Protein AF-A0A8S3U0N6-F1 (afdb_monomer_lite)

Radius of gyration: 74.36 Å; chains: 1; bounding box: 158×85×235 Å

Sequence (480 aa):
MEEKQVEPMVDDDERKLWRNWTFLKHELRVEELTEGLFKAGRFNAETKEMILTVQPNTKFMKAEKFLSALIRSGIKGYKTFCKLMKTDPSNRYAEVMEKLGISDQDDMSDSVSQAETEDQRPISAKSSMSGGTGISSKDGETGEKKIKPSVPDILRQLPGPTNECGTTTPNLLTTPTSLIRQASVTSTPNNDTASAVYAVRTALESGETTNTVADLTALEKELVRIAPTIADLFQRITKSKDEQPNASSVEELNKLKEENERLRRTNRTLIEKLNIFQQQIINLQLENKKLRANDKCDQKSKEELNKRNQELENLRKKFEVQQQELERKEVELNTQLLKIHEIEEENERQKIQIMKLEVLHDESVDDRKEQQDQIEQLMKEKTHQQYQINTLTEKLSADEERLQKMEQRLLMLENIGSGSRASYWNNRSRDKNKRTTRVVSPPRSMPWMNGVLNRSHNANVKFNPPTPLNKPPQEKGWSF

Organism: Mytilus edulis (NCBI:txid6550)

Secondary structure (DSSP, 8-state):
------PPPPHHHHHHHHHTHHHHHHH--HHHHHHHHHHTTSS-HHHHHHHHT-SS--HHHHHHHHHHHHHHTHHHHHHHHHHHHHT-TT-TTHHHHHHTT--TTGGG----------------------------------------------------------------------------------------S-SSSSS--------HHHHHHHHHHHHHHHHHHHHHHHHHHHHHHHS---HHHHHHHHHHHHHHHHHHHHHHHHHHHHHHHHHHHHHHHHHHHHHHHHHHHHHHHHHHHHHHHHHHHHHHHHHHHHHHHHHHHHHHHHHHHHHHHHHHHHHHHHHHHHHHHHHHHHHHHHHHHHHHHHHHHHHHHHHHHHHHHHHHHHHHHHHHHHHHHHHHHHHHHHHHHTSS--------------------------GGG---------------PPPP---PPP------

Foldseek 3Di:
DDPPPQAAADPLLLVLCVVCVVVQLVQDPLLQLLVQCVVVVLDDPVLSCCLCVDPVRDSNSSSVSSSVSQNVSHRVSVVSSLVSQVPDPPCSCVVVCVSSVPDPPPPPPPDDDDDDDDDDDDDDDDDDDDDDDDDDDDDDDDDDDDDDDDDDDDDDDDDDDDDDDDDDDDDDDDDDDDDDDDYDDDDDDDDDDDDDDPDDDPDPDDDDDDDVDVVVVVVVVVCVVCVVVVVVVVVVVVVVVVPPPPPVNVVVVVVVVVVVVVVVVVVVVVVVVVVVVVVVVVVVVVVVVVVVVVVVVVVVVVVVVVVVVVVVVVVVVVVVVVVVVVVVVVVVVVVVVVVVVVVVVVVVVVVVVVVVVVVVVVVVVVVVVVVVVVVVVVVVVVVVVVVVVVVVVVVVVVVVVVVVVVVVVVVVVVVVVPPDDDDDDDDDDDDDDDDDPPPPDDPPDDPVVPPPPPPPPPPPPPPPDDDDPDDDDDDPDDDD

InterPro domains:
  IPR011029 Death-like domain superfamily [G3DSA:1.10.533.10] (9-115)
  IPR011029 Death-like domain superfamily [SSF47986] (9-99)

Structure (mmCIF, N/CA/C/O backbone):
data_AF-A0A8S3U0N6-F1
#
_entry.id   AF-A0A8S3U0N6-F1
#
loop_
_atom_site.group_PDB
_atom_site.id
_atom_site.type_symbol
_atom_site.label_atom_id
_atom_site.label_alt_id
_atom_site.label_comp_id
_atom_site.label_asym_id
_atom_site.label_entity_id
_atom_site.label_seq_id
_atom_site.pdbx_PDB_ins_code
_atom_site.Cartn_x
_atom_site.Cartn_y
_atom_site.Cartn_z
_atom_site.occupancy
_atom_site.B_iso_or_equiv
_atom_site.auth_seq_id
_atom_site.auth_comp_id
_atom_site.auth_asym_id
_atom_site.auth_atom_id
_atom_site.pdbx_PDB_model_num
ATOM 1 N N . MET A 1 1 ? -30.041 -22.843 8.540 1.00 38.88 1 MET A N 1
ATOM 2 C CA . MET A 1 1 ? -28.649 -23.053 8.098 1.00 38.88 1 MET A CA 1
ATOM 3 C C . MET A 1 1 ? -27.780 -22.717 9.288 1.00 38.88 1 MET A C 1
ATOM 5 O O . MET A 1 1 ? -27.830 -21.581 9.732 1.00 38.88 1 MET A O 1
ATOM 9 N N . GLU A 1 2 ? -27.124 -23.712 9.881 1.00 36.72 2 GLU A N 1
ATOM 10 C CA . GLU A 1 2 ? -26.183 -23.479 10.981 1.00 36.72 2 GLU A CA 1
ATOM 11 C C . GLU A 1 2 ? -24.998 -22.667 10.452 1.00 36.72 2 GLU A C 1
ATOM 13 O O . GLU A 1 2 ? -24.317 -23.100 9.518 1.00 36.72 2 GLU A O 1
ATOM 18 N N . GLU A 1 3 ? -24.762 -21.490 11.033 1.00 40.28 3 GLU A N 1
ATOM 19 C CA . GLU A 1 3 ? -23.504 -20.755 10.903 1.00 40.28 3 GLU A CA 1
ATOM 20 C C . GLU A 1 3 ? -22.395 -21.621 11.511 1.00 40.28 3 GLU A C 1
ATOM 22 O O . GLU A 1 3 ? -22.092 -21.561 12.702 1.00 40.28 3 GLU A O 1
ATOM 27 N N . LYS A 1 4 ? -21.809 -22.500 10.692 1.00 54.56 4 LYS A N 1
ATOM 28 C CA . LYS A 1 4 ? -20.563 -23.172 11.050 1.00 54.56 4 LYS A CA 1
ATOM 29 C C . LYS A 1 4 ? -19.517 -22.084 11.240 1.00 54.56 4 LYS A C 1
ATOM 31 O O . LYS A 1 4 ? -19.111 -21.452 10.267 1.00 54.56 4 LYS A O 1
ATOM 36 N N . GLN A 1 5 ? -19.105 -21.884 12.490 1.00 52.44 5 GLN A N 1
ATOM 37 C CA . GLN A 1 5 ? -18.009 -20.993 12.841 1.00 52.44 5 GLN A CA 1
ATOM 38 C C . GLN A 1 5 ? -16.801 -21.323 11.957 1.00 52.44 5 GLN A C 1
ATOM 40 O O . GLN A 1 5 ? -16.307 -22.456 11.940 1.00 52.44 5 GLN A O 1
ATOM 45 N N . VAL A 1 6 ? -16.386 -20.347 11.153 1.00 67.00 6 VAL A N 1
ATOM 46 C CA . VAL A 1 6 ? -15.194 -20.455 10.318 1.00 67.00 6 VAL A CA 1
ATOM 47 C C . VAL A 1 6 ? -14.003 -20.304 11.252 1.00 67.00 6 VAL A C 1
ATOM 49 O O . VAL A 1 6 ? -13.778 -19.231 11.803 1.00 67.00 6 VAL A O 1
ATOM 52 N N . GLU A 1 7 ? -13.270 -21.394 11.470 1.00 74.50 7 GLU A N 1
ATOM 53 C CA . GLU A 1 7 ? -12.016 -21.339 12.219 1.00 74.50 7 GLU A CA 1
ATOM 54 C C . GLU A 1 7 ? -11.034 -20.425 11.475 1.00 74.50 7 GLU A C 1
ATOM 56 O O . GLU A 1 7 ? -10.792 -20.650 10.277 1.00 74.50 7 GLU A O 1
ATOM 61 N N . PRO A 1 8 ? -10.483 -19.399 12.151 1.00 76.75 8 PRO A N 1
ATOM 62 C CA . PRO A 1 8 ? -9.512 -18.510 11.541 1.00 76.75 8 PRO A CA 1
ATOM 63 C C . PRO A 1 8 ? -8.291 -19.312 11.089 1.00 76.75 8 PRO A C 1
ATOM 65 O O . PRO A 1 8 ? -7.962 -20.368 11.638 1.00 76.75 8 PRO A O 1
ATOM 68 N N . MET A 1 9 ? -7.647 -18.838 10.030 1.00 81.31 9 MET A N 1
ATOM 69 C CA . MET A 1 9 ? -6.424 -19.457 9.542 1.00 81.31 9 MET A CA 1
ATOM 70 C C . MET A 1 9 ? -5.308 -19.294 10.579 1.00 81.31 9 MET A C 1
ATOM 72 O O . MET A 1 9 ? -5.314 -18.342 11.352 1.00 81.31 9 MET A O 1
ATOM 76 N N . VAL A 1 10 ? -4.358 -20.228 10.611 1.00 81.81 10 VAL A N 1
ATOM 77 C CA . VAL A 1 10 ? -3.186 -20.097 11.483 1.00 81.81 10 VAL A CA 1
ATOM 78 C C . VAL A 1 10 ? -2.355 -18.907 11.007 1.00 81.81 10 VAL A C 1
ATOM 80 O O . VAL A 1 10 ? -2.028 -18.821 9.821 1.00 81.81 10 VAL A O 1
ATOM 83 N N . ASP A 1 11 ? -1.997 -18.020 11.937 1.00 82.31 11 ASP A N 1
ATOM 84 C CA . ASP A 1 11 ? -1.257 -16.778 11.674 1.00 82.31 11 ASP A CA 1
ATOM 85 C C . ASP A 1 11 ? -0.027 -16.984 10.778 1.00 82.31 11 ASP A C 1
ATOM 87 O O . ASP A 1 11 ? 0.264 -16.152 9.920 1.00 82.31 11 ASP A O 1
ATOM 91 N N . ASP A 1 12 ? 0.700 -18.089 10.953 1.00 84.44 12 ASP A N 1
ATOM 92 C CA . ASP A 1 12 ? 1.902 -18.382 10.170 1.00 84.44 12 ASP A CA 1
ATOM 93 C C . ASP A 1 12 ? 1.595 -18.689 8.700 1.00 84.44 12 ASP A C 1
ATOM 95 O O . ASP A 1 12 ? 2.319 -18.231 7.814 1.00 84.44 12 ASP A O 1
ATOM 99 N N . ASP A 1 13 ? 0.509 -19.406 8.412 1.00 86.44 13 ASP A N 1
ATOM 100 C CA . ASP A 1 13 ? 0.098 -19.705 7.037 1.00 86.44 13 ASP A CA 1
ATOM 101 C C . ASP A 1 13 ? -0.471 -18.466 6.344 1.00 86.44 13 ASP A C 1
ATOM 103 O O . ASP A 1 13 ? -0.200 -18.222 5.165 1.00 86.44 13 ASP A O 1
ATOM 107 N N . GLU A 1 14 ? -1.167 -17.612 7.096 1.00 88.56 14 GLU A N 1
ATOM 108 C CA . GLU A 1 14 ? -1.616 -16.318 6.585 1.00 88.56 14 GLU A CA 1
ATOM 109 C C . GLU A 1 14 ? -0.433 -15.411 6.257 1.00 88.56 14 GLU A C 1
ATOM 111 O O . GLU A 1 14 ? -0.358 -14.845 5.163 1.00 88.56 14 GLU A O 1
ATOM 116 N N . ARG A 1 15 ? 0.557 -15.338 7.150 1.00 87.88 15 ARG A N 1
ATOM 117 C CA . ARG A 1 15 ? 1.794 -14.587 6.910 1.00 87.88 15 ARG A CA 1
ATOM 118 C C . ARG A 1 15 ? 2.560 -15.109 5.699 1.00 87.88 15 ARG A C 1
ATOM 120 O O . ARG A 1 15 ? 3.115 -14.296 4.961 1.00 87.88 15 ARG A O 1
ATOM 127 N N . LYS A 1 16 ? 2.597 -16.424 5.457 1.00 89.06 16 LYS A N 1
ATOM 128 C CA . LYS A 1 16 ? 3.243 -17.005 4.263 1.00 89.06 16 LYS A CA 1
ATOM 129 C C . LYS A 1 16 ? 2.542 -16.590 2.970 1.00 89.06 16 LYS A C 1
ATOM 131 O O . LYS A 1 16 ? 3.231 -16.257 2.003 1.00 89.06 16 LYS A O 1
ATOM 136 N N . LEU A 1 17 ? 1.206 -16.563 2.954 1.00 90.38 17 LEU A N 1
ATOM 137 C CA . LEU A 1 17 ? 0.440 -16.055 1.812 1.00 90.38 17 LEU A CA 1
ATOM 138 C C . LEU A 1 17 ? 0.720 -14.568 1.578 1.00 90.38 17 LEU A C 1
ATOM 140 O O . LEU A 1 17 ? 1.029 -14.183 0.453 1.00 90.38 17 LEU A O 1
ATOM 144 N N . TRP A 1 18 ? 0.688 -13.744 2.630 1.00 91.38 18 TRP A N 1
ATOM 145 C CA . TRP A 1 18 ? 0.981 -12.310 2.526 1.00 91.38 18 TRP A CA 1
ATOM 146 C C . TRP A 1 18 ? 2.416 -12.026 2.075 1.00 91.38 18 TRP A C 1
ATOM 148 O O . TRP A 1 18 ? 2.648 -11.149 1.245 1.00 91.38 18 TRP A O 1
ATOM 158 N N . ARG A 1 19 ? 3.396 -12.789 2.570 1.00 91.75 19 ARG A N 1
ATOM 159 C CA . ARG A 1 19 ? 4.808 -12.618 2.203 1.00 91.75 19 ARG A CA 1
ATOM 160 C C . ARG A 1 19 ? 5.074 -12.932 0.732 1.00 91.75 19 ARG A C 1
ATOM 162 O O . ARG A 1 19 ? 5.916 -12.284 0.119 1.00 91.75 19 ARG A O 1
ATOM 169 N N . ASN A 1 20 ? 4.353 -13.900 0.172 1.00 91.19 20 ASN A N 1
ATOM 170 C CA . ASN A 1 20 ? 4.490 -14.320 -1.223 1.00 91.19 20 ASN A CA 1
ATOM 171 C C . ASN A 1 20 ? 3.359 -13.783 -2.120 1.00 91.19 20 ASN A C 1
ATOM 173 O O . ASN A 1 20 ? 3.158 -14.276 -3.228 1.00 91.19 20 ASN A O 1
ATOM 177 N N . TRP A 1 21 ? 2.615 -12.774 -1.664 1.00 92.31 21 TRP A N 1
ATOM 178 C CA . TRP A 1 21 ? 1.361 -12.334 -2.280 1.00 92.31 21 TRP A CA 1
ATOM 179 C C . TRP A 1 21 ? 1.497 -11.956 -3.758 1.00 92.31 21 TRP A C 1
ATOM 181 O O . TRP A 1 21 ? 0.703 -12.388 -4.591 1.00 92.31 21 TRP A O 1
ATOM 191 N N . THR A 1 22 ? 2.526 -11.182 -4.107 1.00 89.00 22 THR A N 1
ATOM 192 C CA . THR A 1 22 ? 2.792 -10.757 -5.491 1.00 89.00 22 THR A CA 1
ATOM 193 C C . THR A 1 22 ? 3.116 -11.942 -6.393 1.00 89.00 22 THR A C 1
ATOM 195 O O . THR A 1 22 ? 2.540 -12.064 -7.470 1.00 89.00 22 THR A O 1
ATOM 198 N N . PHE A 1 23 ? 3.973 -12.850 -5.927 1.00 91.38 23 PHE A N 1
ATOM 199 C CA . PHE A 1 23 ? 4.334 -14.071 -6.642 1.00 91.38 23 PHE A CA 1
ATOM 200 C C . PHE A 1 23 ? 3.103 -14.948 -6.913 1.00 91.38 23 PHE A C 1
ATOM 202 O O . PHE A 1 23 ? 2.844 -15.332 -8.053 1.00 91.38 23 PHE A O 1
ATOM 209 N N . LEU A 1 24 ? 2.272 -15.172 -5.892 1.00 90.31 24 LEU A N 1
ATOM 210 C CA . LEU A 1 24 ? 1.040 -15.951 -6.019 1.00 90.31 24 LEU A CA 1
ATOM 211 C C . LEU A 1 24 ? 0.066 -15.338 -7.033 1.00 90.31 24 LEU A C 1
ATOM 213 O O . LEU A 1 24 ? -0.549 -16.064 -7.812 1.00 90.31 24 LEU A O 1
ATOM 217 N N . LYS A 1 25 ? -0.054 -14.005 -7.086 1.00 91.38 25 LYS A N 1
ATOM 218 C CA . LYS A 1 25 ? -0.904 -13.343 -8.088 1.00 91.38 25 LYS A CA 1
ATOM 219 C C . LYS A 1 25 ? -0.453 -13.597 -9.528 1.00 91.38 25 LYS A C 1
ATOM 221 O O . LYS A 1 25 ? -1.292 -13.608 -10.431 1.00 91.38 25 LYS A O 1
ATOM 226 N N . HIS A 1 26 ? 0.845 -13.789 -9.752 1.00 88.56 26 HIS A N 1
ATOM 227 C CA . HIS A 1 26 ? 1.384 -14.071 -11.079 1.00 88.56 26 HIS A CA 1
ATOM 228 C C . HIS A 1 26 ? 1.269 -15.544 -11.459 1.00 88.56 26 HIS A C 1
ATOM 230 O O . HIS A 1 26 ? 0.944 -15.829 -12.614 1.00 88.56 26 HIS A O 1
ATOM 236 N N . GLU A 1 27 ? 1.467 -16.455 -10.509 1.00 87.69 27 GLU A N 1
ATOM 237 C CA . GLU A 1 27 ? 1.624 -17.878 -10.820 1.00 87.69 27 GLU A CA 1
ATOM 238 C C . GLU A 1 27 ? 0.315 -18.677 -10.755 1.00 87.69 27 GLU A C 1
ATOM 240 O O . GLU A 1 27 ? 0.124 -19.642 -11.497 1.00 87.69 27 GLU A O 1
ATOM 245 N N . LEU A 1 28 ? -0.658 -18.248 -9.945 1.00 89.19 28 LEU A N 1
ATOM 246 C CA . LEU A 1 28 ? -1.890 -19.013 -9.756 1.00 89.19 28 LEU A CA 1
ATOM 247 C C . LEU A 1 28 ? -2.800 -18.989 -10.995 1.00 89.19 28 LEU A C 1
ATOM 249 O O . LEU A 1 28 ? -3.117 -17.935 -11.559 1.00 89.19 28 LEU A O 1
ATOM 253 N N . ARG A 1 29 ? -3.298 -20.171 -11.379 1.00 88.62 29 ARG A N 1
ATOM 254 C CA . ARG A 1 29 ? -4.438 -20.313 -12.294 1.00 88.62 29 ARG A CA 1
ATOM 255 C C . ARG A 1 29 ? -5.725 -20.321 -11.494 1.00 88.62 29 ARG A C 1
ATOM 257 O O . ARG A 1 29 ? -6.195 -21.348 -11.007 1.00 88.62 29 ARG A O 1
ATOM 264 N N . VAL A 1 30 ? -6.276 -19.128 -11.348 1.00 89.50 30 VAL A N 1
ATOM 265 C CA . VAL A 1 30 ? -7.426 -18.866 -10.490 1.00 89.50 30 VAL A CA 1
ATOM 266 C C . VAL A 1 30 ? -8.637 -19.684 -10.912 1.00 89.50 30 VAL A C 1
ATOM 268 O O . VAL A 1 30 ? -9.325 -20.215 -10.050 1.00 89.50 30 VAL A O 1
ATOM 271 N N . GLU A 1 31 ? -8.888 -19.836 -12.209 1.00 88.44 31 GLU A N 1
ATOM 272 C CA . GLU A 1 31 ? -10.048 -20.564 -12.724 1.00 88.44 31 GLU A CA 1
ATOM 273 C C . GLU A 1 31 ? -10.052 -22.042 -12.289 1.00 88.44 31 GLU A C 1
ATOM 275 O O . GLU A 1 31 ? -11.058 -22.534 -11.778 1.00 88.44 31 GLU A O 1
ATOM 280 N N . GLU A 1 32 ? -8.915 -22.731 -12.429 1.00 89.00 32 GLU A N 1
ATOM 281 C CA . GLU A 1 32 ? -8.761 -24.156 -12.093 1.00 89.00 32 GLU A CA 1
ATOM 282 C C . GLU A 1 32 ? -8.886 -24.385 -10.575 1.00 89.00 32 GLU A C 1
ATOM 284 O O . GLU A 1 32 ? -9.606 -25.278 -10.118 1.00 89.00 32 GLU A O 1
ATOM 289 N N . LEU A 1 33 ? -8.238 -23.529 -9.781 1.00 89.50 33 LEU A N 1
ATOM 290 C CA . LEU A 1 33 ? -8.230 -23.628 -8.320 1.00 89.50 33 LEU A CA 1
ATOM 291 C C . LEU A 1 33 ? -9.573 -23.232 -7.694 1.00 89.50 33 LEU A C 1
ATOM 293 O O . LEU A 1 33 ? -10.025 -23.870 -6.740 1.00 89.50 33 LEU A O 1
ATOM 297 N N . THR A 1 34 ? -10.241 -22.214 -8.243 1.00 90.44 34 THR A N 1
ATOM 298 C CA . THR A 1 34 ? -11.577 -21.785 -7.798 1.00 90.44 34 THR A CA 1
ATOM 299 C C . THR A 1 34 ? -12.597 -22.893 -8.039 1.00 90.44 34 THR A C 1
ATOM 301 O O . THR A 1 34 ? -13.420 -23.167 -7.167 1.00 90.44 34 THR A O 1
ATOM 304 N N . GLU A 1 35 ? -12.523 -23.578 -9.184 1.00 89.88 35 GLU A N 1
ATOM 305 C CA . GLU A 1 35 ? -13.387 -24.722 -9.482 1.00 89.88 35 GLU A CA 1
ATOM 306 C C . GLU A 1 35 ? -13.143 -25.886 -8.510 1.00 89.88 35 GLU A C 1
ATOM 308 O O . GLU A 1 35 ? -14.096 -26.492 -8.017 1.00 89.88 35 GLU A O 1
ATOM 313 N N . GLY A 1 36 ? -11.878 -26.175 -8.185 1.00 87.75 36 GLY A N 1
ATOM 314 C CA . GLY A 1 36 ? -11.514 -27.198 -7.202 1.00 87.75 36 GLY A CA 1
ATOM 315 C C . GLY A 1 36 ? -12.06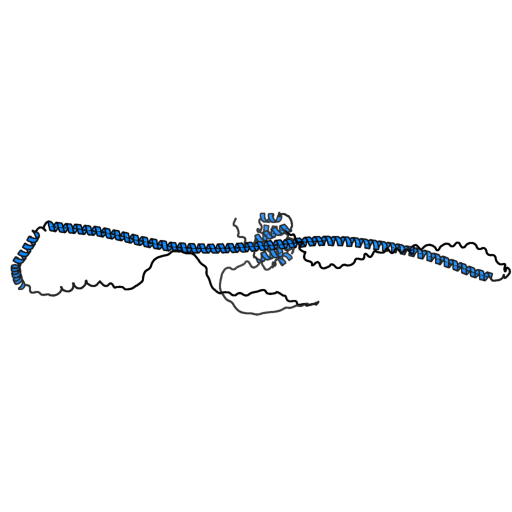2 -26.903 -5.801 1.00 87.75 36 GLY A C 1
ATOM 316 O O . GLY A 1 36 ? -12.650 -27.780 -5.166 1.00 87.75 36 GLY A O 1
ATOM 317 N N . LEU A 1 37 ? -11.936 -25.657 -5.335 1.00 89.81 37 LEU A N 1
ATOM 318 C CA . LEU A 1 37 ? -12.447 -25.219 -4.028 1.00 89.81 37 LEU A CA 1
ATOM 319 C C . LEU A 1 37 ? -13.978 -25.142 -3.980 1.00 89.81 37 LEU A C 1
ATOM 321 O O . LEU A 1 37 ? -14.576 -25.429 -2.939 1.00 89.81 37 LEU A O 1
ATOM 325 N N . PHE A 1 38 ? -14.621 -24.809 -5.099 1.00 91.00 38 PHE A N 1
ATOM 326 C CA . PHE A 1 38 ? -16.074 -24.872 -5.242 1.00 91.00 38 PHE A CA 1
ATOM 327 C C . PHE A 1 38 ? -16.579 -26.320 -5.160 1.00 91.00 38 PHE A C 1
ATOM 329 O O . PHE A 1 38 ? -17.475 -26.615 -4.371 1.00 91.00 38 PHE A O 1
ATOM 336 N N . LYS A 1 39 ? -15.950 -27.255 -5.887 1.00 89.88 39 LYS A N 1
ATOM 337 C CA . LYS A 1 39 ? -16.284 -28.691 -5.825 1.00 89.88 39 LYS A CA 1
ATOM 338 C C . LYS A 1 39 ? -16.068 -29.291 -4.437 1.00 89.88 39 LYS A C 1
ATOM 340 O O . LYS A 1 39 ? -16.838 -30.147 -4.016 1.00 89.88 39 LYS A O 1
ATOM 345 N N . ALA A 1 40 ? -15.057 -28.820 -3.710 1.00 87.00 40 ALA A N 1
ATOM 346 C CA . ALA A 1 40 ? -14.802 -29.218 -2.329 1.00 87.00 40 ALA A CA 1
ATOM 347 C C . ALA A 1 40 ? -15.769 -28.581 -1.305 1.00 87.00 40 ALA A C 1
ATOM 349 O O . ALA A 1 40 ? -15.608 -28.794 -0.102 1.00 87.00 40 ALA A O 1
ATOM 350 N N . GLY A 1 41 ? -16.745 -27.779 -1.753 1.00 86.56 41 GLY A N 1
ATOM 351 C CA . GLY A 1 41 ? -17.726 -27.115 -0.893 1.00 86.56 41 GLY A CA 1
ATOM 352 C C . GLY A 1 41 ? -17.120 -26.047 0.019 1.00 86.56 41 GLY A C 1
ATOM 353 O O . GLY A 1 41 ? -17.666 -25.773 1.087 1.00 86.56 41 GLY A O 1
ATOM 354 N N . ARG A 1 42 ? -15.959 -25.486 -0.350 1.00 88.88 42 ARG A N 1
ATOM 355 C CA . ARG A 1 42 ? -15.285 -24.419 0.410 1.00 88.88 42 ARG A CA 1
ATOM 356 C C . ARG A 1 42 ? -15.656 -23.033 -0.087 1.00 88.88 42 ARG A C 1
ATOM 358 O O . ARG A 1 42 ? -15.747 -22.115 0.719 1.00 88.88 42 ARG A O 1
ATOM 365 N N . PHE A 1 43 ? -15.885 -22.893 -1.389 1.00 91.25 43 PHE A N 1
ATOM 366 C CA . PHE A 1 43 ? -16.427 -21.674 -1.978 1.00 91.25 43 PHE A CA 1
ATOM 367 C C . PHE A 1 43 ? -17.904 -21.856 -2.311 1.00 91.25 43 PHE A C 1
ATOM 369 O O . PHE A 1 43 ? -18.301 -22.882 -2.861 1.00 91.25 43 PHE A O 1
ATOM 376 N N . ASN A 1 44 ? -18.703 -20.833 -2.012 1.00 89.25 44 ASN A N 1
ATOM 377 C CA . ASN A 1 44 ? -20.100 -20.772 -2.427 1.00 89.25 44 ASN A CA 1
ATOM 378 C C . ASN A 1 44 ? -20.197 -20.315 -3.891 1.00 89.25 44 ASN A C 1
ATOM 380 O O . ASN A 1 44 ? -19.240 -19.767 -4.447 1.00 89.25 44 ASN A O 1
ATOM 384 N N . ALA A 1 45 ? -21.365 -20.506 -4.511 1.00 88.19 45 ALA A N 1
ATOM 385 C CA . ALA A 1 45 ? -21.606 -20.080 -5.894 1.00 88.19 45 ALA A CA 1
ATOM 386 C C . ALA A 1 45 ? -21.351 -18.575 -6.079 1.00 88.19 45 ALA A C 1
ATOM 388 O O . ALA A 1 45 ? -20.680 -18.177 -7.026 1.00 88.19 45 ALA A O 1
ATOM 389 N N . GLU A 1 46 ? -21.772 -17.769 -5.103 1.00 88.75 46 GLU A N 1
ATOM 390 C CA . GLU A 1 46 ? -21.527 -16.325 -5.062 1.00 88.75 46 GLU A CA 1
ATOM 391 C C . GLU A 1 46 ? -20.029 -15.986 -5.004 1.00 88.75 46 GLU A C 1
ATOM 393 O O . GLU A 1 46 ? -19.550 -15.121 -5.732 1.00 88.75 46 GLU A O 1
ATOM 398 N N . THR A 1 47 ? -19.248 -16.699 -4.184 1.00 88.38 47 THR A N 1
ATOM 399 C CA . THR A 1 47 ? -17.797 -16.475 -4.068 1.00 88.38 47 THR A CA 1
ATOM 400 C C . THR A 1 47 ? -17.079 -16.815 -5.371 1.00 88.38 47 THR A C 1
ATOM 402 O O . THR A 1 47 ? -16.211 -16.066 -5.816 1.00 88.38 47 THR A O 1
ATOM 405 N N . LYS A 1 48 ? -17.464 -17.925 -6.011 1.00 90.25 48 LYS A N 1
ATOM 406 C CA . LYS A 1 48 ? -16.945 -18.329 -7.321 1.00 90.25 48 LYS A CA 1
ATOM 407 C C . LYS A 1 48 ? -17.244 -17.269 -8.382 1.00 90.25 48 LYS A C 1
ATOM 409 O O . LYS A 1 48 ? -16.343 -16.872 -9.118 1.00 90.25 48 LYS A O 1
ATOM 414 N N . GLU A 1 49 ? -18.486 -16.799 -8.446 1.00 89.50 49 GLU A N 1
ATOM 415 C CA . GLU A 1 49 ? -18.897 -15.778 -9.408 1.00 89.50 49 GLU A CA 1
ATOM 416 C C . GLU A 1 49 ? -18.161 -14.455 -9.170 1.00 89.50 49 GLU A C 1
ATOM 418 O O . GLU A 1 49 ? -17.615 -13.890 -10.115 1.00 89.50 49 GLU A O 1
ATOM 423 N N . MET A 1 50 ? -18.031 -14.014 -7.915 1.00 89.50 50 MET A N 1
ATOM 424 C CA . MET A 1 50 ? -17.311 -12.788 -7.551 1.00 89.50 50 MET A CA 1
ATOM 425 C C . MET A 1 50 ? -15.832 -12.822 -7.966 1.00 89.50 50 MET A C 1
ATOM 427 O O . MET A 1 50 ? -15.280 -11.800 -8.376 1.00 89.50 50 MET A O 1
ATOM 431 N N . ILE A 1 51 ? -15.178 -13.983 -7.868 1.00 89.94 51 ILE A N 1
ATOM 432 C CA . ILE A 1 51 ? -13.782 -14.144 -8.294 1.00 89.94 51 ILE A CA 1
ATOM 433 C C . ILE A 1 51 ? -13.679 -14.088 -9.823 1.00 89.94 51 ILE A C 1
ATOM 435 O O . ILE A 1 51 ? -12.793 -13.420 -10.352 1.00 89.94 51 ILE A O 1
ATOM 439 N N . LEU A 1 52 ? -14.579 -14.764 -10.544 1.00 88.25 52 LEU A N 1
ATOM 440 C CA . LEU A 1 52 ? -14.504 -14.886 -12.004 1.00 88.25 52 LEU A CA 1
ATOM 441 C C . LEU A 1 52 ? -14.994 -13.641 -12.757 1.00 88.25 52 LEU A C 1
ATOM 443 O O . LEU A 1 52 ? -14.515 -13.385 -13.862 1.00 88.25 52 LEU A O 1
ATOM 447 N N . THR A 1 53 ? -15.908 -12.869 -12.166 1.00 89.50 53 THR A N 1
ATOM 448 C CA . THR A 1 53 ? -16.525 -11.670 -12.766 1.00 89.50 53 THR A CA 1
ATOM 449 C C . THR A 1 53 ? -15.915 -10.353 -12.272 1.00 89.50 53 THR A C 1
ATOM 451 O O . THR A 1 53 ? -16.463 -9.281 -12.534 1.00 89.50 53 THR A O 1
ATOM 454 N N . VAL A 1 54 ? -14.772 -10.401 -11.574 1.00 88.88 54 VAL A N 1
ATOM 455 C CA . VAL A 1 54 ? -14.134 -9.193 -11.034 1.00 88.88 54 VAL A CA 1
ATOM 456 C C . VAL A 1 54 ? -13.807 -8.181 -12.140 1.00 88.88 54 VAL A C 1
ATOM 458 O O . VAL A 1 54 ? -13.327 -8.546 -13.216 1.00 88.88 54 VAL A O 1
ATOM 461 N N . GLN A 1 55 ? -14.035 -6.895 -11.858 1.00 79.12 55 GLN A N 1
ATOM 462 C CA . GLN A 1 55 ? -13.596 -5.792 -12.709 1.00 79.12 55 GLN A CA 1
ATOM 463 C C . GLN A 1 55 ? -12.472 -4.983 -12.039 1.00 79.12 55 GLN A C 1
ATOM 465 O O . GLN A 1 55 ? -12.601 -4.640 -10.862 1.00 79.12 55 GLN A O 1
ATOM 470 N N . PRO A 1 56 ? -11.387 -4.660 -12.768 1.00 83.38 56 PRO A N 1
ATOM 471 C CA . PRO A 1 56 ? -11.109 -5.066 -14.151 1.00 83.38 56 PRO A CA 1
ATOM 472 C C . PRO A 1 56 ? -10.804 -6.574 -14.262 1.00 83.38 56 PRO A C 1
ATOM 474 O O . PRO A 1 56 ? -10.177 -7.150 -13.373 1.00 83.38 56 PRO A O 1
ATOM 477 N N . ASN A 1 57 ? -11.244 -7.212 -15.356 1.00 85.38 57 ASN A N 1
ATOM 478 C CA . ASN A 1 57 ? -11.084 -8.655 -15.599 1.00 85.38 57 ASN A CA 1
ATOM 479 C C . ASN A 1 57 ? -9.645 -8.981 -16.030 1.00 85.38 57 ASN A C 1
ATOM 481 O O . ASN A 1 57 ? -9.369 -9.318 -17.180 1.00 85.38 57 ASN A O 1
ATOM 485 N N . THR A 1 58 ? -8.710 -8.818 -15.099 1.00 88.62 58 THR A N 1
ATOM 486 C CA . THR A 1 58 ? -7.299 -9.160 -15.275 1.00 88.62 58 THR A CA 1
ATOM 487 C C . THR A 1 58 ? -6.957 -10.383 -14.431 1.00 88.62 58 THR A C 1
ATOM 489 O O . THR A 1 58 ? -7.532 -10.600 -13.361 1.00 88.62 58 THR A O 1
ATOM 492 N N . LYS A 1 59 ? -5.975 -11.177 -14.883 1.00 88.94 59 LYS A N 1
ATOM 493 C CA . LYS A 1 59 ? -5.456 -12.329 -14.120 1.00 88.94 59 LYS A CA 1
ATOM 494 C C . LYS A 1 59 ? -5.074 -11.925 -12.689 1.00 88.94 59 LYS A C 1
ATOM 496 O O . LYS A 1 59 ? -5.399 -12.625 -11.736 1.00 88.94 59 LYS A O 1
ATOM 501 N N . PHE A 1 60 ? -4.449 -10.757 -12.550 1.00 90.69 60 PHE A N 1
ATOM 502 C CA . PHE A 1 60 ? -3.985 -10.221 -11.274 1.00 90.69 60 PHE A CA 1
ATOM 503 C C . PHE A 1 60 ? -5.136 -9.926 -10.302 1.00 90.69 60 PHE A C 1
ATOM 505 O O . PHE A 1 60 ? -5.089 -10.347 -9.148 1.00 90.69 60 PHE A O 1
ATOM 512 N N . MET A 1 61 ? -6.198 -9.264 -10.774 1.00 90.69 61 MET A N 1
ATOM 513 C CA . MET A 1 61 ? -7.363 -8.938 -9.943 1.00 90.69 61 MET A CA 1
ATOM 514 C C . MET A 1 61 ? -8.151 -10.180 -9.537 1.00 90.69 61 MET A C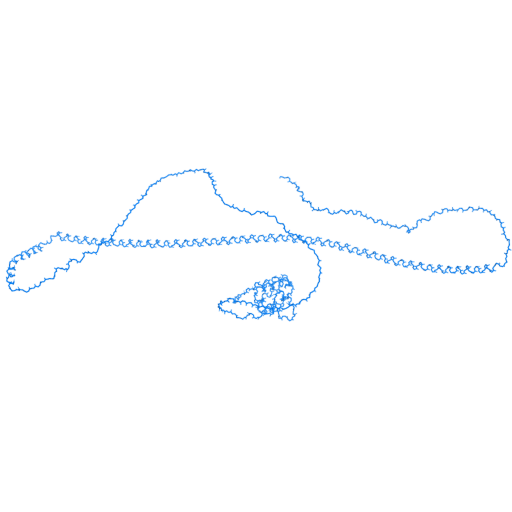 1
ATOM 516 O O . MET A 1 61 ? -8.613 -10.281 -8.398 1.00 90.69 61 MET A O 1
ATOM 520 N N . LYS A 1 62 ? -8.277 -11.151 -10.447 1.00 91.56 62 LYS A N 1
ATOM 521 C CA . LYS A 1 62 ? -8.878 -12.451 -10.134 1.00 91.56 62 LYS A CA 1
ATOM 522 C C . LYS A 1 62 ? -8.090 -13.170 -9.046 1.00 91.56 62 LYS A C 1
ATOM 524 O O . LYS A 1 62 ? -8.685 -13.667 -8.094 1.00 91.56 62 LYS A O 1
ATOM 529 N N . ALA A 1 63 ? -6.761 -13.179 -9.151 1.00 91.94 63 ALA A N 1
ATOM 530 C CA . ALA A 1 63 ? -5.898 -13.835 -8.174 1.00 91.94 63 ALA A CA 1
ATOM 531 C C . ALA A 1 63 ? -5.947 -13.142 -6.813 1.00 91.94 63 ALA A C 1
ATOM 533 O O . ALA A 1 63 ? -6.004 -13.802 -5.781 1.00 91.94 63 ALA A O 1
ATOM 534 N N . GLU A 1 64 ? -6.026 -11.816 -6.802 1.00 92.81 64 GLU A N 1
ATOM 535 C CA . GLU A 1 64 ? -6.234 -11.038 -5.586 1.00 92.81 64 GLU A CA 1
ATOM 536 C C . GLU A 1 64 ? -7.551 -11.376 -4.883 1.00 92.81 64 GLU A C 1
ATOM 538 O O . GLU A 1 64 ? -7.561 -11.649 -3.678 1.00 92.81 64 GLU A O 1
ATOM 543 N N . LYS A 1 65 ? -8.665 -11.405 -5.625 1.00 92.50 65 LYS A N 1
ATOM 544 C CA . LYS A 1 65 ? -9.966 -11.788 -5.059 1.00 92.50 65 LYS A CA 1
ATOM 545 C C . LYS A 1 65 ? -9.981 -13.236 -4.592 1.00 92.50 65 LYS A C 1
ATOM 547 O O . LYS A 1 65 ? -10.525 -13.508 -3.525 1.00 92.50 65 LYS A O 1
ATOM 552 N N . PHE A 1 66 ? -9.353 -14.133 -5.345 1.00 94.19 66 PHE A N 1
ATOM 553 C CA . PHE A 1 66 ? -9.203 -15.534 -4.977 1.00 94.19 66 PHE A CA 1
ATOM 554 C C . PHE A 1 66 ? -8.445 -15.708 -3.662 1.00 94.19 66 PHE A C 1
ATOM 556 O O . PHE A 1 66 ? -8.962 -16.337 -2.745 1.00 94.19 66 PHE A O 1
ATOM 563 N N . LEU A 1 67 ? -7.258 -15.114 -3.536 1.00 93.62 67 LEU A N 1
ATOM 564 C CA . LEU A 1 67 ? -6.448 -15.216 -2.324 1.00 93.62 67 LEU A CA 1
ATOM 565 C C . LEU A 1 67 ? -7.153 -14.575 -1.118 1.00 93.62 67 LEU A C 1
ATOM 567 O O . LEU A 1 67 ? -7.138 -15.131 -0.023 1.00 93.62 67 LEU A O 1
ATOM 571 N N . SER A 1 68 ? -7.850 -13.455 -1.327 1.00 92.94 68 SER A N 1
ATOM 572 C CA . SER A 1 68 ? -8.671 -12.826 -0.282 1.00 92.94 68 SER A CA 1
ATOM 573 C C . SER A 1 68 ? -9.812 -13.741 0.179 1.00 92.94 68 SER A C 1
ATOM 575 O O . SER A 1 68 ? -10.098 -13.837 1.372 1.00 92.94 68 SER A O 1
ATOM 577 N N . ALA A 1 69 ? -10.474 -14.424 -0.760 1.00 91.56 69 ALA A N 1
ATOM 578 C CA . ALA A 1 69 ? -11.514 -15.402 -0.453 1.00 91.56 69 ALA A CA 1
ATOM 579 C C . ALA A 1 69 ? -10.941 -16.647 0.242 1.00 91.56 69 ALA A C 1
ATOM 581 O O . ALA A 1 69 ? -11.575 -17.187 1.147 1.00 91.56 69 ALA A O 1
ATOM 582 N N . LEU A 1 70 ? -9.727 -17.062 -0.128 1.00 92.38 70 LEU A N 1
ATOM 583 C CA . LEU A 1 70 ? -9.024 -18.178 0.493 1.00 92.38 70 LEU A CA 1
ATOM 584 C C . LEU A 1 70 ? -8.719 -17.893 1.969 1.00 92.38 70 LEU A C 1
ATOM 586 O O . LEU A 1 70 ? -9.068 -18.712 2.815 1.00 92.38 70 LEU A O 1
ATOM 590 N N . ILE A 1 71 ? -8.175 -16.715 2.295 1.00 91.25 71 ILE A N 1
ATOM 591 C CA . ILE A 1 71 ? -7.932 -16.305 3.691 1.00 91.25 71 ILE A CA 1
ATOM 592 C C . ILE A 1 71 ? -9.245 -16.312 4.488 1.00 91.25 71 ILE A C 1
ATOM 594 O O . ILE A 1 71 ? -9.315 -16.882 5.576 1.00 91.25 71 ILE A O 1
ATOM 598 N N . ARG A 1 72 ? -10.328 -15.764 3.917 1.00 89.38 72 ARG A N 1
ATOM 599 C CA . ARG A 1 72 ? -11.656 -15.752 4.560 1.00 89.38 72 ARG A CA 1
ATOM 600 C C . ARG A 1 72 ? -12.241 -17.142 4.784 1.00 89.38 72 ARG A C 1
ATOM 602 O O . ARG A 1 72 ? -13.000 -17.326 5.725 1.00 89.38 72 ARG A O 1
ATOM 609 N N . SER A 1 73 ? -11.911 -18.108 3.930 1.00 86.56 73 SER A N 1
ATOM 610 C CA . SER A 1 73 ? -12.353 -19.499 4.085 1.00 86.56 73 SER A CA 1
ATOM 611 C C . SER A 1 73 ? -11.613 -20.261 5.198 1.00 86.56 73 SER A C 1
ATOM 613 O O . SER A 1 73 ? -11.980 -21.397 5.516 1.00 86.56 73 SER A O 1
ATOM 615 N N . GLY A 1 74 ? -10.602 -19.633 5.809 1.00 87.69 74 GLY A N 1
ATOM 616 C CA . GLY A 1 74 ? -9.891 -20.135 6.977 1.00 87.69 74 GLY A CA 1
ATOM 617 C C . GLY A 1 74 ? -9.033 -21.367 6.693 1.00 87.69 74 GLY A C 1
ATOM 618 O O . GLY A 1 74 ? -8.765 -21.740 5.545 1.00 87.69 74 GLY A O 1
ATOM 619 N N . ILE A 1 75 ? -8.627 -22.054 7.763 1.00 88.00 75 ILE A N 1
ATOM 620 C CA . ILE A 1 75 ? -7.690 -23.186 7.681 1.00 88.00 75 ILE A CA 1
ATOM 621 C C . ILE A 1 75 ? -8.192 -24.334 6.796 1.00 88.00 75 ILE A C 1
ATOM 623 O O . ILE A 1 75 ? -7.415 -24.994 6.108 1.00 88.00 75 ILE A O 1
ATOM 627 N N . LYS A 1 76 ? -9.509 -24.562 6.759 1.00 86.44 76 LYS A N 1
ATOM 628 C CA . LYS A 1 76 ? -10.125 -25.630 5.957 1.00 86.44 76 LYS A CA 1
ATOM 629 C C . LYS A 1 76 ? -10.026 -25.339 4.462 1.00 86.44 76 LYS A C 1
ATOM 631 O O . LYS A 1 76 ? -9.802 -26.265 3.679 1.00 86.44 76 LYS A O 1
ATOM 636 N N . GLY A 1 77 ? -10.176 -24.076 4.067 1.00 88.19 77 GLY A N 1
ATOM 637 C CA . GLY A 1 77 ? -9.952 -23.649 2.691 1.00 88.19 77 GLY A CA 1
ATOM 638 C C . GLY A 1 77 ? -8.484 -23.751 2.301 1.00 88.19 77 GLY A C 1
ATOM 639 O O . GLY A 1 77 ? -8.178 -24.356 1.277 1.00 88.19 77 GLY A O 1
ATOM 640 N N . TYR A 1 78 ? -7.581 -23.284 3.167 1.00 90.69 78 TYR A N 1
ATOM 641 C CA . TYR A 1 78 ? -6.137 -23.375 2.944 1.00 90.69 78 TYR A CA 1
ATOM 642 C C . TYR A 1 78 ? -5.638 -24.822 2.810 1.00 90.69 78 TYR A C 1
ATOM 644 O O . TYR A 1 78 ? -5.004 -25.153 1.813 1.00 90.69 78 TYR A O 1
ATOM 652 N N . LYS A 1 79 ? -6.020 -25.735 3.717 1.00 89.25 79 LYS A N 1
ATOM 653 C CA . LYS A 1 79 ? -5.691 -27.172 3.603 1.00 89.25 79 LYS A CA 1
ATOM 654 C C . LYS A 1 79 ? -6.181 -27.769 2.277 1.00 89.25 79 LYS A C 1
ATOM 656 O O . LYS A 1 79 ? -5.468 -28.526 1.623 1.00 89.25 79 LYS A O 1
ATOM 661 N N . THR A 1 80 ? -7.396 -27.409 1.857 1.00 89.12 80 THR A N 1
ATOM 662 C CA . THR A 1 80 ? -7.973 -27.885 0.587 1.00 89.12 80 THR A CA 1
ATOM 663 C C . THR A 1 80 ? -7.210 -27.326 -0.617 1.00 89.12 80 THR A C 1
ATOM 665 O O . THR A 1 80 ? -6.956 -28.053 -1.573 1.00 89.12 80 THR A O 1
ATOM 668 N N . PHE A 1 81 ? -6.802 -26.059 -0.559 1.00 91.00 81 PHE A N 1
ATOM 669 C CA . PHE A 1 81 ? -5.956 -25.417 -1.562 1.00 91.00 81 PHE A CA 1
ATOM 670 C C . PHE A 1 81 ? -4.585 -26.099 -1.679 1.00 91.00 81 PHE A C 1
ATOM 672 O O . PHE A 1 81 ? -4.189 -26.476 -2.780 1.00 91.00 81 PHE A O 1
ATOM 679 N N . CYS A 1 82 ? -3.910 -26.363 -0.558 1.00 89.12 82 CYS A N 1
ATOM 680 C CA . CYS A 1 82 ? -2.653 -27.114 -0.535 1.00 89.12 82 CYS A CA 1
ATOM 681 C C . CYS A 1 82 ? -2.822 -28.515 -1.138 1.00 89.12 82 CYS A C 1
ATOM 683 O O . CYS A 1 82 ? -2.009 -28.942 -1.955 1.00 89.12 82 CYS A O 1
ATOM 685 N N . LYS A 1 83 ? -3.919 -29.209 -0.808 1.00 88.94 83 LYS A N 1
ATOM 686 C CA . LYS A 1 83 ? -4.233 -30.525 -1.375 1.00 88.94 83 LYS A CA 1
ATOM 687 C C . LYS A 1 83 ? -4.457 -30.473 -2.888 1.00 88.94 83 LYS A C 1
ATOM 689 O O . LYS A 1 83 ? -3.971 -31.348 -3.599 1.00 88.94 83 LYS A O 1
ATOM 694 N N . LEU A 1 84 ? -5.161 -29.457 -3.391 1.00 88.12 84 LEU A N 1
ATOM 695 C CA . LEU A 1 84 ? -5.377 -29.267 -4.830 1.00 88.12 84 LEU A CA 1
ATOM 696 C C . LEU A 1 84 ? -4.058 -29.051 -5.578 1.00 88.12 84 LEU A C 1
ATOM 698 O O . LEU A 1 84 ? -3.882 -29.628 -6.645 1.00 88.12 84 LEU A O 1
ATOM 702 N N . MET A 1 85 ? -3.120 -28.296 -4.999 1.00 87.81 85 MET A N 1
ATOM 703 C CA . MET A 1 85 ? -1.793 -28.098 -5.594 1.00 87.81 85 MET A CA 1
ATOM 704 C C . MET A 1 85 ? -0.950 -29.378 -5.594 1.00 87.81 85 MET A C 1
ATOM 706 O O . MET A 1 85 ? -0.324 -29.678 -6.605 1.00 87.81 85 MET A O 1
ATOM 710 N N . LYS A 1 86 ? -0.992 -30.168 -4.511 1.00 85.00 86 LYS A N 1
ATOM 711 C CA . LYS A 1 86 ? -0.306 -31.472 -4.425 1.00 85.00 86 LYS A CA 1
ATOM 712 C C . LYS A 1 86 ? -0.861 -32.514 -5.399 1.00 85.00 86 LYS A C 1
ATOM 714 O O . LYS A 1 86 ? -0.136 -33.387 -5.856 1.00 85.00 86 LYS A O 1
ATOM 719 N N . THR A 1 87 ? -2.161 -32.447 -5.688 1.00 83.06 87 THR A N 1
ATOM 720 C CA . THR A 1 87 ? -2.849 -33.433 -6.539 1.00 83.06 87 THR A CA 1
ATOM 721 C C . THR A 1 87 ? -2.683 -33.126 -8.033 1.00 83.06 87 THR A C 1
ATOM 723 O O . THR A 1 87 ? -3.056 -33.955 -8.860 1.00 83.06 87 THR A O 1
ATOM 726 N N . ASP A 1 88 ? -2.138 -31.962 -8.407 1.00 78.81 88 ASP A N 1
ATOM 727 C CA . ASP A 1 88 ? -1.926 -31.622 -9.815 1.00 78.81 88 ASP A CA 1
ATOM 728 C C . ASP A 1 88 ? -0.742 -32.427 -10.397 1.00 78.81 88 ASP A C 1
ATOM 730 O O . ASP A 1 88 ? 0.408 -32.200 -10.010 1.00 78.81 88 ASP A O 1
ATOM 734 N N . PRO A 1 89 ? -0.977 -33.339 -11.362 1.00 65.56 89 PRO A N 1
ATOM 735 C CA . PRO A 1 89 ? 0.079 -34.154 -11.969 1.00 65.56 89 PRO A CA 1
ATOM 736 C C . PRO A 1 89 ? 1.074 -33.334 -12.803 1.00 65.56 89 PRO A C 1
ATOM 738 O O . PRO A 1 89 ? 2.107 -33.851 -13.223 1.00 65.56 89 PRO A O 1
ATOM 741 N N . SER A 1 90 ? 0.772 -32.061 -13.068 1.00 73.50 90 SER A N 1
ATOM 742 C CA . SER A 1 90 ? 1.550 -31.203 -13.964 1.00 73.50 90 SER A CA 1
ATOM 743 C C . SER A 1 90 ? 2.827 -30.637 -13.330 1.00 73.50 90 SER A C 1
ATOM 745 O O . SER A 1 90 ? 3.555 -29.919 -14.012 1.00 73.50 90 SER A O 1
ATOM 747 N N . ASN A 1 91 ? 3.069 -30.880 -12.032 1.00 74.19 91 ASN A N 1
ATOM 748 C CA . ASN A 1 91 ? 4.155 -30.289 -11.229 1.00 74.19 91 ASN A CA 1
ATOM 749 C C . ASN A 1 91 ? 4.260 -28.749 -11.339 1.00 74.19 91 ASN A C 1
ATOM 751 O O . ASN A 1 91 ? 5.286 -28.147 -11.035 1.00 74.19 91 ASN A O 1
ATOM 755 N N . ARG A 1 92 ? 3.192 -28.090 -11.804 1.00 78.62 92 ARG A N 1
ATOM 756 C CA . ARG A 1 92 ? 3.189 -26.663 -12.151 1.00 78.62 92 ARG A CA 1
ATOM 757 C C . ARG A 1 92 ? 3.254 -25.783 -10.910 1.00 78.62 92 ARG A C 1
ATOM 759 O O . ARG A 1 92 ? 3.851 -24.719 -10.938 1.00 78.62 92 ARG A O 1
ATOM 766 N N . TYR A 1 93 ? 2.664 -26.250 -9.816 1.00 85.00 93 TYR A N 1
ATOM 767 C CA . TYR A 1 93 ? 2.659 -25.542 -8.542 1.00 85.00 93 TYR A CA 1
ATOM 768 C C . TYR A 1 93 ? 3.862 -25.894 -7.657 1.00 85.00 93 TYR A C 1
ATOM 770 O O . TYR A 1 93 ? 3.848 -25.540 -6.485 1.00 85.00 93 TYR A O 1
ATOM 778 N N . ALA A 1 94 ? 4.904 -26.557 -8.178 1.00 82.19 94 ALA A N 1
ATOM 779 C CA . ALA A 1 94 ? 6.090 -26.924 -7.398 1.00 82.19 94 ALA A CA 1
ATOM 780 C C . ALA A 1 94 ? 6.752 -25.708 -6.736 1.00 82.19 94 ALA A C 1
ATOM 782 O O . ALA A 1 94 ? 6.987 -25.708 -5.530 1.00 82.19 94 ALA A O 1
ATOM 783 N N . GLU A 1 95 ? 6.962 -24.639 -7.506 1.00 82.75 95 GLU A N 1
ATOM 784 C CA . GLU A 1 95 ? 7.558 -23.398 -7.003 1.00 82.75 95 GLU A CA 1
ATOM 785 C C . GLU A 1 95 ? 6.637 -22.701 -5.986 1.00 82.75 95 GLU A C 1
ATOM 787 O O . GLU A 1 95 ? 7.090 -22.167 -4.976 1.00 82.75 95 GLU A O 1
ATOM 792 N N . VAL A 1 96 ? 5.317 -22.771 -6.191 1.00 85.50 96 VAL A N 1
ATOM 793 C CA . VAL A 1 96 ? 4.324 -22.257 -5.234 1.00 85.50 96 VAL A CA 1
ATOM 794 C C . VAL A 1 96 ? 4.357 -23.046 -3.922 1.00 85.50 96 VAL A C 1
ATOM 796 O O . VAL A 1 96 ? 4.334 -22.444 -2.848 1.00 85.50 96 VAL A O 1
ATOM 799 N N . MET A 1 97 ? 4.448 -24.375 -3.988 1.00 85.69 97 MET A N 1
ATOM 800 C CA . MET A 1 97 ? 4.538 -25.243 -2.812 1.00 85.69 97 MET A CA 1
ATOM 801 C C . MET A 1 97 ? 5.838 -25.016 -2.037 1.00 85.69 97 MET A C 1
ATOM 803 O O . MET A 1 97 ? 5.793 -24.924 -0.810 1.00 85.69 97 MET A O 1
ATOM 807 N N . GLU A 1 98 ? 6.964 -24.831 -2.732 1.00 86.25 98 GLU A N 1
ATOM 808 C CA . GLU A 1 98 ? 8.254 -24.493 -2.122 1.00 86.25 98 GLU A CA 1
ATOM 809 C C . GLU A 1 98 ? 8.186 -23.149 -1.379 1.00 86.25 98 GLU A C 1
ATOM 811 O O . GLU A 1 98 ? 8.544 -23.062 -0.203 1.00 86.25 98 GLU A O 1
ATOM 816 N N . LYS A 1 99 ? 7.658 -22.099 -2.023 1.00 84.94 99 LYS A N 1
ATOM 817 C CA . LYS A 1 99 ? 7.548 -20.755 -1.424 1.00 84.94 99 LYS A CA 1
ATOM 818 C C . LYS A 1 99 ? 6.595 -20.695 -0.234 1.00 84.94 99 LYS A C 1
ATOM 820 O O . LYS A 1 99 ? 6.790 -19.872 0.664 1.00 84.94 99 LYS A O 1
ATOM 825 N N . LEU A 1 100 ? 5.573 -21.547 -0.225 1.00 84.25 100 LEU A N 1
ATOM 826 C CA . LEU A 1 100 ? 4.636 -21.684 0.888 1.00 84.25 100 LEU A CA 1
ATOM 827 C C . LEU A 1 100 ? 5.102 -22.699 1.944 1.00 84.25 100 LEU A C 1
ATOM 829 O O . LEU A 1 100 ? 4.453 -22.832 2.981 1.00 84.25 100 LEU A O 1
ATOM 833 N N . GLY A 1 101 ? 6.233 -23.379 1.725 1.00 81.50 101 GLY A N 1
ATOM 834 C CA . GLY A 1 101 ? 6.765 -24.388 2.641 1.00 81.50 101 GLY A CA 1
ATOM 835 C C . GLY A 1 101 ? 5.794 -25.544 2.884 1.00 81.50 101 GLY A C 1
ATOM 836 O O . GLY A 1 101 ? 5.753 -26.083 3.988 1.00 81.50 101 GLY A O 1
ATOM 837 N N . ILE A 1 102 ? 4.975 -25.882 1.884 1.00 80.38 102 ILE A N 1
ATOM 838 C CA . ILE A 1 102 ? 3.994 -26.965 1.967 1.00 80.38 102 ILE A CA 1
ATOM 839 C C . ILE A 1 102 ? 4.769 -28.273 1.817 1.00 80.38 102 ILE A C 1
ATOM 841 O O . ILE A 1 102 ? 5.149 -28.648 0.711 1.00 80.38 102 ILE A O 1
ATOM 845 N N . SER A 1 103 ? 5.035 -28.951 2.933 1.00 71.25 103 SER A N 1
ATOM 846 C CA . SER A 1 103 ? 5.757 -30.225 2.926 1.00 71.25 103 SER A CA 1
ATOM 847 C C . SER A 1 103 ? 4.804 -31.390 2.657 1.00 71.25 103 SER A C 1
ATOM 849 O O . SER A 1 103 ? 3.622 -31.360 3.017 1.00 71.25 103 SER A O 1
ATOM 851 N N . ASP A 1 104 ? 5.312 -32.472 2.069 1.00 61.06 104 ASP A N 1
ATOM 852 C CA . ASP A 1 104 ? 4.536 -33.703 1.848 1.00 61.06 104 ASP A CA 1
ATOM 853 C C . ASP A 1 104 ? 4.152 -34.428 3.154 1.00 61.06 104 ASP A C 1
ATOM 855 O O . ASP A 1 104 ? 3.308 -35.317 3.138 1.00 61.06 104 ASP A O 1
ATOM 859 N N . GLN A 1 105 ? 4.711 -34.018 4.299 1.00 52.34 105 GLN A N 1
ATOM 860 C CA . GLN A 1 105 ? 4.526 -34.668 5.603 1.00 52.34 105 GLN A CA 1
ATOM 861 C C . GLN A 1 105 ? 3.309 -34.210 6.433 1.00 52.34 105 GLN A C 1
ATOM 863 O O . GLN A 1 105 ? 3.023 -34.836 7.451 1.00 52.34 105 GLN A O 1
ATOM 868 N N . ASP A 1 106 ? 2.560 -33.182 6.023 1.00 55.62 106 ASP A N 1
ATOM 869 C CA . ASP A 1 106 ? 1.510 -32.581 6.874 1.00 55.62 106 ASP A CA 1
ATOM 870 C C . ASP A 1 106 ? 0.169 -33.353 6.933 1.00 55.62 106 ASP A C 1
ATOM 872 O O . ASP A 1 106 ? -0.765 -32.919 7.606 1.00 55.62 106 ASP A O 1
ATOM 876 N N . ASP A 1 107 ? 0.047 -34.511 6.274 1.00 51.50 107 ASP A N 1
ATOM 877 C CA . ASP A 1 107 ? -1.216 -35.272 6.187 1.00 51.50 107 ASP A CA 1
ATOM 878 C C . ASP A 1 107 ? -1.454 -36.283 7.335 1.00 51.50 107 ASP A C 1
ATOM 880 O O . ASP A 1 107 ? -2.405 -37.061 7.274 1.00 51.50 107 ASP A O 1
ATOM 884 N N . MET A 1 108 ? -0.644 -36.283 8.405 1.00 45.56 108 MET A N 1
ATOM 885 C CA . MET A 1 108 ? -0.738 -37.295 9.482 1.00 45.56 108 MET A CA 1
ATOM 886 C C . MET A 1 108 ? -1.052 -36.774 10.898 1.00 45.56 108 MET A C 1
ATOM 888 O O . MET A 1 108 ? -1.006 -37.558 11.843 1.00 45.56 108 MET A O 1
ATOM 892 N N . SER A 1 109 ? -1.400 -35.498 11.094 1.00 41.47 109 SER A N 1
ATOM 893 C CA . SER A 1 109 ? -1.592 -34.937 12.450 1.00 41.47 109 SER A CA 1
ATOM 894 C C . SER A 1 109 ? -3.042 -34.777 12.936 1.00 41.47 109 SER A C 1
ATOM 896 O O . SER A 1 109 ? -3.242 -34.351 14.070 1.00 41.47 109 SER A O 1
ATOM 898 N N . ASP A 1 110 ? -4.061 -35.187 12.172 1.00 38.78 110 ASP A N 1
ATOM 899 C CA . ASP A 1 110 ? -5.452 -35.230 12.666 1.00 38.78 110 ASP A CA 1
ATOM 900 C C . ASP A 1 110 ? -5.791 -36.624 13.231 1.00 38.78 110 ASP A C 1
ATOM 902 O O . ASP A 1 110 ? -6.550 -37.392 12.641 1.00 38.78 110 ASP A O 1
ATOM 906 N N . SER A 1 111 ? -5.211 -36.977 14.386 1.00 40.03 111 SER A N 1
ATOM 907 C CA . SER A 1 111 ? -5.716 -38.048 15.263 1.00 40.03 111 SER A CA 1
ATOM 908 C C . SER A 1 111 ? -5.178 -37.929 16.697 1.00 40.03 111 SER A C 1
ATOM 910 O O . SER A 1 111 ? -4.018 -38.228 16.946 1.00 40.03 111 SER A O 1
ATOM 912 N N . VAL A 1 112 ? -6.090 -37.606 17.631 1.00 41.09 112 VAL A N 1
ATOM 913 C CA . VAL A 1 112 ? -6.045 -37.895 19.086 1.00 41.09 112 VAL A CA 1
ATOM 914 C C . VAL A 1 112 ? -4.977 -37.096 19.866 1.00 41.09 112 VAL A C 1
ATOM 916 O O . VAL A 1 112 ? -3.781 -37.291 19.712 1.00 41.09 112 VAL A O 1
ATOM 919 N N . SER A 1 113 ? -5.332 -36.180 20.774 1.00 35.22 113 SER A N 1
ATOM 920 C CA . SER A 1 113 ? -5.626 -36.544 22.171 1.00 35.22 113 SER A CA 1
ATOM 921 C C . SER A 1 113 ? -6.232 -35.378 22.961 1.00 35.22 113 SER A C 1
ATOM 923 O O . SER A 1 113 ? -5.690 -34.274 22.996 1.00 35.22 113 SER A O 1
ATOM 925 N N . GLN A 1 114 ? -7.319 -35.685 23.661 1.00 34.53 114 GLN A N 1
ATOM 926 C CA . GLN A 1 114 ? -7.844 -34.973 24.820 1.00 34.53 114 GLN A CA 1
ATOM 927 C C . GLN A 1 114 ? -7.490 -35.818 26.065 1.00 34.53 114 GLN A C 1
ATOM 929 O O . GLN A 1 114 ? -7.524 -37.044 25.970 1.00 34.53 114 GLN A O 1
ATOM 934 N N . ALA A 1 115 ? -7.227 -35.147 27.195 1.00 35.78 115 ALA A N 1
ATOM 935 C CA . ALA A 1 115 ? -7.053 -35.639 28.579 1.00 35.78 115 ALA A CA 1
ATOM 936 C C . ALA A 1 115 ? -5.617 -35.902 29.117 1.00 35.78 115 ALA A C 1
ATOM 938 O O . ALA A 1 115 ? -4.980 -36.903 28.815 1.00 35.78 115 ALA A O 1
ATOM 939 N N . GLU A 1 116 ? -5.174 -34.936 29.939 1.00 40.75 116 GLU A N 1
ATOM 940 C CA . GLU A 1 116 ? -4.593 -35.028 31.301 1.00 40.75 116 GLU A CA 1
ATOM 941 C C . GLU A 1 116 ? -3.561 -36.130 31.642 1.00 40.75 116 GLU A C 1
ATOM 943 O O . GLU A 1 116 ? -3.882 -37.314 31.665 1.00 40.75 116 GLU A O 1
ATOM 948 N N . THR A 1 117 ? -2.358 -35.752 32.111 1.00 34.09 117 THR A N 1
ATOM 949 C CA . THR A 1 117 ? -1.956 -35.622 33.545 1.00 34.09 117 THR A CA 1
ATOM 950 C C . THR A 1 117 ? -0.415 -35.714 33.703 1.00 34.09 117 THR A C 1
ATOM 952 O O . THR A 1 117 ? 0.222 -36.559 33.088 1.00 34.09 117 THR A O 1
ATOM 955 N N . GLU A 1 118 ? 0.135 -34.858 34.577 1.00 33.25 118 GLU A N 1
ATOM 956 C CA . GLU A 1 118 ? 1.362 -35.012 35.398 1.00 33.25 118 GLU A CA 1
ATOM 957 C C . GLU A 1 118 ? 2.803 -34.936 34.822 1.00 33.25 118 GLU A C 1
ATOM 959 O O . GLU A 1 118 ? 3.282 -35.760 34.052 1.00 33.25 118 GLU A O 1
ATOM 964 N N . ASP A 1 119 ? 3.502 -33.902 35.319 1.00 35.53 119 ASP A N 1
ATOM 965 C CA . ASP A 1 119 ? 4.875 -33.847 35.851 1.00 35.53 119 ASP A CA 1
ATOM 966 C C . ASP A 1 119 ? 5.891 -34.955 35.501 1.00 35.53 119 ASP A C 1
ATOM 968 O O . ASP A 1 119 ? 5.802 -36.079 35.984 1.00 35.53 119 ASP A O 1
ATOM 972 N N . GLN A 1 120 ? 6.985 -34.554 34.831 1.00 32.31 120 GLN A N 1
ATOM 973 C CA . GLN A 1 120 ? 8.374 -34.592 35.349 1.00 32.31 120 GLN A CA 1
ATOM 974 C C . GLN A 1 120 ? 9.405 -34.308 34.228 1.00 32.31 120 GLN A C 1
ATOM 976 O O . GLN A 1 120 ? 9.501 -35.012 33.227 1.00 32.31 120 GLN A O 1
ATOM 981 N N . ARG A 1 121 ? 10.245 -33.282 34.427 1.00 32.16 121 ARG A N 1
ATOM 982 C CA . ARG A 1 121 ? 11.644 -33.230 33.931 1.00 32.16 121 ARG A CA 1
ATOM 983 C C . ARG A 1 121 ? 12.557 -33.820 35.023 1.00 32.16 121 ARG A C 1
ATOM 985 O O . ARG A 1 121 ? 12.094 -33.880 36.161 1.00 32.16 121 ARG A O 1
ATOM 992 N N . PRO A 1 122 ? 13.875 -34.049 34.802 1.00 64.06 122 PRO A N 1
ATOM 993 C CA . PRO A 1 122 ? 14.707 -34.051 33.574 1.00 64.06 122 PRO A CA 1
ATOM 994 C C . PRO A 1 122 ? 15.377 -35.447 33.350 1.00 64.06 122 PRO A C 1
ATOM 996 O O . PRO A 1 122 ? 15.040 -36.382 34.059 1.00 64.06 122 PRO A O 1
ATOM 999 N N . ILE A 1 123 ? 16.267 -35.733 32.380 1.00 34.00 123 ILE A N 1
ATOM 1000 C CA . ILE A 1 123 ? 17.746 -35.576 32.429 1.00 34.00 123 ILE A CA 1
ATOM 1001 C C . ILE A 1 123 ? 18.378 -36.106 31.097 1.00 34.00 123 ILE A C 1
ATOM 1003 O O . ILE A 1 123 ? 18.081 -37.212 30.669 1.00 34.00 123 ILE A O 1
ATOM 1007 N N . SER A 1 124 ? 19.295 -35.312 30.516 1.00 34.91 124 SER A N 1
ATOM 1008 C CA . SER A 1 124 ? 20.590 -35.616 29.835 1.00 34.91 124 SER A CA 1
ATOM 1009 C C . SER A 1 124 ? 20.763 -36.584 28.629 1.00 34.91 124 SER A C 1
ATOM 1011 O O . SER A 1 124 ? 20.756 -37.799 28.760 1.00 34.91 124 SER A O 1
ATOM 1013 N N . ALA A 1 125 ? 21.175 -35.958 27.513 1.00 35.00 125 ALA A N 1
ATOM 1014 C CA . ALA A 1 125 ? 22.435 -36.118 26.754 1.00 35.00 125 ALA A CA 1
ATOM 1015 C C . ALA A 1 125 ? 22.771 -37.315 25.824 1.00 35.00 125 ALA A C 1
ATOM 1017 O O . ALA A 1 125 ? 22.699 -38.483 26.183 1.00 35.00 125 ALA A O 1
ATOM 1018 N N . LYS A 1 126 ? 23.435 -36.882 24.728 1.00 33.91 126 LYS A N 1
ATOM 1019 C CA . LYS A 1 126 ? 24.422 -37.507 23.809 1.00 33.91 126 LYS A CA 1
ATOM 1020 C C . LYS A 1 126 ? 23.838 -37.971 22.465 1.00 33.91 126 LYS A C 1
ATOM 1022 O O . LYS A 1 126 ? 22.979 -38.831 22.434 1.00 33.91 126 LYS A O 1
ATOM 1027 N N . SER A 1 127 ? 24.140 -37.303 21.345 1.00 31.84 127 SER A N 1
ATOM 1028 C CA . SER A 1 127 ? 25.419 -37.158 20.602 1.00 31.84 127 SER A CA 1
ATOM 1029 C C . SER A 1 127 ? 25.526 -38.182 19.466 1.00 31.84 127 SER A C 1
ATOM 1031 O O . SER A 1 127 ? 25.455 -39.375 19.743 1.00 31.84 127 SER A O 1
ATOM 1033 N N . SER A 1 128 ? 25.723 -37.700 18.228 1.00 31.20 128 SER A N 1
ATOM 1034 C CA . SER A 1 128 ? 26.503 -38.269 17.093 1.00 31.20 128 SER A CA 1
ATOM 1035 C C . SER A 1 128 ? 26.069 -37.523 15.814 1.00 31.20 128 SER A C 1
ATOM 1037 O O . SER A 1 128 ? 24.891 -37.543 15.489 1.00 31.20 128 SER A O 1
ATOM 1039 N N . MET A 1 129 ? 26.844 -36.614 15.209 1.00 34.38 129 MET A N 1
ATOM 1040 C CA . MET A 1 129 ? 28.104 -36.724 14.441 1.00 34.38 129 MET A CA 1
ATOM 1041 C C . MET A 1 129 ? 28.006 -37.388 13.052 1.00 34.38 129 MET A C 1
ATOM 1043 O O . MET A 1 129 ? 27.538 -38.512 12.916 1.00 34.38 129 MET A O 1
ATOM 1047 N N . SER A 1 130 ? 28.650 -36.692 12.097 1.00 34.31 130 SER A N 1
ATOM 1048 C CA . SER A 1 130 ? 29.084 -37.053 10.726 1.00 34.31 130 SER A CA 1
ATOM 1049 C C . SER A 1 130 ? 28.026 -36.939 9.616 1.00 34.31 130 SER A C 1
ATOM 1051 O O . SER A 1 130 ? 26.893 -37.347 9.813 1.00 34.31 130 SER A O 1
ATOM 1053 N N . GLY A 1 131 ? 28.279 -36.369 8.431 1.00 30.45 131 GLY A N 1
ATOM 1054 C CA . GLY A 1 131 ? 29.458 -35.767 7.775 1.00 30.45 131 GLY A CA 1
ATOM 1055 C C . GLY A 1 131 ? 28.955 -34.834 6.643 1.00 30.45 131 GLY A C 1
ATOM 1056 O O . GLY A 1 131 ? 27.769 -34.825 6.351 1.00 30.45 131 GLY A O 1
ATOM 1057 N N . GLY A 1 132 ? 29.716 -33.961 5.984 1.00 33.06 132 GLY A N 1
ATOM 1058 C CA . GLY A 1 132 ? 31.160 -33.889 5.807 1.00 33.06 132 GLY A CA 1
ATOM 1059 C C . GLY A 1 132 ? 31.560 -34.190 4.354 1.00 33.06 132 GLY A C 1
ATOM 1060 O O . GLY A 1 132 ? 32.094 -35.259 4.115 1.00 33.06 132 GLY A O 1
ATOM 1061 N N . THR A 1 133 ? 31.320 -33.250 3.426 1.00 34.12 133 THR A N 1
ATOM 1062 C CA . THR A 1 133 ? 32.027 -33.051 2.128 1.00 34.12 133 THR A CA 1
ATOM 1063 C C . THR A 1 133 ? 31.511 -31.735 1.517 1.00 34.12 133 THR A C 1
ATOM 1065 O O . THR A 1 133 ? 30.304 -31.585 1.397 1.00 34.12 133 THR A O 1
ATOM 1068 N N . GLY A 1 134 ? 32.273 -30.705 1.137 1.00 31.34 134 GLY A N 1
ATOM 1069 C CA . GLY A 1 134 ? 33.720 -30.545 1.009 1.00 31.34 134 GLY A CA 1
ATOM 1070 C C . GLY A 1 134 ? 34.175 -30.446 -0.451 1.00 31.34 134 GLY A C 1
ATOM 1071 O O . GLY A 1 134 ? 34.805 -31.386 -0.906 1.00 31.34 134 GLY A O 1
ATOM 1072 N N . ILE A 1 135 ? 33.881 -29.343 -1.162 1.00 37.97 135 ILE A N 1
ATOM 1073 C CA . ILE A 1 135 ? 34.583 -28.855 -2.381 1.00 37.97 135 ILE A CA 1
ATOM 1074 C C . ILE A 1 135 ? 34.225 -27.352 -2.505 1.00 37.97 135 ILE A C 1
ATOM 1076 O O . ILE A 1 135 ? 33.044 -27.047 -2.603 1.00 37.97 135 ILE A O 1
ATOM 1080 N N . SER A 1 136 ? 35.061 -26.338 -2.249 1.00 31.97 136 SER A N 1
ATOM 1081 C CA . SER A 1 136 ? 36.426 -25.946 -2.661 1.00 31.97 136 SER A CA 1
ATOM 1082 C C . SER A 1 136 ? 36.451 -24.972 -3.851 1.00 31.97 136 SER A C 1
ATOM 1084 O O . SER A 1 136 ? 36.073 -25.342 -4.957 1.00 31.97 136 SER A O 1
ATOM 1086 N N . SER A 1 137 ? 37.047 -23.794 -3.578 1.00 36.78 137 SER A N 1
ATOM 1087 C CA . SER A 1 137 ? 37.693 -22.822 -4.492 1.00 36.78 137 SER A CA 1
ATOM 1088 C C . SER A 1 137 ? 36.747 -21.866 -5.262 1.00 36.78 137 SER A C 1
ATOM 1090 O O . SER A 1 137 ? 35.735 -22.301 -5.783 1.00 36.78 137 SER A O 1
ATOM 1092 N N . LYS A 1 138 ? 37.002 -20.554 -5.421 1.00 38.66 138 LYS A N 1
ATOM 1093 C CA . LYS A 1 138 ? 38.272 -19.811 -5.367 1.00 38.66 138 LYS A CA 1
ATOM 1094 C C . LYS A 1 138 ? 38.067 -18.272 -5.341 1.00 38.66 138 LYS A C 1
ATOM 1096 O O . LYS A 1 138 ? 37.317 -17.758 -6.159 1.00 38.66 138 LYS A O 1
ATOM 1101 N N . ASP A 1 139 ? 38.767 -17.625 -4.406 1.00 39.12 139 ASP A N 1
ATOM 1102 C CA . ASP A 1 139 ? 39.543 -16.359 -4.384 1.00 39.12 139 ASP A CA 1
ATOM 1103 C C . ASP A 1 139 ? 39.107 -15.036 -5.060 1.00 39.12 139 ASP A C 1
ATOM 1105 O O . ASP A 1 139 ? 38.748 -14.983 -6.234 1.00 39.12 139 ASP A O 1
ATOM 1109 N N . GLY A 1 140 ? 39.357 -13.946 -4.307 1.00 33.62 140 GLY A N 1
ATOM 1110 C CA . GLY A 1 140 ? 39.566 -12.559 -4.766 1.00 33.62 140 GLY A CA 1
ATOM 1111 C C . GLY A 1 140 ? 38.993 -11.505 -3.796 1.00 33.62 140 GLY A C 1
ATOM 1112 O O . GLY A 1 140 ? 37.876 -11.052 -4.002 1.00 33.62 140 GLY A O 1
ATOM 1113 N N . GLU A 1 141 ? 39.566 -11.245 -2.609 1.00 35.88 141 GLU A N 1
ATOM 1114 C CA . GLU A 1 141 ? 40.600 -10.207 -2.339 1.00 35.88 141 GLU A CA 1
ATOM 1115 C C . GLU A 1 141 ? 40.220 -8.817 -2.913 1.00 35.88 141 GLU A C 1
ATOM 1117 O O . GLU A 1 141 ? 40.162 -8.638 -4.120 1.00 35.88 141 GLU A O 1
ATOM 1122 N N . THR A 1 142 ? 39.912 -7.760 -2.151 1.00 36.69 142 THR A N 1
ATOM 1123 C CA . THR A 1 142 ? 40.759 -7.033 -1.184 1.00 36.69 142 THR A CA 1
ATOM 1124 C C . THR A 1 142 ? 39.952 -5.878 -0.547 1.00 36.69 142 THR A C 1
ATOM 1126 O O . THR A 1 142 ? 39.047 -5.334 -1.174 1.00 36.69 142 THR A O 1
ATOM 1129 N N . GLY A 1 143 ? 40.359 -5.417 0.646 1.00 34.47 143 GLY A N 1
ATOM 1130 C CA . GLY A 1 143 ? 40.334 -3.974 0.948 1.00 34.47 143 GLY A CA 1
ATOM 1131 C C . GLY A 1 143 ? 39.498 -3.485 2.134 1.00 34.47 143 GLY A C 1
ATOM 1132 O O . GLY A 1 143 ? 38.446 -2.880 1.965 1.00 34.47 143 GLY A O 1
ATOM 1133 N N . GLU A 1 144 ? 40.039 -3.648 3.339 1.00 36.97 144 GLU A N 1
ATOM 1134 C CA . GLU A 1 144 ? 39.622 -2.983 4.578 1.00 36.97 144 GLU A CA 1
ATOM 1135 C C . GLU A 1 144 ? 39.653 -1.445 4.477 1.00 36.97 144 GLU A C 1
ATOM 1137 O O . GLU A 1 144 ? 40.671 -0.896 4.065 1.00 36.97 144 GLU A O 1
ATOM 1142 N N . LYS A 1 145 ? 38.638 -0.743 5.015 1.00 43.62 145 LYS A N 1
ATOM 1143 C CA . LYS A 1 145 ? 38.833 0.453 5.867 1.00 43.62 145 LYS A CA 1
ATOM 1144 C C . LYS A 1 145 ? 37.722 0.578 6.914 1.00 43.62 145 LYS A C 1
ATOM 1146 O O . LYS A 1 145 ? 36.546 0.734 6.606 1.00 43.62 145 LYS A O 1
ATOM 1151 N N . LYS A 1 146 ? 38.151 0.536 8.176 1.00 41.78 146 LYS A N 1
ATOM 1152 C CA . LYS A 1 146 ? 37.394 0.835 9.398 1.00 41.78 146 LYS A CA 1
ATOM 1153 C C . LYS A 1 146 ? 37.069 2.328 9.479 1.00 41.78 146 LYS A C 1
ATOM 1155 O O . LYS A 1 146 ? 38.006 3.119 9.463 1.00 41.78 146 LYS A O 1
ATOM 1160 N N . ILE A 1 147 ? 35.809 2.700 9.719 1.00 35.41 147 ILE A N 1
ATOM 1161 C CA . ILE A 1 147 ? 35.446 3.963 10.389 1.00 35.41 147 ILE A CA 1
ATOM 1162 C C . ILE A 1 147 ? 34.265 3.681 11.334 1.00 35.41 147 ILE A C 1
ATOM 1164 O O . ILE A 1 147 ? 33.227 3.174 10.921 1.00 35.41 147 ILE A O 1
ATOM 1168 N N . LYS A 1 148 ? 34.478 3.952 12.627 1.00 38.69 148 LYS A N 1
ATOM 1169 C CA . LYS A 1 148 ? 33.489 3.883 13.715 1.00 38.69 148 LYS A CA 1
ATOM 1170 C C . LYS A 1 148 ? 32.608 5.149 13.745 1.00 38.69 148 LYS A C 1
ATOM 1172 O O . LYS A 1 148 ? 33.040 6.181 13.236 1.00 38.69 148 LYS A O 1
ATOM 1177 N N . PRO A 1 149 ? 31.415 5.084 14.366 1.00 39.16 149 PRO A N 1
ATOM 1178 C CA . PRO A 1 149 ? 30.421 6.153 14.352 1.00 39.16 149 PRO A CA 1
ATOM 1179 C C . PRO A 1 149 ? 30.721 7.234 15.401 1.00 39.16 149 PRO A C 1
ATOM 1181 O O . PRO A 1 149 ? 31.268 6.942 16.463 1.00 39.16 149 PRO A O 1
ATOM 1184 N N . SER A 1 150 ? 30.325 8.473 15.107 1.00 34.12 150 SER A N 1
ATOM 1185 C CA . SER A 1 150 ? 30.359 9.611 16.031 1.00 34.12 150 SER A CA 1
ATOM 1186 C C . SER A 1 150 ? 28.933 10.114 16.253 1.00 34.12 150 SER A C 1
ATOM 1188 O O . SER A 1 150 ? 28.271 10.548 15.312 1.00 34.12 150 SER A O 1
ATOM 1190 N N . VAL A 1 151 ? 28.481 10.023 17.501 1.00 42.06 151 VAL A N 1
ATOM 1191 C CA . VAL A 1 151 ? 27.322 10.718 18.075 1.00 42.06 151 VAL A CA 1
ATOM 1192 C C . VAL A 1 151 ? 27.895 11.701 19.097 1.00 42.06 151 VAL A C 1
ATOM 1194 O O . VAL A 1 151 ? 28.776 11.288 19.853 1.00 42.06 151 VAL A O 1
ATOM 1197 N N . PRO A 1 152 ? 27.410 12.949 19.194 1.00 44.25 152 PRO A N 1
ATOM 1198 C CA . PRO A 1 152 ? 27.586 13.736 20.399 1.00 44.25 152 PRO A CA 1
ATOM 1199 C C . PRO A 1 152 ? 26.341 13.686 21.292 1.00 44.25 152 PRO A C 1
ATOM 1201 O O . PRO A 1 152 ? 25.222 13.987 20.876 1.00 44.25 152 PRO A O 1
ATOM 1204 N N . ASP A 1 153 ? 26.612 13.314 22.540 1.00 32.66 153 ASP A N 1
ATOM 1205 C CA . ASP A 1 153 ? 25.810 13.481 23.747 1.00 32.66 153 ASP A CA 1
ATOM 1206 C C . ASP A 1 153 ? 25.284 14.908 23.940 1.00 32.66 153 ASP A C 1
ATOM 1208 O O . ASP A 1 153 ? 26.068 15.855 23.885 1.00 32.66 153 ASP A O 1
ATOM 1212 N N . ILE A 1 154 ? 24.013 15.044 24.344 1.00 34.75 154 ILE A N 1
ATOM 1213 C CA . ILE A 1 154 ? 23.557 16.134 25.222 1.00 34.75 154 ILE A CA 1
ATOM 1214 C C . ILE A 1 154 ? 22.566 15.583 26.272 1.00 34.75 154 ILE A C 1
ATOM 1216 O O . ILE A 1 154 ? 21.421 15.257 25.977 1.00 34.75 154 ILE A O 1
ATOM 1220 N N . LEU A 1 155 ? 23.067 15.548 27.513 1.00 29.44 155 LEU A N 1
ATOM 1221 C CA . LEU A 1 155 ? 22.406 15.695 28.821 1.00 29.44 155 LEU A CA 1
ATOM 1222 C C . LEU A 1 155 ? 21.343 14.684 29.290 1.00 29.44 155 LEU A C 1
ATOM 1224 O O . LEU A 1 155 ? 20.145 14.797 29.044 1.00 29.44 155 LEU A O 1
ATOM 1228 N N . ARG A 1 156 ? 21.796 13.828 30.214 1.00 33.34 156 ARG A N 1
ATOM 1229 C CA . ARG A 1 156 ? 21.001 13.251 31.301 1.00 33.34 156 ARG A CA 1
ATOM 1230 C C . ARG A 1 156 ? 21.623 13.692 32.628 1.00 33.34 156 ARG A C 1
ATOM 1232 O O . ARG A 1 156 ? 22.757 13.308 32.890 1.00 33.34 156 ARG A O 1
ATOM 1239 N N . GLN A 1 157 ? 20.889 14.434 33.462 1.00 31.53 157 GLN A N 1
ATOM 1240 C CA . GLN A 1 157 ? 20.984 14.357 34.930 1.00 31.53 157 GLN A CA 1
ATOM 1241 C C . GLN A 1 157 ? 19.853 15.156 35.608 1.00 31.53 157 GLN A C 1
ATOM 1243 O O . GLN A 1 157 ? 19.783 16.375 35.522 1.00 31.53 157 GLN A O 1
ATOM 1248 N N . LEU A 1 158 ? 18.967 14.416 36.278 1.00 37.84 158 LEU A N 1
ATOM 1249 C CA . LEU A 1 158 ? 18.156 14.856 37.423 1.00 37.84 158 LEU A CA 1
ATOM 1250 C C . LEU A 1 158 ? 19.067 14.896 38.665 1.00 37.84 158 LEU A C 1
ATOM 1252 O O . LEU A 1 158 ? 20.001 14.089 38.726 1.00 37.84 158 LEU A O 1
ATOM 1256 N N . PRO A 1 159 ? 18.810 15.778 39.651 1.00 42.12 159 PRO A N 1
ATOM 1257 C CA . PRO A 1 159 ? 17.947 15.384 40.780 1.00 42.12 159 PRO A CA 1
ATOM 1258 C C . PRO A 1 159 ? 17.083 16.534 41.366 1.00 42.12 159 PRO A C 1
ATOM 1260 O O . PRO A 1 159 ? 17.434 17.703 41.262 1.00 42.12 159 PRO A O 1
ATOM 1263 N N . GLY A 1 160 ? 15.948 16.211 42.006 1.00 29.98 160 GLY A N 1
ATOM 1264 C CA . GLY A 1 160 ? 15.259 17.128 42.948 1.00 29.98 160 GLY A CA 1
ATOM 1265 C C . GLY A 1 160 ? 15.846 17.003 44.367 1.00 29.98 160 GLY A C 1
ATOM 1266 O O . GLY A 1 160 ? 16.908 16.395 44.501 1.00 29.98 160 GLY A O 1
ATOM 1267 N N . PRO A 1 161 ? 15.139 17.369 45.459 1.00 65.75 161 PRO A N 1
ATOM 1268 C CA . PRO A 1 161 ? 14.119 18.410 45.695 1.00 65.75 161 PRO A CA 1
ATOM 1269 C C . PRO A 1 161 ? 14.511 19.348 46.877 1.00 65.75 161 PRO A C 1
ATOM 1271 O O . PRO A 1 161 ? 15.252 18.916 47.748 1.00 65.75 161 PRO A O 1
ATOM 1274 N N . THR A 1 162 ? 13.947 20.560 47.018 1.00 29.67 162 THR A N 1
ATOM 1275 C CA . THR A 1 162 ? 13.873 21.257 48.331 1.00 29.67 162 THR A CA 1
ATOM 1276 C C . THR A 1 162 ? 12.789 22.336 48.387 1.00 29.67 162 THR A C 1
ATOM 1278 O O . THR A 1 162 ? 12.536 23.046 47.418 1.00 29.67 162 THR A O 1
ATOM 1281 N N . ASN A 1 163 ? 12.188 22.418 49.573 1.00 32.53 163 ASN A N 1
ATOM 1282 C CA . ASN A 1 163 ? 11.211 23.380 50.072 1.00 32.53 163 ASN A CA 1
ATOM 1283 C C . ASN A 1 163 ? 11.696 24.845 50.050 1.00 32.53 163 ASN A C 1
ATOM 1285 O O . ASN A 1 163 ? 12.895 25.089 50.114 1.00 32.53 163 ASN A O 1
ATOM 1289 N N . GLU A 1 164 ? 10.731 25.777 50.092 1.00 30.33 164 GLU A N 1
ATOM 1290 C CA . GLU A 1 164 ? 10.575 26.866 51.088 1.00 30.33 164 GLU A CA 1
ATOM 1291 C C . GLU A 1 164 ? 10.082 28.208 50.504 1.00 30.33 164 GLU A C 1
ATOM 1293 O O . GLU A 1 164 ? 10.587 28.675 49.493 1.00 30.33 164 GLU A O 1
ATOM 1298 N N . CYS A 1 165 ? 9.149 28.829 51.253 1.00 26.70 165 CYS A N 1
ATOM 1299 C CA . CYS A 1 165 ? 8.979 30.278 51.488 1.00 26.70 165 CYS A CA 1
ATOM 1300 C C . CYS A 1 165 ? 8.620 31.192 50.287 1.00 26.70 165 CYS A C 1
ATOM 1302 O O . CYS A 1 165 ? 9.284 31.190 49.268 1.00 26.70 165 CYS A O 1
ATOM 1304 N N . GLY A 1 166 ? 7.635 32.092 50.301 1.00 28.45 166 GLY A N 1
ATOM 1305 C CA . GLY A 1 166 ? 6.707 32.588 51.309 1.00 28.45 166 GLY A CA 1
ATOM 1306 C C . GLY A 1 166 ? 6.003 33.857 50.777 1.00 28.45 166 GLY A C 1
ATOM 1307 O O . GLY A 1 166 ? 6.519 34.540 49.901 1.00 28.45 166 GLY A O 1
ATOM 1308 N N . THR A 1 167 ? 4.855 34.179 51.386 1.00 27.58 167 THR A N 1
ATOM 1309 C CA . THR A 1 167 ? 4.297 35.534 51.635 1.00 27.58 167 THR A CA 1
ATOM 1310 C C . THR A 1 167 ? 3.935 36.476 50.471 1.00 27.58 167 THR A C 1
ATOM 1312 O O . THR A 1 167 ? 4.800 37.143 49.921 1.00 27.58 167 THR A O 1
ATOM 1315 N N . THR A 1 168 ? 2.630 36.733 50.264 1.00 31.00 168 THR A N 1
ATOM 1316 C CA . THR A 1 168 ? 1.977 38.020 50.642 1.00 31.00 168 THR A CA 1
ATOM 1317 C C . THR A 1 168 ? 0.437 37.980 50.518 1.00 31.00 168 THR A C 1
ATOM 1319 O O . THR A 1 168 ? -0.131 37.750 49.458 1.00 31.00 168 THR A O 1
ATOM 1322 N N . THR A 1 169 ? -0.221 38.206 51.659 1.00 32.59 169 THR A N 1
ATOM 1323 C CA . THR A 1 169 ? -1.614 38.658 51.926 1.00 32.59 169 THR A CA 1
ATOM 1324 C C . THR A 1 169 ? -1.820 40.144 51.503 1.00 32.59 169 THR A C 1
ATOM 1326 O O . THR A 1 169 ? -0.809 40.712 51.086 1.00 32.59 169 THR A O 1
ATOM 1329 N N . PRO A 1 170 ? -2.984 40.857 51.657 1.00 50.50 170 PRO A N 1
ATOM 1330 C CA . PRO A 1 170 ? -4.125 40.617 52.579 1.00 50.50 170 PRO A CA 1
ATOM 1331 C C . PRO A 1 170 ? -5.562 41.046 52.146 1.00 50.50 170 PRO A C 1
ATOM 1333 O O . PRO A 1 170 ? -5.760 41.782 51.185 1.00 50.50 170 PRO A O 1
ATOM 1336 N N . ASN A 1 171 ? -6.576 40.601 52.914 1.00 28.30 171 ASN A N 1
ATOM 1337 C CA . ASN A 1 171 ? -7.576 41.420 53.656 1.00 28.30 171 ASN A CA 1
ATOM 1338 C C . ASN A 1 171 ? -8.723 40.515 54.182 1.00 28.30 171 ASN A C 1
ATOM 1340 O O . ASN A 1 171 ? -9.310 39.776 53.402 1.00 28.30 171 ASN A O 1
ATOM 1344 N N . LEU A 1 172 ? -8.864 40.329 55.512 1.00 32.62 172 LEU A N 1
ATOM 1345 C CA . LEU A 1 172 ? -9.745 41.053 56.478 1.00 32.62 172 LEU A CA 1
ATOM 1346 C C . LEU A 1 172 ? -11.242 40.828 56.159 1.00 32.62 172 LEU A C 1
ATOM 1348 O O . LEU A 1 172 ? -11.635 41.021 55.021 1.00 32.62 172 LEU A O 1
ATOM 1352 N N . LEU A 1 173 ? -12.182 40.466 57.040 1.00 32.41 173 LEU A N 1
ATOM 1353 C CA . LEU A 1 173 ? -12.378 40.467 58.502 1.00 32.41 173 LEU A CA 1
ATOM 1354 C C . LEU A 1 173 ? -13.669 39.603 58.702 1.00 32.41 173 LEU A C 1
ATOM 1356 O O . LEU A 1 173 ? -14.531 39.628 57.828 1.00 32.41 173 LEU A O 1
ATOM 1360 N N . THR A 1 174 ? -13.950 38.813 59.745 1.00 32.62 174 THR A N 1
ATOM 1361 C CA . THR A 1 174 ? -14.395 39.235 61.091 1.00 32.62 174 THR A CA 1
ATOM 1362 C C . THR A 1 174 ? -14.766 37.971 61.903 1.00 32.62 174 THR A C 1
ATOM 1364 O O . THR A 1 174 ? -15.364 37.039 61.371 1.00 32.62 174 THR A O 1
ATOM 1367 N N . THR A 1 175 ? -14.386 37.949 63.179 1.00 30.69 175 THR A N 1
ATOM 1368 C CA . THR A 1 175 ? -14.656 36.962 64.255 1.00 30.69 175 THR A CA 1
ATOM 1369 C C . THR A 1 175 ? -15.963 37.343 65.019 1.00 30.69 175 THR A C 1
ATOM 1371 O O . THR A 1 175 ? -16.693 38.161 64.456 1.00 30.69 175 THR A O 1
ATOM 1374 N N . PRO A 1 176 ? -16.300 36.917 66.276 1.00 50.09 176 PRO A N 1
ATOM 1375 C CA . PRO A 1 176 ? -15.699 35.934 67.216 1.00 50.09 176 PRO A CA 1
ATOM 1376 C C . PRO A 1 176 ? -16.698 35.089 68.083 1.00 50.09 176 PRO A C 1
ATOM 1378 O O . PRO A 1 176 ? -17.913 35.253 68.011 1.00 50.09 176 PRO A O 1
ATOM 1381 N N . THR A 1 177 ? -16.114 34.358 69.065 1.00 31.38 177 THR A N 1
ATOM 1382 C CA . THR A 1 177 ? -16.602 34.075 70.461 1.00 31.38 177 THR A CA 1
ATOM 1383 C C . THR A 1 177 ? -17.333 32.727 70.641 1.00 31.38 177 THR A C 1
ATOM 1385 O O . THR A 1 177 ? -18.225 32.430 69.865 1.00 31.38 177 THR A O 1
ATOM 1388 N N . SER A 1 178 ? -17.104 31.825 71.613 1.00 33.00 178 SER A N 1
ATOM 1389 C CA . SER A 1 178 ? -16.248 31.644 72.817 1.00 33.00 178 SER A CA 1
ATOM 1390 C C . SER A 1 178 ? -16.519 30.201 73.335 1.00 33.00 178 SER A C 1
ATOM 1392 O O . SER A 1 178 ? -17.670 29.788 73.306 1.00 33.00 178 SER A O 1
ATOM 1394 N N . LEU A 1 179 ? -15.526 29.349 73.647 1.00 33.81 179 LEU A N 1
ATOM 1395 C CA . LEU A 1 179 ? -14.873 29.127 74.965 1.00 33.81 179 LEU A CA 1
ATOM 1396 C C . LEU A 1 179 ? -15.667 28.209 75.949 1.00 33.81 179 LEU A C 1
ATOM 1398 O O . LEU A 1 179 ? -16.785 28.549 76.310 1.00 33.81 179 LEU A O 1
ATOM 1402 N N . ILE A 1 180 ? -15.017 27.126 76.444 1.00 32.28 180 ILE A N 1
ATOM 1403 C CA . ILE A 1 180 ? -14.906 26.654 77.867 1.00 32.28 180 ILE A CA 1
ATOM 1404 C C . ILE A 1 180 ? -14.997 25.112 78.112 1.00 32.28 180 ILE A C 1
ATOM 1406 O O . ILE A 1 180 ? -16.020 24.493 77.855 1.00 32.28 180 ILE A O 1
ATOM 1410 N N . ARG A 1 181 ? -13.893 24.585 78.707 1.00 30.41 181 ARG A N 1
ATOM 1411 C CA . ARG A 1 181 ? -13.632 23.484 79.702 1.00 30.41 181 ARG A CA 1
ATOM 1412 C C . ARG A 1 181 ? -14.308 22.102 79.581 1.00 30.41 181 ARG A C 1
ATOM 1414 O O . ARG A 1 181 ? -15.514 22.006 79.471 1.00 30.41 181 ARG A O 1
ATOM 1421 N N . GLN A 1 182 ? -13.572 20.979 79.559 1.00 31.77 182 GLN A N 1
ATOM 1422 C CA . GLN A 1 182 ? -12.725 20.293 80.580 1.00 31.77 182 GLN A CA 1
ATOM 1423 C C . GLN A 1 182 ? -13.465 19.508 81.700 1.00 31.77 182 GLN A C 1
ATOM 1425 O O . GLN A 1 182 ? -14.044 20.109 82.594 1.00 31.77 182 GLN A O 1
ATOM 1430 N N . ALA A 1 183 ? -13.220 18.181 81.682 1.00 28.69 183 ALA A N 1
ATOM 1431 C CA . ALA A 1 183 ? -12.759 17.296 82.776 1.00 28.69 183 ALA A CA 1
ATOM 1432 C C . ALA A 1 183 ? -13.743 16.482 83.677 1.00 28.69 183 ALA A C 1
ATOM 1434 O O . ALA A 1 183 ? -14.537 17.037 84.423 1.00 28.69 183 ALA A O 1
ATOM 1435 N N . SER A 1 184 ? -13.495 15.152 83.688 1.00 31.53 184 SER A N 1
ATOM 1436 C CA . SER A 1 184 ? -13.307 14.242 84.854 1.00 31.53 184 SER A CA 1
ATOM 1437 C C . SER A 1 184 ? -14.408 13.292 85.415 1.00 31.53 184 SER A C 1
ATOM 1439 O O . SER A 1 184 ? -15.350 13.737 86.049 1.00 31.53 184 SER A O 1
ATOM 1441 N N . VAL A 1 185 ? -14.108 11.971 85.330 1.00 28.86 185 VAL A N 1
ATOM 1442 C CA . VAL A 1 185 ? -13.959 10.936 86.412 1.00 28.86 185 VAL A CA 1
ATOM 1443 C C . VAL A 1 185 ? -15.186 10.183 87.038 1.00 28.86 185 VAL A C 1
ATOM 1445 O O . VAL A 1 185 ? -16.174 10.772 87.454 1.00 28.86 185 VAL A O 1
ATOM 1448 N N . THR A 1 186 ? -14.987 8.850 87.206 1.00 27.08 186 THR A N 1
ATOM 1449 C CA . THR A 1 186 ? -15.465 7.854 88.231 1.00 27.08 186 THR A CA 1
ATOM 1450 C C . THR A 1 186 ? -16.756 6.990 88.133 1.00 27.08 186 THR A C 1
ATOM 1452 O O . THR A 1 186 ? -17.866 7.477 88.282 1.00 27.08 186 THR A O 1
ATOM 1455 N N . SER A 1 187 ? -16.510 5.661 88.056 1.00 29.88 187 SER A N 1
ATOM 1456 C CA . SER A 1 187 ? -16.951 4.505 88.901 1.00 29.88 187 SER A CA 1
ATOM 1457 C C . SER A 1 187 ? -18.406 3.977 89.017 1.00 29.88 187 SER A C 1
ATOM 1459 O O . SER A 1 187 ? -19.374 4.713 89.145 1.00 29.88 187 SER A O 1
ATOM 1461 N N . THR A 1 188 ? -18.465 2.633 89.076 1.00 36.62 188 THR A N 1
ATOM 1462 C CA . THR A 1 188 ? -19.543 1.636 89.331 1.00 36.62 188 THR A CA 1
ATOM 1463 C C . THR A 1 188 ? -20.271 1.739 90.687 1.00 36.62 188 THR A C 1
ATOM 1465 O O . THR A 1 188 ? -19.719 2.349 91.603 1.00 36.62 188 THR A O 1
ATOM 1468 N N . PRO A 1 189 ? -21.424 1.044 90.883 1.00 42.59 189 PRO A N 1
ATOM 1469 C CA . PRO A 1 189 ? -21.416 -0.134 91.785 1.00 42.59 189 PRO A CA 1
ATOM 1470 C C . PRO A 1 189 ? -22.395 -1.306 91.464 1.00 42.59 189 PRO A C 1
ATOM 1472 O O . PRO A 1 189 ? -23.212 -1.246 90.548 1.00 42.59 189 PRO A O 1
ATOM 1475 N N . ASN A 1 190 ? -22.225 -2.369 92.268 1.00 31.86 190 ASN A N 1
ATOM 1476 C CA . ASN A 1 190 ? -22.745 -3.750 92.266 1.00 31.86 190 ASN A CA 1
ATOM 1477 C C . ASN A 1 190 ? -24.246 -3.949 92.568 1.00 31.86 190 ASN A C 1
ATOM 1479 O O . ASN A 1 190 ? -24.912 -3.060 93.092 1.00 31.86 190 ASN A O 1
ATOM 1483 N N . ASN A 1 191 ? -24.731 -5.176 92.323 1.00 33.81 191 ASN A N 1
ATOM 1484 C CA . ASN A 1 191 ? -26.099 -5.634 92.571 1.00 33.81 191 ASN A CA 1
ATOM 1485 C C . ASN A 1 191 ? -26.083 -6.998 93.307 1.00 33.81 191 ASN A C 1
ATOM 1487 O O . ASN A 1 191 ? -25.725 -8.001 92.699 1.00 33.81 191 ASN A O 1
ATOM 1491 N N . ASP A 1 192 ? -26.486 -7.021 94.583 1.00 31.42 192 ASP A N 1
ATOM 1492 C CA . ASP A 1 192 ? -26.735 -8.218 95.407 1.00 31.42 192 ASP A CA 1
ATOM 1493 C C . ASP A 1 192 ? -28.024 -7.990 96.214 1.00 31.42 192 ASP A C 1
ATOM 1495 O O . ASP A 1 192 ? -28.031 -7.165 97.120 1.00 31.42 192 ASP A O 1
ATOM 1499 N N . THR A 1 193 ? -29.124 -8.690 95.908 1.00 37.91 193 THR A N 1
ATOM 1500 C CA . THR A 1 193 ? -30.290 -8.858 96.812 1.00 37.91 193 THR A CA 1
ATOM 1501 C C . THR A 1 193 ? -31.170 -10.031 96.356 1.00 37.91 193 THR A C 1
ATOM 1503 O O . THR A 1 193 ? -32.187 -9.861 95.690 1.00 37.91 193 THR A O 1
ATOM 1506 N N . ALA A 1 194 ? -30.794 -11.256 96.731 1.00 36.72 194 ALA A N 1
ATOM 1507 C CA . ALA A 1 194 ? -31.665 -12.432 96.635 1.00 36.72 194 ALA A CA 1
ATOM 1508 C C . ALA A 1 194 ? -31.252 -13.511 97.653 1.00 36.72 194 ALA A C 1
ATOM 1510 O O . ALA A 1 194 ? -30.699 -14.535 97.273 1.00 36.72 194 ALA A O 1
ATOM 1511 N N . SER A 1 195 ? -31.485 -13.295 98.955 1.00 41.62 195 SER A N 1
ATOM 1512 C CA . SER A 1 195 ? -31.430 -14.378 99.959 1.00 41.62 195 SER A CA 1
ATOM 1513 C C . SER A 1 195 ? -32.038 -13.950 101.303 1.00 41.62 195 SER A C 1
ATOM 1515 O O . SER A 1 195 ? -31.328 -13.556 102.222 1.00 41.62 195 SER A O 1
ATOM 1517 N N . ALA A 1 196 ? -33.371 -13.968 101.420 1.00 36.94 196 ALA A N 1
ATOM 1518 C CA . ALA A 1 196 ? -34.065 -13.678 102.686 1.00 36.94 196 ALA A CA 1
ATOM 1519 C C . ALA A 1 196 ? -35.435 -14.381 102.827 1.00 36.94 196 ALA A C 1
ATOM 1521 O O . ALA A 1 196 ? -36.370 -13.807 103.375 1.00 36.94 196 ALA A O 1
ATOM 1522 N N . VAL A 1 197 ? -35.592 -15.616 102.321 1.00 42.28 197 VAL A N 1
ATOM 1523 C CA . VAL A 1 197 ? -36.894 -16.336 102.343 1.00 42.28 197 VAL A CA 1
ATOM 1524 C C . VAL A 1 197 ? -36.851 -17.707 103.054 1.00 42.28 197 VAL A C 1
ATOM 1526 O O . VAL A 1 197 ? -37.856 -18.402 103.109 1.00 42.28 197 VAL A O 1
ATOM 1529 N N . TYR A 1 198 ? -35.749 -18.105 103.702 1.00 41.75 198 TYR A N 1
ATOM 1530 C CA . TYR A 1 198 ? -35.608 -19.480 104.235 1.00 41.75 198 TYR A CA 1
ATOM 1531 C C . TYR A 1 198 ? -35.499 -19.647 105.765 1.00 41.75 198 TYR A C 1
ATOM 1533 O O . TYR A 1 198 ? -35.010 -20.673 106.222 1.00 41.75 198 TYR A O 1
ATOM 1541 N N . ALA A 1 199 ? -36.000 -18.712 106.581 1.00 38.66 199 ALA A N 1
ATOM 1542 C CA . ALA A 1 199 ? -35.796 -18.756 108.042 1.00 38.66 199 ALA A CA 1
ATOM 1543 C C . ALA A 1 199 ? -37.054 -18.933 108.929 1.00 38.66 199 ALA A C 1
ATOM 1545 O O . ALA A 1 199 ? -36.979 -18.657 110.120 1.00 38.66 199 ALA A O 1
ATOM 1546 N N . VAL A 1 200 ? -38.209 -19.386 108.413 1.00 38.62 200 VAL A N 1
ATOM 1547 C CA . VAL A 1 200 ? -39.463 -19.440 109.220 1.00 38.62 200 VAL A CA 1
ATOM 1548 C C . VAL A 1 200 ? -40.097 -20.842 109.334 1.00 38.62 200 VAL A C 1
ATOM 1550 O O . VAL A 1 200 ? -41.105 -21.011 110.009 1.00 38.62 200 VAL A O 1
ATOM 1553 N N . ARG A 1 201 ? -39.516 -21.899 108.746 1.00 36.38 201 ARG A N 1
ATOM 1554 C CA . ARG A 1 201 ? -40.191 -23.216 108.650 1.00 36.38 201 ARG A CA 1
ATOM 1555 C C . ARG A 1 201 ? -39.742 -24.302 109.646 1.00 36.38 201 ARG A C 1
ATOM 1557 O O . ARG A 1 201 ? -40.221 -25.423 109.559 1.00 36.38 201 ARG A O 1
ATOM 1564 N N . THR A 1 202 ? -38.883 -24.012 110.619 1.00 42.19 202 THR A N 1
ATOM 1565 C CA . THR A 1 202 ? -38.328 -25.040 111.532 1.00 42.19 202 THR A CA 1
ATOM 1566 C C . THR A 1 202 ? -38.462 -24.655 113.003 1.00 42.19 202 THR A C 1
ATOM 1568 O O . THR A 1 202 ? -37.464 -24.447 113.686 1.00 42.19 202 THR A O 1
ATOM 1571 N N . ALA A 1 203 ? -39.698 -24.534 113.496 1.00 37.88 203 ALA A N 1
ATOM 1572 C CA . ALA A 1 203 ? -39.956 -24.313 114.924 1.00 37.88 203 ALA A CA 1
ATOM 1573 C C . ALA A 1 203 ? -41.273 -24.932 115.436 1.00 37.88 203 ALA A C 1
ATOM 1575 O O . ALA A 1 203 ? -41.802 -24.473 116.443 1.00 37.88 203 ALA A O 1
ATOM 1576 N N . LEU A 1 204 ? -41.837 -25.943 114.761 1.00 36.78 204 LEU A N 1
ATOM 1577 C CA . LEU A 1 204 ? -43.141 -26.491 115.158 1.00 36.78 204 LEU A CA 1
ATOM 1578 C C . LEU A 1 204 ? -43.259 -28.010 114.969 1.00 36.78 204 LEU A C 1
ATOM 1580 O O . LEU A 1 204 ? -44.197 -28.483 114.347 1.00 36.78 204 LEU A O 1
ATOM 1584 N N . GLU A 1 205 ? -42.306 -28.779 115.492 1.00 39.81 205 GLU A N 1
ATOM 1585 C CA . GLU A 1 205 ? -42.436 -30.241 115.586 1.00 39.81 205 GLU A CA 1
ATOM 1586 C C . GLU A 1 205 ? -41.634 -30.755 116.794 1.00 39.81 205 GLU A C 1
ATOM 1588 O O . GLU A 1 205 ? -40.460 -31.100 116.695 1.00 39.81 205 GLU A O 1
ATOM 1593 N N . SER A 1 206 ? -42.262 -30.752 117.974 1.00 35.84 206 SER A N 1
ATOM 1594 C CA . SER A 1 206 ? -41.755 -31.447 119.164 1.00 35.84 206 SER A CA 1
ATOM 1595 C C . SER A 1 206 ? -42.871 -31.726 120.175 1.00 35.84 206 SER A C 1
ATOM 1597 O O . SER A 1 206 ? -43.555 -30.789 120.583 1.00 35.84 206 SER A O 1
ATOM 1599 N N . GLY A 1 207 ? -42.954 -32.982 120.634 1.00 32.44 207 GLY A N 1
ATOM 1600 C CA . GLY A 1 207 ? -43.548 -33.395 121.918 1.00 32.44 207 GLY A CA 1
ATOM 1601 C C . GLY A 1 207 ? -45.054 -33.670 121.861 1.00 32.44 207 GLY A C 1
ATOM 1602 O O . GLY A 1 207 ? -45.834 -32.739 121.754 1.00 32.44 207 GLY A O 1
ATOM 1603 N N . GLU A 1 208 ? -45.558 -34.904 121.788 1.00 37.50 208 GLU A N 1
ATOM 1604 C CA . GLU A 1 208 ? -45.429 -36.030 122.730 1.00 37.50 208 GLU A CA 1
ATOM 1605 C C . GLU A 1 208 ? -46.155 -35.792 124.072 1.00 37.50 208 GLU A C 1
ATOM 1607 O O . GLU A 1 208 ? -45.916 -34.807 124.765 1.00 37.50 208 GLU A O 1
ATOM 1612 N N . THR A 1 209 ? -46.984 -36.780 124.433 1.00 39.91 209 THR A N 1
ATOM 1613 C CA . THR A 1 209 ? -47.369 -37.253 125.779 1.00 39.91 209 THR A CA 1
ATOM 1614 C C . THR A 1 209 ? -48.860 -37.253 126.143 1.00 39.91 209 THR A C 1
ATOM 1616 O O . THR A 1 209 ? -49.551 -36.256 126.315 1.00 39.91 209 THR A O 1
ATOM 1619 N N . THR A 1 210 ? -49.316 -38.491 126.294 1.00 45.38 210 THR A N 1
ATOM 1620 C CA . THR A 1 210 ? -50.490 -39.007 126.984 1.00 45.38 210 THR A CA 1
ATOM 1621 C C . THR A 1 210 ? -50.457 -38.692 128.483 1.00 45.38 210 THR A C 1
ATOM 1623 O O . THR A 1 210 ? -49.514 -39.107 129.149 1.00 45.38 210 THR A O 1
ATOM 1626 N N . ASN A 1 211 ? -51.497 -38.042 129.018 1.00 51.22 211 ASN A N 1
ATOM 1627 C CA . ASN A 1 211 ? -51.918 -38.085 130.433 1.00 51.22 211 ASN A CA 1
ATOM 1628 C C . ASN A 1 211 ? -53.323 -37.458 130.578 1.00 51.22 211 ASN A C 1
ATOM 1630 O O . ASN A 1 211 ? -53.515 -36.430 131.211 1.00 51.22 211 ASN A O 1
ATOM 1634 N N . THR A 1 212 ? -54.334 -38.045 129.935 1.00 51.84 212 THR A N 1
ATOM 1635 C CA . THR A 1 212 ? -55.590 -37.344 129.602 1.00 51.84 212 THR A CA 1
ATOM 1636 C C . THR A 1 212 ? -56.680 -37.338 130.680 1.00 51.84 212 THR A C 1
ATOM 1638 O O . THR A 1 212 ? -57.663 -36.626 130.518 1.00 51.84 212 THR A O 1
ATOM 1641 N N . VAL A 1 213 ? -56.569 -38.090 131.782 1.00 57.81 213 VAL A N 1
ATOM 1642 C CA . VAL A 1 213 ? -57.735 -38.306 132.675 1.00 57.81 213 VAL A CA 1
ATOM 1643 C C . VAL A 1 213 ? -57.747 -37.407 133.920 1.00 57.81 213 VAL A C 1
ATOM 1645 O O . VAL A 1 213 ? -58.801 -36.890 134.281 1.00 57.81 213 VAL A O 1
ATOM 1648 N N . ALA A 1 214 ? -56.598 -37.131 134.545 1.00 54.44 214 ALA A N 1
ATOM 1649 C CA . ALA A 1 214 ? -56.512 -36.097 135.589 1.00 54.44 214 ALA A CA 1
ATOM 1650 C C . ALA A 1 214 ? -56.613 -34.680 134.993 1.00 54.44 214 ALA A C 1
ATOM 1652 O O . ALA A 1 214 ? -57.102 -33.755 135.641 1.00 54.44 214 ALA A O 1
ATOM 1653 N N . ASP A 1 215 ? -56.229 -34.554 133.724 1.00 59.03 215 ASP A N 1
ATOM 1654 C CA . ASP A 1 215 ? -56.277 -33.321 132.948 1.00 59.03 215 ASP A CA 1
ATOM 1655 C C . ASP A 1 215 ? -57.703 -32.983 132.490 1.00 59.03 215 ASP A C 1
ATOM 1657 O O . ASP A 1 215 ? -58.055 -31.817 132.426 1.00 59.03 215 ASP A O 1
ATOM 1661 N N . LEU A 1 216 ? -58.582 -33.972 132.272 1.00 62.88 216 LEU A N 1
ATOM 1662 C CA . LEU A 1 216 ? -59.975 -33.736 131.858 1.00 62.88 216 LEU A CA 1
ATOM 1663 C C . LEU A 1 216 ? -60.798 -32.971 132.904 1.00 62.88 216 LEU A C 1
ATOM 1665 O O . LEU A 1 216 ? -61.576 -32.096 132.545 1.00 62.88 216 LEU A O 1
ATOM 1669 N N . THR A 1 217 ? -60.609 -33.249 134.196 1.00 66.00 217 THR A N 1
ATOM 1670 C CA . THR A 1 217 ? -61.349 -32.549 135.268 1.00 66.00 217 THR A CA 1
ATOM 1671 C C . THR A 1 217 ? -60.785 -31.159 135.576 1.00 66.00 217 THR A C 1
ATOM 1673 O O . THR A 1 217 ? -61.533 -30.246 135.935 1.00 66.00 217 THR A O 1
ATOM 1676 N N . ALA A 1 218 ? -59.472 -30.969 135.403 1.00 66.44 218 ALA A N 1
ATOM 1677 C CA . ALA A 1 218 ? -58.834 -29.655 135.448 1.00 66.44 218 ALA A CA 1
ATOM 1678 C C . ALA A 1 218 ? -59.229 -28.809 134.226 1.00 66.44 218 ALA A C 1
ATOM 1680 O O . ALA A 1 218 ? -59.583 -27.642 134.380 1.00 66.44 218 ALA A O 1
ATOM 1681 N N . LEU A 1 219 ? -59.274 -29.426 133.043 1.00 67.06 219 LEU A N 1
ATOM 1682 C CA . LEU A 1 219 ? -59.750 -28.841 131.795 1.00 67.06 219 LEU A CA 1
ATOM 1683 C C . LEU A 1 219 ? -61.227 -28.462 131.885 1.00 67.06 219 LEU A C 1
ATOM 1685 O O . LEU A 1 219 ? -61.584 -27.396 131.415 1.00 67.06 219 LEU A O 1
ATOM 1689 N N . GLU A 1 220 ? -62.080 -29.273 132.512 1.00 73.50 220 GLU A N 1
ATOM 1690 C CA . GLU A 1 220 ? -63.505 -28.967 132.694 1.00 73.50 220 GLU A CA 1
ATOM 1691 C C . GLU A 1 220 ? -63.711 -27.768 133.634 1.00 73.50 220 GLU A C 1
ATOM 1693 O O . GLU A 1 220 ? -64.496 -26.868 133.334 1.00 73.50 220 GLU A O 1
ATOM 1698 N N . LYS A 1 221 ? -62.934 -27.673 134.724 1.00 73.50 221 LYS A N 1
ATOM 1699 C CA . LYS A 1 221 ? -62.927 -26.483 135.594 1.00 73.50 221 LYS A CA 1
ATOM 1700 C C . LYS A 1 221 ? -62.377 -25.243 134.892 1.00 73.50 221 LYS A C 1
ATOM 1702 O O . LYS A 1 221 ? -62.921 -24.157 135.084 1.00 73.50 221 LYS A O 1
ATOM 1707 N N . GLU A 1 222 ? -61.339 -25.388 134.075 1.00 73.88 222 GLU A N 1
ATOM 1708 C CA . GLU A 1 222 ? -60.818 -24.305 133.237 1.00 73.88 222 GLU A CA 1
ATOM 1709 C C . GLU A 1 222 ? -61.809 -23.904 132.140 1.00 73.88 222 GLU A C 1
ATOM 1711 O O . GLU A 1 222 ? -62.006 -22.715 131.912 1.00 73.88 222 GLU A O 1
ATOM 1716 N N . LEU A 1 223 ? -62.526 -24.850 131.529 1.00 72.06 223 LEU A N 1
ATOM 1717 C CA . LEU A 1 223 ? -63.576 -24.570 130.550 1.00 72.06 223 LEU A CA 1
ATOM 1718 C C . LEU A 1 223 ? -64.716 -23.783 131.190 1.00 72.06 223 LEU A C 1
ATOM 1720 O O . LEU A 1 223 ? -65.164 -22.801 130.614 1.00 72.06 223 LEU A O 1
ATOM 1724 N N . VAL A 1 224 ? -65.159 -24.169 132.389 1.00 78.25 224 VAL A N 1
ATOM 1725 C CA . VAL A 1 224 ? -66.199 -23.442 133.135 1.00 78.25 224 VAL A CA 1
ATOM 1726 C C . VAL A 1 224 ? -65.703 -22.062 133.578 1.00 78.25 224 VAL A C 1
ATOM 1728 O O . VAL A 1 224 ? -66.476 -21.107 133.576 1.00 78.25 224 VAL A O 1
ATOM 1731 N N . ARG A 1 225 ? -64.412 -21.919 133.906 1.00 78.56 225 ARG A N 1
ATOM 1732 C CA . ARG A 1 225 ? -63.792 -20.634 134.271 1.00 78.56 225 ARG A CA 1
ATOM 1733 C C . ARG A 1 225 ? -63.617 -19.697 133.075 1.00 78.56 225 ARG A C 1
ATOM 1735 O O . ARG A 1 225 ? -63.775 -18.489 133.226 1.00 78.56 225 ARG A O 1
ATOM 1742 N N . ILE A 1 226 ? -63.282 -20.241 131.908 1.00 75.94 226 ILE A N 1
ATOM 1743 C CA . ILE A 1 226 ? -63.047 -19.490 130.672 1.00 75.94 226 ILE A CA 1
ATOM 1744 C C . ILE A 1 226 ? -64.362 -19.299 129.893 1.00 75.94 226 ILE A C 1
ATOM 1746 O O . ILE A 1 226 ? -64.455 -18.392 129.074 1.00 75.94 226 ILE A O 1
ATOM 1750 N N . ALA A 1 227 ? -65.413 -20.080 130.167 1.00 74.81 227 ALA A N 1
ATOM 1751 C CA . ALA A 1 227 ? -66.717 -19.967 129.511 1.00 74.81 227 ALA A CA 1
ATOM 1752 C C . ALA A 1 227 ? -67.347 -18.565 129.617 1.00 74.81 227 ALA A C 1
ATOM 1754 O O . ALA A 1 227 ? -67.831 -18.095 128.593 1.00 74.81 227 ALA A O 1
ATOM 1755 N N . PRO A 1 228 ? -67.303 -17.841 130.756 1.00 77.56 228 PRO A N 1
ATOM 1756 C CA . PRO A 1 228 ? -67.719 -16.440 130.817 1.00 77.56 228 PRO A CA 1
ATOM 1757 C C . PRO A 1 228 ? -66.863 -15.523 129.940 1.00 77.56 228 PRO A C 1
ATOM 1759 O O . PRO A 1 228 ? -67.397 -14.629 129.303 1.00 77.56 228 PRO A O 1
ATOM 1762 N N . THR A 1 229 ? -65.553 -15.761 129.845 1.00 74.75 229 THR A N 1
ATOM 1763 C CA . THR A 1 229 ? -64.620 -14.979 129.016 1.00 74.75 229 THR A CA 1
ATOM 1764 C C . THR A 1 229 ? -64.795 -15.263 127.526 1.00 74.75 229 THR A C 1
ATOM 1766 O O . THR A 1 229 ? -64.693 -14.352 126.711 1.00 74.75 229 THR A O 1
ATOM 1769 N N . ILE A 1 230 ? -65.089 -16.515 127.166 1.00 73.12 230 ILE A N 1
ATOM 1770 C CA . ILE A 1 230 ? -65.476 -16.944 125.819 1.00 73.12 230 ILE A CA 1
ATOM 1771 C C . ILE A 1 230 ? -66.853 -16.378 125.482 1.00 73.12 230 ILE A C 1
ATOM 1773 O O . ILE A 1 230 ? -67.024 -15.867 124.385 1.00 73.12 230 ILE A O 1
ATOM 1777 N N . ALA A 1 231 ? -67.811 -16.399 126.410 1.00 75.50 231 ALA A N 1
ATOM 1778 C CA . ALA A 1 231 ? -69.117 -15.778 126.233 1.00 75.50 231 ALA A CA 1
ATOM 1779 C C . ALA A 1 231 ? -68.991 -14.259 126.061 1.00 75.50 231 ALA A C 1
ATOM 1781 O O . ALA A 1 231 ? -69.610 -13.723 125.153 1.00 75.50 231 ALA A O 1
ATOM 1782 N N . ASP A 1 232 ? -68.130 -13.582 126.825 1.00 74.81 232 ASP A N 1
ATOM 1783 C CA . ASP A 1 232 ? -67.795 -12.162 126.650 1.00 74.81 232 ASP A CA 1
ATOM 1784 C C . ASP A 1 232 ? -67.090 -11.898 125.313 1.00 74.81 232 ASP A C 1
ATOM 1786 O O . ASP A 1 232 ? -67.341 -10.879 124.674 1.00 74.81 232 ASP A O 1
ATOM 1790 N N . LEU A 1 233 ? -66.227 -12.807 124.851 1.00 74.31 233 LEU A N 1
ATOM 1791 C CA . LEU A 1 233 ? -65.586 -12.734 123.536 1.00 74.31 233 LEU A CA 1
ATOM 1792 C C . LEU A 1 233 ? -66.594 -12.930 122.409 1.00 74.31 233 LEU A C 1
ATOM 1794 O O . LEU A 1 233 ? -66.595 -12.141 121.474 1.00 74.31 233 LEU A O 1
ATOM 1798 N N . PHE A 1 234 ? -67.485 -13.916 122.501 1.00 70.50 234 PHE A N 1
ATOM 1799 C CA . PHE A 1 234 ? -68.573 -14.103 121.547 1.00 70.50 234 PHE A CA 1
ATOM 1800 C C . PHE A 1 234 ? -69.559 -12.944 121.606 1.00 70.50 234 PHE A C 1
ATOM 1802 O O . PHE A 1 234 ? -70.011 -12.524 120.553 1.00 70.50 234 PHE A O 1
ATOM 1809 N N . GLN A 1 235 ? -69.818 -12.366 122.780 1.00 71.31 235 GLN A N 1
ATOM 1810 C CA . GLN A 1 235 ? -70.673 -11.194 122.940 1.00 71.31 235 GLN A CA 1
ATOM 1811 C C . GLN A 1 235 ? -70.002 -9.918 122.410 1.00 71.31 235 GLN A C 1
ATOM 1813 O O . GLN A 1 235 ? -70.689 -9.051 121.882 1.00 71.31 235 GLN A O 1
ATOM 1818 N N . ARG A 1 236 ? -68.668 -9.800 122.485 1.00 67.56 236 ARG A N 1
ATOM 1819 C CA . ARG A 1 236 ? -67.884 -8.755 121.800 1.00 67.56 236 ARG A CA 1
ATOM 1820 C C . ARG A 1 236 ? -67.829 -8.983 120.298 1.00 67.56 236 ARG A C 1
ATOM 1822 O O . ARG A 1 236 ? -67.944 -8.017 119.561 1.00 67.56 236 ARG A O 1
ATOM 1829 N N . ILE A 1 237 ? -67.708 -10.228 119.845 1.00 63.19 237 ILE A N 1
ATOM 1830 C CA . ILE A 1 237 ? -67.724 -10.583 118.427 1.00 63.19 237 ILE A CA 1
ATOM 1831 C C . ILE A 1 237 ? -69.110 -10.313 117.846 1.00 63.19 237 ILE A C 1
ATOM 1833 O O . ILE A 1 237 ? -69.184 -9.689 116.798 1.00 63.19 237 ILE A O 1
ATOM 1837 N N . THR A 1 238 ? -70.202 -10.682 118.522 1.00 60.91 238 THR A N 1
ATOM 1838 C CA . THR A 1 238 ? -71.567 -10.343 118.094 1.00 60.91 238 THR A CA 1
ATOM 1839 C C . THR A 1 238 ? -71.838 -8.853 118.222 1.00 60.91 238 THR A C 1
ATOM 1841 O O . THR A 1 238 ? -72.378 -8.297 117.284 1.00 60.91 238 THR A O 1
ATOM 1844 N N . LYS A 1 239 ? -71.363 -8.153 119.265 1.00 57.66 239 LYS A N 1
ATOM 1845 C CA . LYS A 1 239 ? -71.417 -6.677 119.309 1.00 57.66 239 LYS A CA 1
ATOM 1846 C C . LYS A 1 239 ? -70.616 -6.025 118.174 1.00 57.66 239 LYS A C 1
ATOM 1848 O O . LYS A 1 239 ? -71.085 -5.043 117.627 1.00 57.66 239 LYS A O 1
ATOM 1853 N N . SER A 1 240 ? -69.488 -6.598 117.747 1.00 54.06 240 SER A N 1
ATOM 1854 C CA . SER A 1 240 ? -68.735 -6.155 116.558 1.00 54.06 240 SER A CA 1
ATOM 1855 C C . SER A 1 240 ? -69.317 -6.643 115.223 1.00 54.06 240 SER A C 1
ATOM 1857 O O . SER A 1 240 ? -68.865 -6.214 114.168 1.00 54.06 240 SER A O 1
ATOM 1859 N N . LYS A 1 241 ? -70.288 -7.567 115.256 1.00 52.88 241 LYS A N 1
ATOM 1860 C CA . LYS A 1 241 ? -71.040 -8.056 114.087 1.00 52.88 241 LYS A CA 1
ATOM 1861 C C . LYS A 1 241 ? -72.368 -7.303 113.921 1.00 52.88 241 LYS A C 1
ATOM 1863 O O . LYS A 1 241 ? -72.841 -7.187 112.795 1.00 52.88 241 LYS A O 1
ATOM 1868 N N . ASP A 1 242 ? -72.929 -6.814 115.032 1.00 47.00 242 ASP A N 1
ATOM 1869 C CA . ASP A 1 242 ? -74.158 -6.017 115.140 1.00 47.00 242 ASP A CA 1
ATOM 1870 C C . ASP A 1 242 ? -73.885 -4.504 115.165 1.00 47.00 242 ASP A C 1
ATOM 1872 O O . ASP A 1 242 ? -74.770 -3.716 114.830 1.00 47.00 242 ASP A O 1
ATOM 1876 N N . GLU A 1 243 ? -72.652 -4.072 115.450 1.00 48.72 243 GLU A N 1
ATOM 1877 C CA . GLU A 1 243 ? -72.113 -2.891 114.786 1.00 48.72 243 GLU A CA 1
ATOM 1878 C C . GLU A 1 243 ? -72.020 -3.256 113.309 1.00 48.72 243 GLU A C 1
ATOM 1880 O O . GLU A 1 243 ? -71.043 -3.843 112.838 1.00 48.72 243 GLU A O 1
ATOM 1885 N N . GLN A 1 244 ? -73.086 -2.929 112.569 1.00 48.03 244 GLN A N 1
ATOM 1886 C CA . GLN A 1 244 ? -72.968 -2.711 111.139 1.00 48.03 244 GLN A CA 1
ATOM 1887 C C . GLN A 1 244 ? -71.634 -2.006 110.907 1.00 48.03 244 GLN A C 1
ATOM 1889 O O . GLN A 1 244 ? -71.361 -1.030 111.616 1.00 48.03 244 GLN A O 1
ATOM 1894 N N . PRO A 1 245 ? -70.801 -2.452 109.951 1.00 49.53 245 PRO A N 1
ATOM 1895 C CA . PRO A 1 245 ? -69.680 -1.624 109.554 1.00 49.53 245 PRO A CA 1
ATOM 1896 C C . PRO A 1 245 ? -70.309 -0.274 109.226 1.00 49.53 245 PRO A C 1
ATOM 1898 O O . PRO A 1 245 ? -71.195 -0.226 108.368 1.00 49.53 245 PRO A O 1
ATOM 1901 N N . ASN A 1 246 ? -69.978 0.763 110.010 1.00 49.88 246 ASN A N 1
ATOM 1902 C CA . ASN A 1 246 ? -70.569 2.092 109.867 1.00 49.88 246 ASN A CA 1
ATOM 1903 C C . ASN A 1 246 ? -70.697 2.358 108.369 1.00 49.88 246 ASN A C 1
ATOM 1905 O O . ASN A 1 246 ? -69.727 2.092 107.660 1.00 49.88 246 ASN A O 1
ATOM 1909 N N . ALA A 1 247 ? -71.850 2.801 107.861 1.00 55.91 247 ALA A N 1
ATOM 1910 C CA . ALA A 1 247 ? -72.053 2.950 106.413 1.00 55.91 247 ALA A CA 1
ATOM 1911 C C . ALA A 1 247 ? -70.871 3.685 105.724 1.00 55.91 247 ALA A C 1
ATOM 1913 O O . ALA A 1 247 ? -70.492 3.334 104.610 1.00 55.91 247 ALA A O 1
ATOM 1914 N N . SER A 1 248 ? -70.192 4.571 106.469 1.00 56.91 248 SER A N 1
ATOM 1915 C CA . SER A 1 248 ? -68.899 5.202 106.155 1.00 56.91 248 SER A CA 1
ATOM 1916 C C . SER A 1 248 ? -67.726 4.242 105.858 1.00 56.91 248 SER A C 1
ATOM 1918 O O . SER A 1 248 ? -67.003 4.456 104.897 1.00 56.91 248 SER A O 1
ATOM 1920 N N . SER A 1 249 ? -67.507 3.179 106.640 1.00 63.66 249 SER A N 1
ATOM 1921 C CA . SER A 1 249 ? -66.385 2.234 106.489 1.00 63.66 249 SER A CA 1
ATOM 1922 C C . SER A 1 249 ? -66.568 1.269 105.308 1.00 63.66 249 SER A C 1
ATOM 1924 O O . SER A 1 249 ? -65.601 0.942 104.620 1.00 63.66 249 SER A O 1
ATOM 1926 N N . VAL A 1 250 ? -67.807 0.854 105.006 1.00 68.88 250 VAL A N 1
ATOM 1927 C CA . VAL A 1 250 ? -68.104 0.073 103.785 1.00 68.88 250 VAL A CA 1
ATOM 1928 C C . VAL A 1 250 ? -68.014 0.950 102.541 1.00 68.88 250 VAL A C 1
ATOM 1930 O O . VAL A 1 250 ? -67.485 0.506 101.523 1.00 68.88 250 VAL A O 1
ATOM 1933 N N . GLU A 1 251 ? -68.485 2.198 102.614 1.00 73.88 251 GLU A N 1
ATOM 1934 C CA . GLU A 1 251 ? -68.284 3.178 101.543 1.00 73.88 251 GLU A CA 1
ATOM 1935 C C . GLU A 1 251 ? -66.802 3.471 101.303 1.00 73.88 251 GLU A C 1
ATOM 1937 O O . GLU A 1 251 ? -66.382 3.528 100.151 1.00 73.88 251 GLU A O 1
ATOM 1942 N N . GLU A 1 252 ? -65.986 3.612 102.349 1.00 78.38 252 GLU A N 1
ATOM 1943 C CA . GLU A 1 252 ? -64.533 3.774 102.228 1.00 78.38 252 GLU A CA 1
ATOM 1944 C C . GLU A 1 252 ? -63.865 2.549 101.599 1.00 78.38 252 GLU A C 1
ATOM 1946 O O . GLU A 1 252 ? -63.019 2.695 100.719 1.00 78.38 252 GLU A O 1
ATOM 1951 N N . LEU A 1 253 ? -64.276 1.335 101.971 1.00 78.25 253 LEU A N 1
ATOM 1952 C CA . LEU A 1 253 ? -63.727 0.105 101.401 1.00 78.25 253 LEU A CA 1
ATOM 1953 C C . LEU A 1 253 ? -64.139 -0.085 99.931 1.00 78.25 253 LEU A C 1
ATOM 1955 O O . LEU A 1 253 ? -63.327 -0.521 99.111 1.00 78.25 253 LEU A O 1
ATOM 1959 N N . ASN A 1 254 ? -65.363 0.306 99.569 1.00 81.94 254 ASN A N 1
ATOM 1960 C CA . ASN A 1 254 ? -65.810 0.353 98.177 1.00 81.94 254 ASN A CA 1
ATOM 1961 C C . ASN A 1 254 ? -65.075 1.439 97.377 1.00 81.94 254 ASN A C 1
ATOM 1963 O O . ASN A 1 254 ? -64.620 1.149 96.273 1.00 81.94 254 ASN A O 1
ATOM 1967 N N . LYS A 1 255 ? -64.851 2.634 97.944 1.00 85.62 255 LYS A N 1
ATOM 1968 C CA . LYS A 1 255 ? -64.023 3.691 97.331 1.00 85.62 255 LYS A CA 1
ATOM 1969 C C . LYS A 1 255 ? -62.586 3.227 97.108 1.00 85.62 255 LYS A C 1
ATOM 1971 O O . LYS A 1 255 ? -62.059 3.410 96.017 1.00 85.62 255 LYS A O 1
ATOM 1976 N N . LEU A 1 256 ? -61.974 2.562 98.089 1.00 85.25 256 LEU A N 1
ATOM 1977 C CA . LEU A 1 256 ? -60.634 1.982 97.957 1.00 85.25 256 LEU A CA 1
ATOM 1978 C C . LEU A 1 256 ? -60.589 0.895 96.882 1.00 85.25 256 LEU A C 1
ATOM 1980 O O . LEU A 1 256 ? -59.607 0.786 96.150 1.00 85.25 256 LEU A O 1
ATOM 1984 N N . LYS A 1 257 ? -61.648 0.091 96.752 1.00 87.06 257 LYS A N 1
ATOM 1985 C CA . LYS A 1 257 ? -61.757 -0.930 95.706 1.00 87.06 257 LYS A CA 1
ATOM 1986 C C . LYS A 1 257 ? -61.900 -0.303 94.318 1.00 87.06 257 LYS A C 1
ATOM 1988 O O . LYS A 1 257 ? -61.199 -0.724 93.399 1.00 87.06 257 LYS A O 1
ATOM 1993 N N . GLU A 1 258 ? -62.739 0.719 94.174 1.00 89.19 258 GLU A N 1
ATOM 1994 C CA . GLU A 1 258 ? -62.894 1.492 92.936 1.00 89.19 258 GLU A CA 1
ATOM 1995 C C . GLU A 1 258 ? -61.606 2.232 92.554 1.00 89.19 258 GLU A C 1
ATOM 1997 O O . GLU A 1 258 ? -61.207 2.224 91.388 1.00 89.19 258 GLU A O 1
ATOM 2002 N N . GLU A 1 259 ? -60.909 2.818 93.528 1.00 91.19 259 GLU A N 1
ATOM 2003 C CA . GLU A 1 259 ? -59.618 3.473 93.336 1.00 91.19 259 GLU A CA 1
ATOM 2004 C C . GLU A 1 259 ? -58.532 2.467 92.944 1.00 91.19 259 GLU A C 1
ATOM 2006 O O . GLU A 1 259 ? -57.787 2.704 91.992 1.00 91.19 259 GLU A O 1
ATOM 2011 N N . ASN A 1 260 ? -58.478 1.298 93.589 1.00 91.56 260 ASN A N 1
ATOM 2012 C CA . ASN A 1 260 ? -57.563 0.223 93.205 1.00 91.56 260 ASN A CA 1
ATOM 2013 C C . ASN A 1 260 ? -57.852 -0.263 91.781 1.00 91.56 260 ASN A C 1
ATOM 2015 O O . ASN A 1 260 ? -56.936 -0.505 90.996 1.00 91.56 260 ASN A O 1
ATOM 2019 N N . GLU A 1 261 ? -59.125 -0.372 91.406 1.00 91.62 261 GLU A N 1
ATOM 2020 C CA . GLU A 1 261 ? -59.508 -0.770 90.060 1.00 91.62 261 GLU A CA 1
ATOM 2021 C C . GLU A 1 261 ? -59.166 0.308 89.023 1.00 91.62 261 GLU A C 1
ATOM 2023 O O . GLU A 1 261 ? -58.645 -0.009 87.949 1.00 91.62 261 GLU A O 1
ATOM 2028 N N . ARG A 1 262 ? -59.347 1.588 89.364 1.00 93.75 262 ARG A N 1
ATOM 2029 C CA . ARG A 1 262 ? -58.868 2.724 88.569 1.00 93.75 262 ARG A CA 1
ATOM 2030 C C . ARG A 1 262 ? -57.349 2.676 88.403 1.00 93.75 262 ARG A C 1
ATOM 2032 O O . ARG A 1 262 ? -56.881 2.816 87.277 1.00 93.75 262 ARG A O 1
ATOM 2039 N N . LEU A 1 263 ? -56.594 2.408 89.469 1.00 93.69 263 LEU A N 1
ATOM 2040 C CA . LEU A 1 263 ? -55.135 2.255 89.433 1.00 93.69 263 LEU A CA 1
ATOM 2041 C C . LEU A 1 263 ? -54.697 1.061 88.583 1.00 93.69 263 LEU A C 1
ATOM 2043 O O . LEU A 1 263 ? -53.716 1.145 87.851 1.00 93.69 263 LEU A O 1
ATOM 2047 N N . ARG A 1 264 ? -55.436 -0.053 88.610 1.00 92.88 264 ARG A N 1
ATOM 2048 C CA . ARG A 1 264 ? -55.179 -1.191 87.714 1.00 92.88 264 ARG A CA 1
ATOM 2049 C C . ARG A 1 264 ? -55.423 -0.820 86.255 1.00 92.88 264 ARG A C 1
ATOM 2051 O O . ARG A 1 264 ? -54.643 -1.235 85.402 1.00 92.88 264 ARG A O 1
ATOM 2058 N N . ARG A 1 265 ? -56.475 -0.051 85.952 1.00 92.75 265 ARG A N 1
ATOM 2059 C CA . ARG A 1 265 ? -56.751 0.436 84.588 1.00 92.75 265 ARG A CA 1
ATOM 2060 C C . ARG A 1 265 ? -55.659 1.395 84.117 1.00 92.75 265 ARG A C 1
ATOM 2062 O O . ARG A 1 265 ? -55.136 1.192 83.028 1.00 92.75 265 ARG A O 1
ATOM 2069 N N . THR A 1 266 ? -55.253 2.366 84.939 1.00 93.75 266 THR A N 1
ATOM 2070 C CA . THR A 1 266 ? -54.159 3.284 84.585 1.00 93.75 266 THR A CA 1
ATOM 2071 C C . THR A 1 266 ? -52.832 2.547 84.423 1.00 93.75 266 THR A C 1
ATOM 2073 O O . THR A 1 266 ? -52.126 2.816 83.455 1.00 93.75 266 THR A O 1
ATOM 2076 N N . ASN A 1 267 ? -52.518 1.567 85.279 1.00 94.81 267 ASN A N 1
ATOM 2077 C CA . ASN A 1 267 ? -51.333 0.723 85.105 1.00 94.81 267 ASN A CA 1
ATOM 2078 C C . ASN A 1 267 ? -51.379 -0.075 83.801 1.00 94.81 267 ASN A C 1
ATOM 2080 O O . ASN A 1 267 ? -50.383 -0.111 83.088 1.00 94.81 267 ASN A O 1
ATOM 2084 N N . ARG A 1 268 ? -52.525 -0.670 83.437 1.00 94.31 268 ARG A N 1
ATOM 2085 C CA . ARG A 1 268 ? -52.672 -1.344 82.134 1.00 94.31 268 ARG A CA 1
ATOM 2086 C C . ARG A 1 268 ? -52.417 -0.381 80.976 1.00 94.31 268 ARG A C 1
ATOM 2088 O O . ARG A 1 268 ? -51.641 -0.716 80.090 1.00 94.31 268 ARG A O 1
ATOM 2095 N N . THR A 1 269 ? -52.988 0.824 81.013 1.00 94.19 269 THR A N 1
ATOM 2096 C CA . THR A 1 269 ? -52.754 1.848 79.981 1.00 94.19 269 THR A CA 1
ATOM 2097 C C . THR A 1 269 ? -51.290 2.289 79.922 1.00 94.19 269 THR A C 1
ATOM 2099 O O . THR A 1 269 ? -50.762 2.525 78.839 1.00 94.19 269 THR A O 1
ATOM 2102 N N . LEU A 1 270 ? -50.610 2.408 81.065 1.00 95.62 270 LEU A N 1
ATOM 2103 C CA . LEU A 1 270 ? -49.186 2.747 81.110 1.00 95.62 270 LEU A CA 1
ATOM 2104 C C . LEU A 1 270 ? -48.316 1.621 80.548 1.00 95.62 270 LEU A C 1
ATOM 2106 O O . LEU A 1 270 ? -47.404 1.906 79.779 1.00 95.62 270 LEU A O 1
ATOM 2110 N N . ILE A 1 271 ? -48.619 0.362 80.871 1.00 94.56 271 ILE A N 1
ATOM 2111 C CA . ILE A 1 271 ? -47.936 -0.811 80.309 1.00 94.56 271 ILE A CA 1
ATOM 2112 C C . ILE A 1 271 ? -48.142 -0.875 78.793 1.00 94.56 271 ILE A C 1
ATOM 2114 O O . ILE A 1 271 ? -47.194 -1.123 78.055 1.00 94.56 271 ILE A O 1
ATOM 2118 N N . GLU A 1 272 ? -49.354 -0.607 78.310 1.00 94.88 272 GLU A N 1
ATOM 2119 C CA . GLU A 1 272 ? -49.656 -0.586 76.879 1.00 94.88 272 GLU A CA 1
ATOM 2120 C C . GLU A 1 272 ? -48.902 0.539 76.158 1.00 94.88 272 GLU A C 1
ATOM 2122 O O . GLU A 1 272 ? -48.244 0.290 75.150 1.00 94.88 272 GLU A O 1
ATOM 2127 N N . LYS A 1 273 ? -48.884 1.756 76.722 1.00 95.81 273 LYS A N 1
ATOM 2128 C CA . LYS A 1 273 ? -48.062 2.865 76.208 1.00 95.81 273 LYS A CA 1
ATOM 2129 C C . LYS A 1 273 ? -46.571 2.539 76.229 1.00 95.81 273 LYS A C 1
ATOM 2131 O O . LYS A 1 273 ? -45.874 2.851 75.269 1.00 95.81 273 LYS A O 1
ATOM 2136 N N . LEU A 1 274 ? -46.079 1.899 77.289 1.00 95.38 274 LEU A N 1
ATOM 2137 C CA . LEU A 1 274 ? -44.690 1.455 77.385 1.00 95.38 274 LEU A CA 1
ATOM 2138 C C . LEU A 1 274 ? -44.365 0.434 76.291 1.00 95.38 274 LEU A C 1
ATOM 2140 O O . LEU A 1 274 ? -43.324 0.547 75.653 1.00 95.38 274 LEU A O 1
ATOM 2144 N N . ASN A 1 275 ? -45.263 -0.515 76.032 1.00 95.81 275 ASN A N 1
ATOM 2145 C CA . ASN A 1 275 ? -45.096 -1.513 74.980 1.00 95.81 275 ASN A CA 1
ATOM 2146 C C . ASN A 1 275 ? -45.099 -0.860 73.584 1.00 95.81 275 ASN A C 1
ATOM 2148 O O . ASN A 1 275 ? -44.250 -1.169 72.752 1.00 95.81 275 ASN A O 1
ATOM 2152 N N . ILE A 1 276 ? -45.969 0.129 73.352 1.00 96.31 276 ILE A N 1
ATOM 2153 C CA . ILE A 1 276 ? -45.957 0.939 72.123 1.00 96.31 276 ILE A CA 1
ATOM 2154 C C . ILE A 1 276 ? -44.619 1.676 71.968 1.00 96.31 276 ILE A C 1
ATOM 2156 O O . ILE A 1 276 ? -44.019 1.634 70.894 1.00 96.31 276 ILE A O 1
ATOM 2160 N N . PHE A 1 277 ? -44.109 2.308 73.029 1.00 97.25 277 PHE A N 1
ATOM 2161 C CA . PHE A 1 277 ? -42.802 2.968 72.986 1.00 97.25 277 PHE A CA 1
ATOM 2162 C C . PHE A 1 277 ? -41.663 1.980 72.726 1.00 97.25 277 PHE A C 1
ATOM 2164 O O . PHE A 1 277 ? -40.773 2.271 71.931 1.00 97.25 277 PHE A O 1
ATOM 2171 N N . GLN A 1 278 ? -41.699 0.795 73.336 1.00 96.56 278 GLN A N 1
ATOM 2172 C CA . GLN A 1 278 ? -40.720 -0.259 73.075 1.00 96.56 278 GLN A CA 1
ATOM 2173 C C . GLN A 1 278 ? -40.748 -0.698 71.605 1.00 96.56 278 GLN A C 1
ATOM 2175 O O . GLN A 1 278 ? -39.693 -0.794 70.979 1.00 96.56 278 GLN A O 1
ATOM 2180 N N . GLN A 1 279 ? -41.933 -0.881 71.016 1.00 96.31 279 GLN A N 1
ATOM 2181 C CA . GLN A 1 279 ? -42.073 -1.199 69.592 1.00 96.31 279 GLN A CA 1
ATOM 2182 C C . GLN A 1 279 ? -41.557 -0.072 68.688 1.00 96.31 279 GLN A C 1
ATOM 2184 O O . GLN A 1 279 ? -40.860 -0.343 67.712 1.00 96.31 279 GLN A O 1
ATOM 2189 N N . GLN A 1 280 ? -41.832 1.194 69.021 1.00 96.50 280 GLN A N 1
ATOM 2190 C CA . GLN A 1 280 ? -41.298 2.343 68.281 1.00 96.50 280 GLN A CA 1
ATOM 2191 C C . GLN A 1 280 ? -39.768 2.402 68.337 1.00 96.50 280 GLN A C 1
ATOM 2193 O O . GLN A 1 280 ? -39.129 2.618 67.308 1.00 96.50 280 GLN A O 1
ATOM 2198 N N . ILE A 1 281 ? -39.171 2.160 69.507 1.00 95.75 281 ILE A N 1
ATOM 2199 C CA . ILE A 1 281 ? -37.712 2.109 69.664 1.00 95.75 281 ILE A CA 1
ATOM 2200 C C . ILE A 1 281 ? -37.121 0.989 68.800 1.00 95.75 281 ILE A C 1
ATOM 2202 O O . ILE A 1 281 ? -36.146 1.226 68.087 1.00 95.75 281 ILE A O 1
ATOM 2206 N N . ILE A 1 282 ? -37.718 -0.207 68.810 1.00 95.38 282 ILE A N 1
ATOM 2207 C CA . ILE A 1 282 ? -37.269 -1.331 67.973 1.00 95.38 282 ILE A CA 1
ATOM 2208 C C . ILE A 1 282 ? -37.358 -0.968 66.486 1.00 95.38 282 ILE A C 1
ATOM 2210 O O . ILE A 1 282 ? -36.397 -1.182 65.744 1.00 95.38 282 ILE A O 1
ATOM 2214 N N . ASN A 1 283 ? -38.467 -0.367 66.049 1.00 95.19 283 ASN A N 1
ATOM 2215 C CA . ASN A 1 283 ? -38.638 0.055 64.659 1.00 95.19 283 ASN A CA 1
ATOM 2216 C C . ASN A 1 283 ? -37.577 1.080 64.239 1.00 95.19 283 ASN A C 1
ATOM 2218 O O . ASN A 1 283 ? -36.937 0.895 63.206 1.00 95.19 283 ASN A O 1
ATOM 2222 N N . LEU A 1 284 ? -37.309 2.095 65.065 1.00 96.25 284 LEU A N 1
ATOM 2223 C CA . LEU A 1 284 ? -36.262 3.088 64.798 1.00 96.25 284 LEU A CA 1
ATOM 2224 C C . LEU A 1 284 ? -34.857 2.468 64.771 1.00 96.25 284 LEU A C 1
ATOM 2226 O O . LEU A 1 284 ? -33.997 2.891 63.996 1.00 96.25 284 LEU A O 1
ATOM 2230 N N . GLN A 1 285 ? -34.590 1.456 65.600 1.00 94.06 285 GLN A N 1
ATOM 2231 C CA . GLN A 1 285 ? -33.318 0.728 65.572 1.00 94.06 285 GLN A CA 1
ATOM 2232 C C . GLN A 1 285 ? -33.156 -0.090 64.284 1.00 94.06 285 GLN A C 1
ATOM 2234 O O . GLN A 1 285 ? -32.069 -0.095 63.697 1.00 94.06 285 GLN A O 1
ATOM 2239 N N . LEU A 1 286 ? -34.222 -0.753 63.824 1.00 93.44 286 LEU A N 1
ATOM 2240 C CA . LEU A 1 286 ? -34.236 -1.488 62.557 1.00 93.44 286 LEU A CA 1
ATOM 2241 C C . LEU A 1 286 ? -34.085 -0.549 61.356 1.00 93.44 286 LEU A C 1
ATOM 2243 O O . LEU A 1 286 ? -33.295 -0.837 60.456 1.00 93.44 286 LEU A O 1
ATOM 2247 N N . GLU A 1 287 ? -34.768 0.593 61.366 1.00 93.31 287 GLU A N 1
ATOM 2248 C CA . GLU A 1 287 ? -34.655 1.619 60.330 1.00 93.31 287 GLU A CA 1
ATOM 2249 C C . GLU A 1 287 ? -33.232 2.191 60.257 1.00 93.31 287 GLU A C 1
ATOM 2251 O O . GLU A 1 287 ? -32.613 2.168 59.195 1.00 93.31 287 GLU A O 1
ATOM 2256 N N . ASN A 1 288 ? -32.632 2.563 61.392 1.00 92.00 288 ASN A N 1
ATOM 2257 C CA . ASN A 1 288 ? -31.232 3.001 61.444 1.00 92.00 288 ASN A CA 1
ATOM 2258 C C . ASN A 1 288 ? -30.237 1.912 61.014 1.00 92.00 288 ASN A C 1
ATOM 2260 O O . ASN A 1 288 ? -29.158 2.211 60.495 1.00 92.00 288 ASN A O 1
ATOM 2264 N N . LYS A 1 289 ? -30.544 0.632 61.258 1.00 92.38 289 LYS A N 1
ATOM 2265 C CA . LYS A 1 289 ? -29.730 -0.485 60.760 1.00 92.38 289 LYS A CA 1
ATOM 2266 C C . LYS A 1 289 ? -29.843 -0.607 59.237 1.00 92.38 289 LYS A C 1
ATOM 2268 O O . LYS A 1 289 ? -28.835 -0.873 58.588 1.00 92.38 289 LYS A O 1
ATOM 2273 N N . LYS A 1 290 ? -31.035 -0.380 58.677 1.00 90.94 290 LYS A N 1
ATOM 2274 C CA . LYS A 1 290 ? -31.294 -0.394 57.233 1.00 90.94 290 LYS A CA 1
ATOM 2275 C C . LYS A 1 290 ? -30.614 0.776 56.519 1.00 90.94 290 LYS A C 1
ATOM 2277 O O . LYS A 1 290 ? -29.935 0.541 55.527 1.00 90.94 290 LYS A O 1
ATOM 2282 N N . LEU A 1 291 ? -30.710 1.994 57.057 1.00 84.06 291 LEU A N 1
ATOM 2283 C CA . LEU A 1 291 ? -30.028 3.175 56.511 1.00 84.06 291 LEU A CA 1
ATOM 2284 C C . LEU A 1 291 ? -28.508 2.967 56.463 1.00 84.06 291 LEU A C 1
ATOM 2286 O O . LEU A 1 291 ? -27.909 3.066 55.400 1.00 84.06 291 LEU A O 1
ATOM 2290 N N . ARG A 1 292 ? -27.905 2.494 57.563 1.00 84.44 292 ARG A N 1
ATOM 2291 C CA . ARG A 1 292 ? -26.467 2.164 57.598 1.00 84.44 292 ARG A CA 1
ATOM 2292 C C . ARG A 1 292 ? -26.054 1.042 56.638 1.00 84.44 292 ARG A C 1
ATOM 2294 O O . ARG A 1 292 ? -24.885 0.963 56.263 1.00 84.44 292 ARG A O 1
ATOM 2301 N N . ALA A 1 293 ? -26.960 0.127 56.293 1.00 83.06 293 ALA A N 1
ATOM 23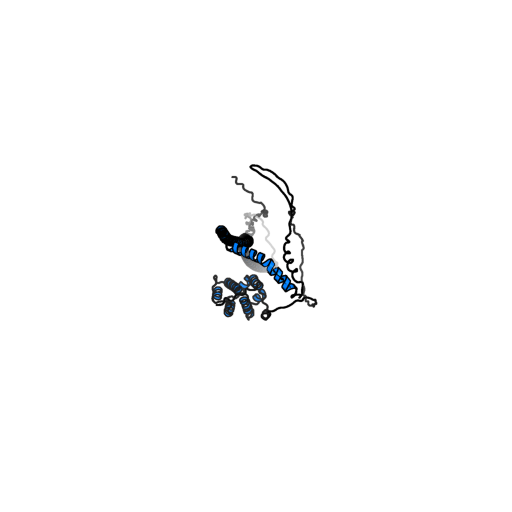02 C CA . ALA A 1 293 ? -26.696 -0.911 55.298 1.00 83.06 293 ALA A CA 1
ATOM 2303 C C . ALA A 1 293 ? -26.770 -0.354 53.866 1.00 83.06 293 ALA A C 1
ATOM 2305 O O . ALA A 1 293 ? -25.924 -0.707 53.044 1.00 83.06 293 ALA A O 1
ATOM 2306 N N . ASN A 1 294 ? -27.723 0.542 53.597 1.00 84.31 294 ASN A N 1
ATOM 2307 C CA . ASN A 1 294 ? -27.848 1.235 52.317 1.00 84.31 294 ASN A CA 1
ATOM 2308 C C . ASN A 1 294 ? -26.655 2.161 52.052 1.00 84.31 294 ASN A C 1
ATOM 2310 O O . ASN A 1 294 ? -26.075 2.064 50.978 1.00 84.31 294 ASN A O 1
ATOM 2314 N N . ASP A 1 295 ? -26.191 2.929 53.042 1.00 83.31 295 ASP A N 1
ATOM 2315 C CA . ASP A 1 295 ? -25.016 3.804 52.888 1.00 83.31 295 ASP A CA 1
ATOM 2316 C C . ASP A 1 295 ? -23.770 3.022 52.431 1.00 83.31 295 ASP A C 1
ATOM 2318 O O . ASP A 1 295 ? -23.006 3.463 51.573 1.00 83.31 295 ASP A O 1
ATOM 2322 N N . LYS A 1 296 ? -23.580 1.803 52.959 1.00 81.94 296 LYS A N 1
ATOM 2323 C CA . LYS A 1 296 ? -22.491 0.907 52.534 1.00 81.94 296 LYS A CA 1
ATOM 2324 C C . LYS A 1 296 ? -22.682 0.379 51.111 1.00 81.94 296 LYS A C 1
ATOM 2326 O O . LYS A 1 296 ? -21.692 0.121 50.430 1.00 81.94 296 LYS A O 1
ATOM 2331 N N . CYS A 1 297 ? -23.924 0.165 50.684 1.00 79.25 297 CYS A N 1
ATOM 2332 C CA . CYS A 1 297 ? -24.253 -0.243 49.319 1.00 79.25 297 CYS A CA 1
ATOM 2333 C C . CYS A 1 297 ? -23.963 0.895 48.331 1.00 79.25 297 CYS A C 1
ATOM 2335 O O . CYS A 1 297 ? -23.276 0.688 47.331 1.00 79.25 297 CYS A O 1
ATOM 2337 N N . ASP A 1 298 ? -24.389 2.112 48.665 1.00 86.44 298 ASP A N 1
ATOM 2338 C CA . ASP A 1 298 ? -24.174 3.308 47.850 1.00 86.44 298 ASP A CA 1
ATOM 2339 C C . ASP A 1 298 ? -22.688 3.662 47.751 1.00 86.44 298 ASP A C 1
ATOM 2341 O O . ASP A 1 298 ? -22.204 4.045 46.686 1.00 86.44 298 ASP A O 1
ATOM 2345 N N . GLN A 1 299 ? -21.927 3.457 48.829 1.00 88.12 299 GLN A N 1
ATOM 2346 C CA . GLN A 1 299 ? -20.483 3.663 48.816 1.00 88.12 299 GLN A CA 1
ATOM 2347 C C . GLN A 1 299 ? -19.760 2.673 47.892 1.00 88.12 299 GLN A C 1
ATOM 2349 O O . GLN A 1 299 ? -18.922 3.097 47.097 1.00 88.12 299 GLN A O 1
ATOM 2354 N N . LYS A 1 300 ? -20.143 1.388 47.906 1.00 87.50 300 LYS A N 1
ATOM 2355 C CA . LYS A 1 300 ? -19.628 0.393 46.947 1.00 87.50 300 LYS A CA 1
ATOM 2356 C C . LYS A 1 300 ? -20.001 0.738 45.505 1.00 87.50 300 LYS A C 1
ATOM 2358 O O . LYS A 1 300 ? -19.145 0.699 44.629 1.00 87.50 300 LYS A O 1
ATOM 2363 N N . SER A 1 301 ? -21.249 1.141 45.265 1.00 88.75 301 SER A N 1
ATOM 2364 C CA . SER A 1 301 ? -21.715 1.586 43.945 1.00 88.75 301 SER A CA 1
ATOM 2365 C C . SER A 1 301 ? -20.916 2.793 43.433 1.00 88.75 301 SER A C 1
ATOM 2367 O O . SER A 1 301 ? -20.489 2.831 42.280 1.00 88.75 301 SER A O 1
ATOM 2369 N N . LYS A 1 302 ? -20.622 3.763 44.308 1.00 93.31 302 LYS A N 1
ATOM 2370 C CA . LYS A 1 302 ? -19.792 4.931 43.984 1.00 93.31 302 LYS A CA 1
ATOM 2371 C C . LYS A 1 302 ? -18.340 4.554 43.677 1.00 93.31 302 LYS A C 1
ATOM 2373 O O . LYS A 1 302 ? -17.745 5.123 42.763 1.00 93.31 302 LYS A O 1
ATOM 2378 N N . GLU A 1 303 ? -17.766 3.610 44.417 1.00 93.62 303 GLU A N 1
ATOM 2379 C CA . GLU A 1 303 ? -16.427 3.074 44.146 1.00 93.62 303 GLU A CA 1
ATOM 2380 C C . GLU A 1 303 ? -16.371 2.351 42.791 1.00 93.62 303 GLU A C 1
ATOM 2382 O O . GLU A 1 303 ? -15.458 2.601 42.003 1.00 93.62 303 GLU A O 1
ATOM 2387 N N . GLU A 1 304 ? -17.376 1.533 42.468 1.00 93.62 304 GLU A N 1
ATOM 2388 C CA . GLU A 1 304 ? -17.503 0.882 41.158 1.00 93.62 304 GLU A CA 1
ATOM 2389 C C . GLU A 1 304 ? -17.668 1.893 40.017 1.00 93.62 304 GLU A C 1
ATOM 2391 O O . GLU A 1 304 ? -17.030 1.754 38.971 1.00 93.62 304 GLU A O 1
ATOM 2396 N N . LEU A 1 305 ? -18.473 2.942 40.217 1.00 94.31 305 LEU A N 1
ATOM 2397 C CA . LEU A 1 305 ? -18.638 4.028 39.250 1.00 94.31 305 LEU A CA 1
ATOM 2398 C C . LEU A 1 305 ? -17.310 4.757 39.002 1.00 94.31 305 LEU A C 1
ATOM 2400 O O . LEU A 1 305 ? -16.940 5.004 37.856 1.00 94.31 305 LEU A O 1
ATOM 2404 N N . ASN A 1 306 ? -16.561 5.059 40.064 1.00 95.38 306 ASN A N 1
ATOM 2405 C CA . ASN A 1 306 ? -15.243 5.680 39.953 1.00 95.38 306 ASN A CA 1
ATOM 2406 C C . ASN A 1 306 ? -14.248 4.777 39.218 1.00 95.38 306 ASN A C 1
ATOM 2408 O O . ASN A 1 306 ? -13.491 5.265 38.379 1.00 95.38 306 ASN A O 1
ATOM 2412 N N . LYS A 1 307 ? -14.273 3.465 39.482 1.00 96.75 307 LYS A N 1
ATOM 2413 C CA . LYS A 1 307 ? -13.442 2.493 38.767 1.00 96.75 307 LYS A CA 1
ATOM 2414 C C . LYS A 1 307 ? -13.788 2.451 37.276 1.00 96.75 307 LYS A C 1
ATOM 2416 O O . LYS A 1 307 ? -12.889 2.556 36.447 1.00 96.75 307 LYS A O 1
ATOM 2421 N N . ARG A 1 308 ? -15.078 2.397 36.926 1.00 95.19 308 ARG A N 1
ATOM 2422 C CA . ARG A 1 308 ? -15.526 2.467 35.523 1.00 95.19 308 ARG A CA 1
ATOM 2423 C C . ARG A 1 308 ? -15.131 3.779 34.850 1.00 95.19 308 ARG A C 1
ATOM 2425 O O . ARG A 1 308 ? -14.692 3.759 33.707 1.00 95.19 308 ARG A O 1
ATOM 2432 N N . ASN A 1 309 ? -15.224 4.908 35.549 1.00 96.12 309 ASN A N 1
ATOM 2433 C CA . ASN A 1 309 ? -14.774 6.196 35.017 1.00 96.12 309 ASN A CA 1
ATOM 2434 C C . ASN A 1 309 ? -13.262 6.209 34.745 1.00 96.12 309 ASN A C 1
ATOM 2436 O O . ASN A 1 309 ? -12.835 6.719 33.714 1.00 96.12 309 ASN A O 1
ATOM 2440 N N . GLN A 1 310 ? -12.449 5.608 35.620 1.00 97.06 310 GLN A N 1
ATOM 2441 C CA . GLN A 1 310 ? -11.012 5.448 35.370 1.00 97.06 310 GLN A CA 1
ATOM 2442 C C . GLN A 1 310 ? -10.730 4.527 34.177 1.00 97.06 310 GLN A C 1
ATOM 2444 O O . GLN A 1 310 ? -9.843 4.815 33.375 1.00 97.06 310 GLN A O 1
ATOM 2449 N N . GLU A 1 311 ? -11.479 3.434 34.032 1.00 96.62 311 GLU A N 1
ATOM 2450 C CA . GLU A 1 311 ? -11.369 2.536 32.877 1.00 96.62 311 GLU A CA 1
ATOM 2451 C C . GLU A 1 311 ? -11.728 3.254 31.568 1.00 96.62 311 GLU A C 1
ATOM 2453 O O . GLU A 1 311 ? -10.978 3.149 30.596 1.00 96.62 311 GLU A O 1
ATOM 2458 N N . LEU A 1 312 ? -12.805 4.044 31.553 1.00 96.12 312 LEU A N 1
ATOM 2459 C CA . LEU A 1 312 ? -13.191 4.866 30.403 1.00 96.12 312 LEU A CA 1
ATOM 2460 C C . LEU A 1 312 ? -12.129 5.911 30.058 1.00 96.12 312 LEU A C 1
ATOM 2462 O O . LEU A 1 312 ? -11.794 6.075 28.887 1.00 96.12 312 LEU A O 1
ATOM 2466 N N . GLU A 1 313 ? -11.550 6.574 31.056 1.00 97.31 313 GLU A N 1
ATOM 2467 C CA . GLU A 1 313 ? -10.477 7.547 30.838 1.00 97.31 313 GLU A CA 1
ATOM 2468 C C . GLU A 1 313 ? -9.209 6.877 30.281 1.00 97.31 313 GLU A C 1
ATOM 2470 O O . GLU A 1 313 ? -8.560 7.398 29.374 1.00 97.31 313 GLU A O 1
ATOM 2475 N N . ASN A 1 314 ? -8.878 5.673 30.754 1.00 97.38 314 ASN A N 1
ATOM 2476 C CA . ASN A 1 314 ? -7.773 4.884 30.209 1.00 97.38 314 ASN A CA 1
ATOM 2477 C C . ASN A 1 314 ? -8.033 4.451 28.759 1.00 97.38 314 ASN A C 1
ATOM 2479 O O . ASN A 1 314 ? -7.114 4.479 27.940 1.00 97.38 314 ASN A O 1
ATOM 2483 N N . LEU A 1 315 ? -9.266 4.057 28.427 1.00 97.38 315 LEU A N 1
ATOM 2484 C CA . LEU A 1 315 ? -9.657 3.727 27.055 1.00 97.38 315 LEU A CA 1
ATOM 2485 C C . LEU A 1 315 ? -9.598 4.955 26.146 1.00 97.38 315 LEU A C 1
ATOM 2487 O O . LEU A 1 315 ? -9.054 4.864 25.047 1.00 97.38 315 LEU A O 1
ATOM 2491 N N . ARG A 1 316 ? -10.068 6.110 26.623 1.00 96.69 316 ARG A N 1
ATOM 2492 C CA . ARG A 1 316 ? -9.982 7.381 25.900 1.00 96.69 316 ARG A CA 1
ATOM 2493 C C . ARG A 1 316 ? -8.533 7.752 25.589 1.00 96.69 316 ARG A C 1
ATOM 2495 O O . ARG A 1 316 ? -8.219 8.035 24.440 1.00 96.69 316 ARG A O 1
ATOM 2502 N N . LYS A 1 317 ? -7.633 7.651 26.572 1.00 97.94 317 LYS A N 1
ATOM 2503 C CA . LYS A 1 317 ? -6.192 7.886 26.368 1.00 97.94 317 LYS A CA 1
ATOM 2504 C C . LYS A 1 317 ? -5.580 6.922 25.356 1.00 97.94 317 LYS A C 1
ATOM 2506 O O . LYS A 1 317 ? -4.784 7.340 24.524 1.00 97.94 317 LYS A O 1
ATOM 2511 N N . LYS A 1 318 ? -5.943 5.635 25.400 1.00 97.75 318 LYS A N 1
ATOM 2512 C CA . LYS A 1 318 ? -5.479 4.652 24.405 1.00 97.75 318 LYS A CA 1
ATOM 2513 C C . LYS A 1 318 ? -5.962 4.999 22.999 1.00 97.75 318 LYS A C 1
ATOM 2515 O O . LYS A 1 318 ? -5.171 4.913 22.065 1.00 97.75 318 LYS A O 1
ATOM 2520 N N . PHE A 1 319 ? -7.223 5.401 22.864 1.00 97.44 319 PHE A N 1
ATOM 2521 C CA . PHE A 1 319 ? -7.793 5.824 21.589 1.00 97.44 319 PHE A CA 1
ATOM 2522 C C . PHE A 1 319 ? -7.079 7.064 21.041 1.00 97.44 319 PHE A C 1
ATOM 2524 O O . PHE A 1 319 ? -6.703 7.090 19.877 1.00 97.44 319 PHE A O 1
ATOM 2531 N N . GLU A 1 320 ? -6.797 8.048 21.894 1.00 98.12 320 GLU A N 1
ATOM 2532 C CA . GLU A 1 320 ? -6.081 9.265 21.504 1.00 98.12 320 GLU A CA 1
ATOM 2533 C C . GLU A 1 320 ? -4.631 8.985 21.078 1.00 98.12 320 GLU A C 1
ATOM 2535 O O . GLU A 1 320 ? -4.164 9.520 20.076 1.00 98.12 320 GLU A O 1
ATOM 2540 N N . VAL A 1 321 ? -3.933 8.068 21.757 1.00 98.12 321 VAL A N 1
ATOM 2541 C CA . VAL A 1 321 ? -2.603 7.605 21.322 1.00 98.12 321 VAL A CA 1
ATOM 2542 C C . VAL A 1 321 ? -2.672 6.898 19.966 1.00 98.12 321 VAL A C 1
ATOM 2544 O O . VAL A 1 321 ? -1.819 7.132 19.113 1.00 98.12 321 VAL A O 1
ATOM 2547 N N . GLN A 1 322 ? -3.675 6.043 19.746 1.00 97.88 322 GLN A N 1
ATOM 2548 C CA . GLN A 1 322 ? -3.865 5.373 18.456 1.00 97.88 322 GLN A CA 1
ATOM 2549 C C . GLN A 1 322 ? -4.184 6.367 17.338 1.00 97.88 322 GLN A C 1
ATOM 2551 O O . GLN A 1 322 ? -3.655 6.225 16.240 1.00 97.88 322 GLN A O 1
ATOM 2556 N N . GLN A 1 323 ? -4.999 7.382 17.620 1.00 98.31 323 GLN A N 1
ATOM 2557 C CA . GLN A 1 323 ? -5.304 8.451 16.677 1.00 98.31 323 GLN A CA 1
ATOM 2558 C C . GLN A 1 323 ? -4.037 9.224 16.288 1.00 98.31 323 GLN A C 1
ATOM 2560 O O . GLN A 1 323 ? -3.744 9.347 15.104 1.00 98.31 323 GLN A O 1
ATOM 2565 N N . GLN A 1 324 ? -3.239 9.661 17.265 1.00 98.19 324 GLN A N 1
ATOM 2566 C CA . GLN A 1 324 ? -1.979 10.361 16.995 1.00 98.19 324 GLN A CA 1
ATOM 2567 C C . GLN A 1 324 ? -0.986 9.496 16.209 1.00 98.19 324 GLN A C 1
ATOM 2569 O O . GLN A 1 324 ? -0.250 9.997 15.363 1.00 98.19 324 GLN A O 1
ATOM 2574 N N . GLU A 1 325 ? -0.941 8.192 16.480 1.00 98.25 325 GLU A N 1
ATOM 2575 C CA . GLU A 1 325 ? -0.083 7.267 15.742 1.00 98.25 325 GLU A CA 1
ATOM 2576 C C . GLU A 1 325 ? -0.543 7.088 14.288 1.00 98.25 325 GLU A C 1
ATOM 2578 O O . GLU A 1 325 ? 0.289 7.016 13.383 1.00 98.25 325 GLU A O 1
ATOM 2583 N N . LEU A 1 326 ? -1.857 7.058 14.042 1.00 97.88 326 LEU A N 1
ATOM 2584 C CA . LEU A 1 326 ? -2.406 7.049 12.686 1.00 97.88 326 LEU A CA 1
ATOM 2585 C C . LEU A 1 326 ? -2.095 8.354 11.946 1.00 97.88 326 LEU A C 1
ATOM 2587 O O . LEU A 1 326 ? -1.627 8.292 10.814 1.00 97.88 326 LEU A O 1
ATOM 2591 N N . GLU A 1 327 ? -2.258 9.507 12.597 1.00 98.12 327 GLU A N 1
ATOM 2592 C CA . GLU A 1 327 ? -1.914 10.815 12.023 1.00 98.12 327 GLU A CA 1
ATOM 2593 C C . GLU A 1 327 ? -0.418 10.900 11.664 1.00 98.12 327 GLU A C 1
ATOM 2595 O O . GLU A 1 327 ? -0.056 11.366 10.584 1.00 98.12 327 GLU A O 1
ATOM 2600 N N . ARG A 1 328 ? 0.480 10.380 12.513 1.00 98.00 328 ARG A N 1
ATOM 2601 C CA . ARG A 1 328 ? 1.920 10.305 12.194 1.00 98.00 328 ARG A CA 1
ATOM 2602 C C . ARG A 1 328 ? 2.199 9.433 10.976 1.00 98.00 328 ARG A C 1
ATOM 2604 O O . ARG A 1 328 ? 2.985 9.833 10.119 1.00 98.00 328 ARG A O 1
ATOM 2611 N N . LYS A 1 329 ? 1.562 8.262 10.888 1.00 98.25 329 LYS A N 1
ATOM 2612 C CA . LYS A 1 329 ? 1.711 7.359 9.737 1.00 98.25 329 LYS A CA 1
ATOM 2613 C C . LYS A 1 329 ? 1.148 7.962 8.457 1.00 98.25 329 LYS A C 1
ATOM 2615 O O . LYS A 1 329 ? 1.715 7.738 7.395 1.00 98.25 329 LYS A O 1
ATOM 2620 N N . GLU A 1 330 ? 0.076 8.741 8.545 1.00 98.12 330 GLU A N 1
ATOM 2621 C CA . GLU A 1 330 ? -0.475 9.481 7.409 1.00 98.12 330 GLU A CA 1
ATOM 2622 C C . GLU A 1 330 ? 0.505 10.552 6.909 1.00 98.12 330 GLU A C 1
ATOM 2624 O O . GLU A 1 330 ? 0.771 10.640 5.710 1.00 98.12 330 GLU A O 1
ATOM 2629 N N . VAL A 1 331 ? 1.122 11.316 7.816 1.00 98.38 331 VAL A N 1
ATOM 2630 C CA . VAL A 1 331 ? 2.168 12.292 7.461 1.00 98.38 331 VAL A CA 1
ATOM 2631 C C . VAL A 1 331 ? 3.395 11.604 6.852 1.00 98.38 331 VAL A C 1
ATOM 2633 O O . VAL A 1 331 ? 3.945 12.081 5.854 1.00 98.38 331 VAL A O 1
ATOM 2636 N N . GLU A 1 332 ? 3.825 10.473 7.414 1.00 98.31 332 GLU A N 1
ATOM 2637 C CA . GLU A 1 332 ? 4.934 9.687 6.869 1.00 98.31 332 GLU A CA 1
ATOM 2638 C C . GLU A 1 332 ? 4.609 9.153 5.469 1.00 98.31 332 GLU A C 1
ATOM 2640 O O . GLU A 1 332 ? 5.424 9.302 4.556 1.00 98.31 332 GLU A O 1
ATOM 2645 N N . LEU A 1 333 ? 3.405 8.609 5.270 1.00 98.12 333 LEU A N 1
ATOM 2646 C CA . LEU A 1 333 ? 2.934 8.138 3.970 1.00 98.12 333 LEU A CA 1
ATOM 2647 C C . LEU A 1 333 ? 2.915 9.275 2.943 1.00 98.12 333 LEU A C 1
ATOM 2649 O O . LEU A 1 333 ? 3.460 9.118 1.853 1.00 98.12 333 LEU A O 1
ATOM 2653 N N . ASN A 1 334 ? 2.370 10.440 3.298 1.00 98.25 334 ASN A N 1
ATOM 2654 C CA . ASN A 1 334 ? 2.363 11.615 2.424 1.00 98.25 334 ASN A CA 1
ATOM 2655 C C . ASN A 1 334 ? 3.785 12.066 2.059 1.00 98.25 334 ASN A C 1
ATOM 2657 O O . ASN A 1 334 ? 4.058 12.410 0.910 1.00 98.25 334 ASN A O 1
ATOM 2661 N N . THR A 1 335 ? 4.721 11.995 3.006 1.00 98.25 335 THR A N 1
ATOM 2662 C CA . THR A 1 335 ? 6.137 12.296 2.748 1.00 98.25 335 THR A CA 1
ATOM 2663 C C . THR A 1 335 ? 6.766 11.289 1.781 1.00 98.25 335 THR A C 1
ATOM 2665 O O . THR A 1 335 ? 7.551 11.668 0.912 1.00 98.25 335 THR A O 1
ATOM 2668 N N . GLN A 1 336 ? 6.439 10.001 1.911 1.00 98.12 336 GLN A N 1
ATOM 2669 C CA . GLN A 1 336 ? 6.912 8.966 0.988 1.00 98.12 336 GLN A CA 1
ATOM 2670 C C . GLN A 1 336 ? 6.316 9.138 -0.414 1.00 98.12 336 GLN A C 1
ATOM 2672 O O . GLN A 1 336 ? 7.045 9.002 -1.393 1.00 98.12 336 GLN A O 1
ATOM 2677 N N . LEU A 1 337 ? 5.035 9.498 -0.521 1.00 98.00 337 LEU A N 1
ATOM 2678 C CA . LEU A 1 337 ? 4.384 9.785 -1.801 1.00 98.00 337 LEU A CA 1
ATOM 2679 C C . LEU A 1 337 ? 5.034 10.972 -2.523 1.00 98.00 337 LEU A C 1
ATOM 2681 O O . LEU A 1 337 ? 5.284 10.883 -3.722 1.00 98.00 337 LEU A O 1
ATOM 2685 N N . LEU A 1 338 ? 5.388 12.040 -1.800 1.00 98.25 338 LEU A N 1
ATOM 2686 C CA . LEU A 1 338 ? 6.134 13.165 -2.376 1.00 98.25 338 LEU A CA 1
ATOM 2687 C C . LEU A 1 338 ? 7.499 12.730 -2.924 1.00 98.25 338 LEU A C 1
ATOM 2689 O O . LEU A 1 338 ? 7.850 13.088 -4.044 1.00 98.25 338 LEU A O 1
ATOM 2693 N N . LYS A 1 339 ? 8.242 11.896 -2.185 1.00 98.50 339 LYS A N 1
ATOM 2694 C CA . LYS A 1 339 ? 9.526 11.352 -2.661 1.00 98.50 339 LYS A CA 1
ATOM 2695 C C . LYS A 1 339 ? 9.367 10.485 -3.909 1.00 98.50 339 LYS A C 1
ATOM 2697 O O . LYS A 1 339 ? 10.217 10.533 -4.790 1.00 98.50 339 LYS A O 1
ATOM 2702 N N . ILE A 1 340 ? 8.304 9.683 -3.984 1.00 97.88 340 ILE A N 1
ATOM 2703 C CA . ILE A 1 340 ? 8.010 8.877 -5.176 1.00 97.88 340 ILE A CA 1
ATOM 2704 C C . ILE A 1 340 ? 7.752 9.795 -6.371 1.00 97.88 340 ILE A C 1
ATOM 2706 O O . ILE A 1 340 ? 8.352 9.584 -7.418 1.00 97.88 340 ILE A O 1
ATOM 2710 N N . HIS A 1 341 ? 6.958 10.851 -6.197 1.00 98.25 341 HIS A N 1
ATOM 2711 C CA . HIS A 1 341 ? 6.700 11.827 -7.255 1.00 98.25 341 HIS A CA 1
ATOM 2712 C C . HIS A 1 341 ? 7.986 12.525 -7.738 1.00 98.25 341 HIS A C 1
ATOM 2714 O O . HIS A 1 341 ? 8.207 12.662 -8.938 1.00 98.25 341 HIS A O 1
ATOM 2720 N N . GLU A 1 342 ? 8.882 12.918 -6.826 1.00 98.44 342 GLU A N 1
ATOM 2721 C CA . GLU A 1 342 ? 10.192 13.487 -7.186 1.00 98.44 342 GLU A CA 1
ATOM 2722 C C . GLU A 1 342 ? 11.051 12.506 -8.006 1.00 98.44 342 GLU A C 1
ATOM 2724 O O . GLU A 1 342 ? 11.696 12.905 -8.979 1.00 98.44 342 GLU A O 1
ATOM 2729 N N . ILE A 1 343 ? 11.041 11.219 -7.640 1.00 98.25 343 ILE A N 1
ATOM 2730 C CA . ILE A 1 343 ? 11.739 10.157 -8.381 1.00 98.25 343 ILE A CA 1
ATOM 2731 C C . ILE A 1 343 ? 11.110 9.949 -9.763 1.00 98.25 343 ILE A C 1
ATOM 2733 O O . ILE A 1 343 ? 11.832 9.767 -10.741 1.00 98.25 343 ILE A O 1
ATOM 2737 N N . GLU A 1 344 ? 9.782 9.974 -9.867 1.00 97.88 344 GLU A N 1
ATOM 2738 C CA . GLU A 1 344 ? 9.064 9.843 -11.138 1.00 97.88 344 GLU A CA 1
ATOM 2739 C C . GLU A 1 344 ? 9.398 10.991 -12.095 1.00 97.88 344 GLU A C 1
ATOM 2741 O O . GLU A 1 344 ? 9.717 10.744 -13.260 1.00 97.88 344 GLU A O 1
ATOM 2746 N N . GLU A 1 345 ? 9.419 12.232 -11.605 1.00 98.38 345 GLU A N 1
ATOM 2747 C CA . GLU A 1 345 ? 9.844 13.379 -12.408 1.00 98.38 345 GLU A CA 1
ATOM 2748 C C . GLU A 1 345 ? 11.296 13.257 -12.882 1.00 98.38 345 GLU A C 1
ATOM 2750 O O . GLU A 1 345 ? 11.610 13.587 -14.028 1.00 98.38 345 GLU A O 1
ATOM 2755 N N . GLU A 1 346 ? 12.196 12.803 -12.009 1.00 98.44 346 GLU A N 1
ATOM 2756 C CA . GLU A 1 346 ? 13.603 12.626 -12.360 1.00 98.44 346 GLU A CA 1
ATOM 2757 C C . GLU A 1 346 ? 13.803 11.502 -13.382 1.00 98.44 346 GLU A C 1
ATOM 2759 O O . GLU A 1 346 ? 14.566 11.662 -14.335 1.00 98.44 346 GLU A O 1
ATOM 2764 N N . ASN A 1 347 ? 13.060 10.402 -13.257 1.00 98.00 347 ASN A N 1
ATOM 2765 C CA . ASN A 1 347 ? 13.057 9.334 -14.253 1.00 98.00 347 ASN A CA 1
ATOM 2766 C C . ASN A 1 347 ? 12.564 9.831 -15.618 1.00 98.00 347 ASN A C 1
ATOM 2768 O O . ASN A 1 347 ? 13.150 9.473 -16.640 1.00 98.00 347 ASN A O 1
ATOM 2772 N N . GLU A 1 348 ? 11.534 10.681 -15.664 1.00 98.19 348 GLU A N 1
ATOM 2773 C CA . GLU A 1 348 ? 11.061 11.248 -16.932 1.00 98.19 348 GLU A CA 1
ATOM 2774 C C . GLU A 1 348 ? 12.107 12.199 -17.542 1.00 98.19 348 GLU A C 1
ATOM 2776 O O . GLU A 1 348 ? 12.367 12.149 -18.747 1.00 98.19 348 GLU A O 1
ATOM 2781 N N . ARG A 1 349 ? 12.802 12.997 -16.716 1.00 98.00 349 ARG A N 1
ATOM 2782 C CA . ARG A 1 349 ? 13.946 13.815 -17.164 1.00 98.00 349 ARG A CA 1
ATOM 2783 C C . ARG A 1 349 ? 15.062 12.954 -17.762 1.00 98.00 349 ARG A C 1
ATOM 2785 O O . ARG A 1 349 ? 15.557 13.259 -18.850 1.00 98.00 349 ARG A O 1
ATOM 2792 N N . GLN A 1 350 ? 15.428 11.861 -17.096 1.00 98.19 350 GLN A N 1
ATOM 2793 C CA . GLN A 1 350 ? 16.451 10.929 -17.576 1.00 98.19 350 GLN A CA 1
ATOM 2794 C C . GLN A 1 350 ? 16.028 10.220 -18.862 1.00 98.19 350 GLN A C 1
ATOM 2796 O O . GLN A 1 350 ? 16.830 10.091 -19.785 1.00 98.19 350 GLN A O 1
ATOM 2801 N N . LYS A 1 351 ? 14.761 9.820 -18.977 1.00 98.44 351 LYS A N 1
ATOM 2802 C CA . LYS A 1 351 ? 14.209 9.202 -20.186 1.00 98.44 351 LYS A CA 1
ATOM 2803 C C . LYS A 1 351 ? 14.295 10.134 -21.394 1.00 98.44 351 LYS A C 1
ATOM 2805 O O . LYS A 1 351 ? 14.718 9.706 -22.465 1.00 98.44 351 LYS A O 1
ATOM 2810 N N . ILE A 1 352 ? 13.974 11.418 -21.217 1.00 98.19 352 ILE A N 1
ATOM 2811 C CA . ILE A 1 352 ? 14.142 12.435 -22.267 1.00 98.19 352 ILE A CA 1
ATOM 2812 C C . ILE A 1 352 ? 15.622 12.572 -22.659 1.00 98.19 352 ILE A C 1
ATOM 2814 O O . ILE A 1 352 ? 15.942 12.690 -23.843 1.00 98.19 352 ILE A O 1
ATOM 2818 N N . GLN A 1 353 ? 16.538 12.537 -21.687 1.00 98.00 353 GLN A N 1
ATOM 2819 C CA . GLN A 1 353 ? 17.975 12.605 -21.956 1.00 98.00 353 GLN A CA 1
ATOM 2820 C C . GLN A 1 353 ? 18.485 11.376 -22.720 1.00 98.00 353 GLN A C 1
ATOM 2822 O O . GLN A 1 353 ? 19.266 11.537 -23.657 1.00 98.00 353 GLN A O 1
ATOM 2827 N N . ILE A 1 354 ? 18.034 10.174 -22.356 1.00 98.00 354 ILE A N 1
ATOM 2828 C CA . ILE A 1 354 ? 18.369 8.928 -23.057 1.00 98.00 354 ILE A CA 1
ATOM 2829 C C . ILE A 1 354 ? 17.863 8.987 -24.496 1.00 98.00 354 ILE A C 1
ATOM 2831 O O . ILE A 1 354 ? 18.659 8.810 -25.410 1.00 98.00 354 ILE A O 1
ATOM 2835 N N . MET A 1 355 ? 16.600 9.361 -24.707 1.00 97.88 355 MET A N 1
ATOM 2836 C CA . MET A 1 355 ? 16.027 9.503 -26.049 1.00 97.88 355 MET A CA 1
ATOM 2837 C C . MET A 1 355 ? 16.828 10.492 -26.909 1.00 97.88 355 MET A C 1
ATOM 2839 O O . MET A 1 355 ? 17.074 10.256 -28.088 1.00 97.88 355 MET A O 1
ATOM 2843 N N . LYS A 1 356 ? 17.304 11.596 -26.318 1.00 98.31 356 LYS A N 1
ATOM 2844 C CA . LYS A 1 356 ? 18.182 12.542 -27.018 1.00 98.31 356 LYS A CA 1
ATOM 2845 C C . LYS A 1 356 ? 19.533 11.922 -27.396 1.00 98.31 356 LYS A C 1
ATOM 2847 O O . LYS A 1 356 ? 20.055 12.223 -28.465 1.00 98.31 356 LYS A O 1
ATOM 2852 N N . LEU A 1 357 ? 20.121 11.108 -26.520 1.00 97.75 357 LEU A N 1
ATOM 2853 C CA . LEU A 1 357 ? 21.386 10.419 -26.794 1.00 97.75 357 LEU A CA 1
ATOM 2854 C C . LEU A 1 357 ? 21.230 9.323 -27.852 1.00 97.75 357 LEU A C 1
ATOM 2856 O O . LEU A 1 357 ? 22.138 9.155 -28.658 1.00 97.75 357 LEU A O 1
ATOM 2860 N N . GLU A 1 358 ? 20.099 8.621 -27.874 1.00 96.81 358 GLU A N 1
ATOM 2861 C CA . GLU A 1 358 ? 19.765 7.631 -28.905 1.00 96.81 358 GLU A CA 1
ATOM 2862 C C . GLU A 1 358 ? 19.695 8.285 -30.287 1.00 96.81 358 GLU A C 1
ATOM 2864 O O . GLU A 1 358 ? 20.384 7.838 -31.198 1.00 96.81 358 GLU A O 1
ATOM 2869 N N . VAL A 1 359 ? 18.988 9.416 -30.418 1.00 97.81 359 VAL A N 1
ATOM 2870 C CA . VAL A 1 359 ? 18.937 10.178 -31.680 1.00 97.81 359 VAL A CA 1
ATOM 2871 C C . VAL A 1 359 ? 20.336 10.601 -32.138 1.00 97.81 359 VAL A C 1
ATOM 2873 O O . VAL A 1 359 ? 20.697 10.384 -33.289 1.00 97.81 359 VAL A O 1
ATOM 2876 N N . LEU A 1 360 ? 21.160 11.149 -31.235 1.00 97.38 360 LEU A N 1
ATOM 2877 C CA . LEU A 1 360 ? 22.540 11.534 -31.567 1.00 97.38 360 LEU A CA 1
ATOM 2878 C C . LEU A 1 360 ? 23.413 10.331 -31.957 1.00 97.38 360 LEU A C 1
ATOM 2880 O O . LEU A 1 360 ? 24.331 10.460 -32.768 1.00 97.38 360 LEU A O 1
ATOM 2884 N N . HIS A 1 361 ? 23.172 9.169 -31.352 1.00 97.44 361 HIS A N 1
ATOM 2885 C CA . HIS A 1 361 ? 23.879 7.946 -31.700 1.00 97.44 361 HIS A CA 1
ATOM 2886 C C . HIS A 1 361 ? 23.486 7.461 -33.098 1.00 97.44 361 HIS A C 1
ATOM 2888 O O . HIS A 1 361 ? 24.379 7.125 -33.873 1.00 97.44 361 HIS A O 1
ATOM 2894 N N . ASP A 1 362 ? 22.195 7.470 -33.428 1.00 97.25 362 ASP A N 1
ATOM 2895 C CA . ASP A 1 362 ? 21.683 7.068 -34.740 1.00 97.25 362 ASP A CA 1
ATOM 2896 C C . ASP A 1 362 ? 22.198 7.995 -35.849 1.00 97.25 362 ASP A C 1
ATOM 2898 O O . ASP A 1 362 ? 22.765 7.508 -36.826 1.00 97.25 362 ASP A O 1
ATOM 2902 N N . GLU A 1 363 ? 22.155 9.317 -35.641 1.00 96.88 363 GLU A N 1
ATOM 2903 C CA . GLU A 1 363 ? 22.775 10.301 -36.546 1.00 96.88 363 GLU A CA 1
ATOM 2904 C C . GLU A 1 363 ? 24.271 10.002 -36.753 1.00 96.88 363 GLU A C 1
ATOM 2906 O O . GLU A 1 363 ? 24.775 9.977 -37.874 1.00 96.88 363 GLU A O 1
ATOM 2911 N N . SER A 1 364 ? 24.993 9.684 -35.674 1.00 96.81 364 SER A N 1
ATOM 2912 C CA . SER A 1 364 ? 26.414 9.337 -35.752 1.00 96.81 364 SER A CA 1
ATOM 2913 C C . SER A 1 364 ? 26.681 8.004 -36.468 1.00 96.81 364 SER A C 1
ATOM 2915 O O . SER A 1 364 ? 27.749 7.825 -37.063 1.00 96.81 364 SER A O 1
ATOM 2917 N N . VAL A 1 365 ? 25.763 7.036 -36.385 1.00 97.94 365 VAL A N 1
ATOM 2918 C CA . VAL A 1 365 ? 25.837 5.774 -37.138 1.00 97.94 365 VAL A CA 1
ATOM 2919 C C . VAL A 1 365 ? 25.634 6.041 -38.627 1.00 97.94 365 VAL A C 1
ATOM 2921 O O . VAL A 1 365 ? 26.415 5.523 -39.429 1.00 97.94 365 VAL A O 1
ATOM 2924 N N . ASP A 1 366 ? 24.647 6.860 -38.982 1.00 97.44 366 ASP A N 1
ATOM 2925 C CA . ASP A 1 366 ? 24.360 7.232 -40.367 1.00 97.44 366 ASP A CA 1
ATOM 2926 C C . ASP A 1 366 ? 25.532 7.998 -40.999 1.00 97.44 366 ASP A C 1
ATOM 2928 O O . ASP A 1 366 ? 25.990 7.618 -42.079 1.00 97.44 366 ASP A O 1
ATOM 2932 N N . ASP A 1 367 ? 26.120 8.964 -40.286 1.00 97.56 367 ASP A N 1
ATOM 2933 C CA . ASP A 1 367 ? 27.321 9.685 -40.730 1.00 97.56 367 ASP A CA 1
ATOM 2934 C C . ASP A 1 367 ? 28.499 8.733 -41.001 1.00 97.56 367 ASP A C 1
ATOM 2936 O O . ASP A 1 367 ? 29.205 8.846 -42.008 1.00 97.56 367 ASP A O 1
ATOM 2940 N N . ARG A 1 368 ? 28.736 7.760 -40.107 1.00 97.62 368 ARG A N 1
ATOM 2941 C CA . ARG A 1 368 ? 29.797 6.754 -40.299 1.00 97.62 368 ARG A CA 1
ATOM 2942 C C . ARG A 1 368 ? 29.529 5.871 -41.509 1.00 97.62 368 ARG A C 1
ATOM 2944 O O . ARG A 1 368 ? 30.472 5.505 -42.210 1.00 97.62 368 ARG A O 1
ATOM 2951 N N . LYS A 1 369 ? 28.267 5.512 -41.742 1.00 97.81 369 LYS A N 1
ATOM 2952 C CA . LYS A 1 369 ? 27.865 4.715 -42.899 1.00 97.81 369 LYS A CA 1
ATOM 2953 C C . LYS A 1 369 ? 28.091 5.488 -44.195 1.00 97.81 369 LYS A C 1
ATOM 2955 O O . LYS A 1 369 ? 28.696 4.941 -45.110 1.00 97.81 369 LYS A O 1
ATOM 2960 N N . GLU A 1 370 ? 27.714 6.764 -44.240 1.00 97.81 370 GLU A N 1
ATOM 2961 C CA . GLU A 1 370 ? 27.983 7.621 -45.397 1.00 97.81 370 GLU A CA 1
ATOM 2962 C C . GLU A 1 370 ? 29.491 7.734 -45.667 1.00 97.81 370 GLU A C 1
ATOM 2964 O O . GLU A 1 370 ? 29.940 7.566 -46.801 1.00 97.81 370 GLU A O 1
ATOM 2969 N N . GLN A 1 371 ? 30.301 7.938 -44.624 1.00 97.31 371 GLN A N 1
ATOM 2970 C CA . GLN A 1 371 ? 31.761 7.949 -44.755 1.00 97.31 371 GLN A CA 1
ATOM 2971 C C . GLN A 1 371 ? 32.304 6.618 -45.292 1.00 97.31 371 GLN A C 1
ATOM 2973 O O . GLN A 1 371 ? 33.208 6.612 -46.130 1.00 97.31 371 GLN A O 1
ATOM 2978 N N . GLN A 1 372 ? 31.767 5.487 -44.834 1.00 97.56 372 GLN A N 1
ATOM 2979 C CA . GLN A 1 372 ? 32.165 4.166 -45.313 1.00 97.56 372 GLN A CA 1
ATOM 2980 C C . GLN A 1 372 ? 31.806 3.963 -46.793 1.00 97.56 372 GLN A C 1
ATOM 2982 O O . GLN A 1 372 ? 32.654 3.494 -47.557 1.00 97.56 372 GLN A O 1
ATOM 2987 N N . ASP A 1 373 ? 30.610 4.377 -47.210 1.00 97.44 373 ASP A N 1
ATOM 2988 C CA . ASP A 1 373 ? 30.162 4.320 -48.604 1.00 97.44 373 ASP A CA 1
ATOM 2989 C C . ASP A 1 373 ? 31.043 5.207 -49.506 1.00 97.44 373 ASP A C 1
ATOM 2991 O O . ASP A 1 373 ? 31.472 4.785 -50.586 1.00 97.44 373 ASP A O 1
ATOM 2995 N N . GLN A 1 374 ? 31.402 6.411 -49.039 1.00 97.38 374 GLN A N 1
ATOM 2996 C CA . GLN A 1 374 ? 32.340 7.303 -49.731 1.00 97.38 374 GLN A CA 1
ATOM 2997 C C . GLN A 1 374 ? 33.731 6.666 -49.877 1.00 97.38 374 GLN A C 1
ATOM 2999 O O . GLN A 1 374 ? 34.330 6.721 -50.955 1.00 97.38 374 GLN A O 1
ATOM 3004 N N . ILE A 1 375 ? 34.252 6.022 -48.825 1.00 97.19 375 ILE A N 1
ATOM 3005 C CA . ILE A 1 375 ? 35.532 5.299 -48.881 1.00 97.19 375 ILE A CA 1
ATOM 3006 C C . ILE A 1 375 ? 35.459 4.155 -49.897 1.00 97.19 375 ILE A C 1
ATOM 3008 O O . ILE A 1 375 ? 36.391 3.980 -50.685 1.00 97.19 375 ILE A O 1
ATOM 3012 N N . GLU A 1 376 ? 34.368 3.389 -49.921 1.00 97.75 376 GLU A N 1
ATOM 3013 C CA . GLU A 1 376 ? 34.184 2.307 -50.890 1.00 97.75 376 GLU A CA 1
ATOM 3014 C C . GLU A 1 376 ? 34.169 2.840 -52.331 1.00 97.75 376 GLU A C 1
ATOM 3016 O O . GLU A 1 376 ? 34.818 2.270 -53.216 1.00 97.75 376 GLU A O 1
ATOM 3021 N N . GLN A 1 377 ? 33.485 3.959 -52.573 1.00 97.38 377 GLN A N 1
ATOM 3022 C CA . GLN A 1 377 ? 33.456 4.606 -53.881 1.00 97.38 377 GLN A CA 1
ATOM 30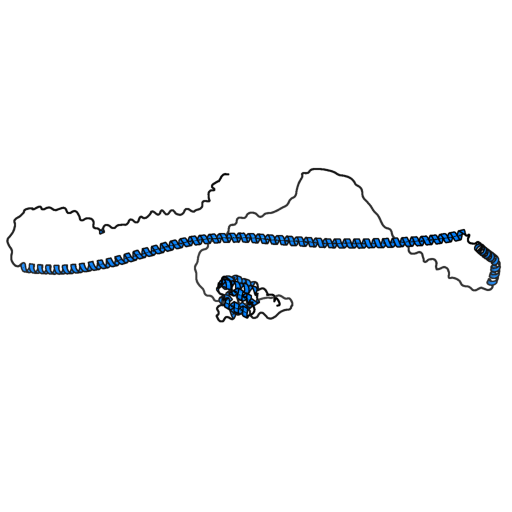23 C C . GLN A 1 377 ? 34.849 5.081 -54.315 1.00 97.38 377 GLN A C 1
ATOM 3025 O O . GLN A 1 377 ? 35.270 4.791 -55.438 1.00 97.38 377 GLN A O 1
ATOM 3030 N N . LEU A 1 378 ? 35.596 5.735 -53.420 1.00 97.50 378 LEU A N 1
ATOM 3031 C CA . LEU A 1 378 ? 36.973 6.165 -53.684 1.00 97.50 378 LEU A CA 1
ATOM 3032 C C . LEU A 1 378 ? 37.907 4.975 -53.940 1.00 97.50 378 LEU A C 1
ATOM 3034 O O . LEU A 1 378 ? 38.782 5.046 -54.802 1.00 97.50 378 LEU A O 1
ATOM 3038 N N . MET A 1 379 ? 37.716 3.855 -53.240 1.00 97.06 379 MET A N 1
ATOM 3039 C CA . MET A 1 379 ? 38.469 2.624 -53.486 1.00 97.06 379 MET A CA 1
ATOM 3040 C C . MET A 1 379 ? 38.165 2.044 -54.871 1.00 97.06 379 MET A C 1
ATOM 3042 O O . MET A 1 379 ? 39.099 1.689 -55.594 1.00 97.06 379 MET A O 1
ATOM 3046 N N . LYS A 1 380 ? 36.891 2.002 -55.286 1.00 97.56 380 LYS A N 1
ATOM 3047 C CA . LYS A 1 380 ? 36.497 1.593 -56.646 1.00 97.56 380 LYS A CA 1
ATOM 3048 C C . LYS A 1 380 ? 37.139 2.497 -57.697 1.00 97.56 380 LYS A C 1
ATOM 3050 O O . LYS A 1 380 ? 37.766 1.991 -58.630 1.00 97.56 380 LYS A O 1
ATOM 3055 N N . GLU A 1 381 ? 37.072 3.814 -57.519 1.00 97.56 381 GLU A N 1
ATOM 3056 C CA . GLU A 1 381 ? 37.703 4.770 -58.434 1.00 97.56 381 GLU A CA 1
ATOM 3057 C C . GLU A 1 381 ? 39.223 4.573 -58.505 1.00 97.56 381 GLU A C 1
ATOM 3059 O O . GLU A 1 381 ? 39.778 4.466 -59.598 1.00 97.56 381 GLU A O 1
ATOM 3064 N N . LYS A 1 382 ? 39.896 4.414 -57.359 1.00 97.81 382 LYS A N 1
ATOM 3065 C CA . LYS A 1 382 ? 41.334 4.125 -57.296 1.00 97.81 382 LYS A CA 1
ATOM 3066 C C . LYS A 1 382 ? 41.695 2.852 -58.062 1.00 97.81 382 LYS A C 1
ATOM 3068 O O . LYS A 1 382 ? 42.669 2.850 -58.811 1.00 97.81 382 LYS A O 1
ATOM 3073 N N . THR A 1 383 ? 40.930 1.767 -57.902 1.00 97.75 383 THR A N 1
ATOM 3074 C CA . THR A 1 383 ? 41.185 0.519 -58.649 1.00 97.75 383 THR A CA 1
ATOM 3075 C C . THR A 1 383 ? 40.990 0.699 -60.151 1.00 97.75 383 THR A C 1
ATOM 3077 O O . THR A 1 383 ? 41.785 0.187 -60.940 1.00 97.75 383 THR A O 1
ATOM 3080 N N . HIS A 1 384 ? 39.989 1.483 -60.554 1.00 97.81 384 HIS A N 1
ATOM 3081 C CA . HIS A 1 384 ? 39.751 1.807 -61.953 1.00 97.81 384 HIS A CA 1
ATOM 3082 C C . HIS A 1 384 ? 40.893 2.643 -62.547 1.00 97.81 384 HIS A C 1
ATOM 3084 O O . HIS A 1 384 ? 41.409 2.311 -63.614 1.00 97.81 384 HIS A O 1
ATOM 3090 N N . GLN A 1 385 ? 41.343 3.679 -61.836 1.00 97.12 385 GLN A N 1
ATOM 3091 C CA . GLN A 1 385 ? 42.494 4.492 -62.232 1.00 97.12 385 GLN A CA 1
ATOM 3092 C C . GLN A 1 385 ? 43.770 3.642 -62.330 1.00 97.12 385 GLN A C 1
ATOM 3094 O O . GLN A 1 385 ? 44.505 3.752 -63.308 1.00 97.12 385 GLN A O 1
ATOM 3099 N N . GLN A 1 386 ? 44.006 2.735 -61.377 1.00 97.69 386 GLN A N 1
ATOM 3100 C CA . GLN A 1 386 ? 45.151 1.822 -61.423 1.00 97.69 386 GLN A CA 1
ATOM 3101 C C . GLN A 1 386 ? 45.116 0.915 -62.660 1.00 97.69 386 GLN A C 1
ATOM 3103 O O . GLN A 1 386 ? 46.143 0.719 -63.309 1.00 97.69 386 GLN A O 1
ATOM 3108 N N . TYR A 1 387 ? 43.943 0.386 -63.017 1.00 97.75 387 TYR A N 1
ATOM 3109 C CA . TYR A 1 387 ? 43.770 -0.413 -64.230 1.00 97.75 387 TYR A CA 1
ATOM 3110 C C . TYR A 1 387 ? 44.092 0.390 -65.502 1.00 97.75 387 TYR A C 1
ATOM 3112 O O . TYR A 1 387 ? 44.793 -0.103 -66.391 1.00 97.75 387 TYR A O 1
ATOM 3120 N N . GLN A 1 388 ? 43.637 1.646 -65.578 1.00 97.31 388 GLN A N 1
ATOM 3121 C CA . GLN A 1 388 ? 43.962 2.535 -66.697 1.00 97.31 388 GLN A CA 1
ATOM 3122 C C . GLN A 1 388 ? 45.467 2.813 -66.791 1.00 97.31 388 GLN A C 1
ATOM 3124 O O . GLN A 1 388 ? 46.025 2.743 -67.886 1.00 97.31 388 GLN A O 1
ATOM 3129 N N . ILE A 1 389 ? 46.126 3.085 -65.657 1.00 97.31 389 ILE A N 1
ATOM 3130 C CA . ILE A 1 389 ? 47.580 3.290 -65.598 1.00 97.31 389 ILE A CA 1
ATOM 3131 C C . ILE A 1 389 ? 48.301 2.056 -66.136 1.00 97.31 389 ILE A C 1
ATOM 3133 O O . ILE A 1 389 ? 49.089 2.193 -67.064 1.00 97.31 389 ILE A O 1
ATOM 3137 N N . ASN A 1 390 ? 47.976 0.860 -65.638 1.00 97.31 390 ASN A N 1
ATOM 3138 C CA . ASN A 1 390 ? 48.604 -0.383 -66.094 1.00 97.31 390 ASN A CA 1
ATOM 3139 C C . ASN A 1 390 ? 48.430 -0.584 -67.609 1.00 97.31 390 ASN A C 1
ATOM 3141 O O . ASN A 1 390 ? 49.394 -0.885 -68.305 1.00 97.31 390 ASN A O 1
ATOM 3145 N N . THR A 1 391 ? 47.229 -0.325 -68.136 1.00 97.44 391 THR A N 1
ATOM 3146 C CA . THR A 1 391 ? 46.944 -0.423 -69.578 1.00 97.44 391 THR A CA 1
ATOM 3147 C C . THR A 1 391 ? 47.796 0.552 -70.401 1.00 97.44 391 THR A C 1
ATOM 3149 O O . THR A 1 391 ? 48.264 0.221 -71.490 1.00 97.44 391 THR A O 1
ATOM 3152 N N . LEU A 1 392 ? 47.990 1.782 -69.914 1.00 96.81 392 LEU A N 1
ATOM 3153 C CA . LEU A 1 392 ? 48.849 2.768 -70.574 1.00 96.81 392 LEU A CA 1
ATOM 3154 C C . LEU A 1 392 ? 50.329 2.388 -70.470 1.00 96.81 392 LEU A C 1
ATOM 3156 O O . LEU A 1 392 ? 51.054 2.544 -71.448 1.00 96.81 392 LEU A O 1
ATOM 3160 N N . THR A 1 393 ? 50.770 1.855 -69.330 1.00 96.56 393 THR A N 1
ATOM 3161 C CA . THR A 1 393 ? 52.135 1.354 -69.136 1.00 96.56 393 THR A CA 1
ATOM 3162 C C . THR A 1 393 ? 52.446 0.189 -70.075 1.00 96.56 393 THR A C 1
ATOM 3164 O O . THR A 1 393 ? 53.507 0.186 -70.690 1.00 96.56 393 THR A O 1
ATOM 3167 N N . GLU A 1 394 ? 51.519 -0.754 -70.263 1.00 97.06 394 GLU A N 1
ATOM 3168 C CA . GLU A 1 394 ? 51.665 -1.849 -71.233 1.00 97.06 394 GLU A CA 1
ATOM 3169 C C . GLU A 1 394 ? 51.808 -1.327 -72.668 1.00 97.06 394 GLU A C 1
ATOM 3171 O O . GLU A 1 394 ? 52.686 -1.771 -73.409 1.00 97.06 394 GLU A O 1
ATOM 3176 N N . LYS A 1 395 ? 50.988 -0.340 -73.059 1.00 96.81 395 LYS A N 1
ATOM 3177 C CA . LYS A 1 395 ? 51.095 0.302 -74.380 1.00 96.81 395 LYS A CA 1
ATOM 3178 C C . LYS A 1 395 ? 52.434 1.011 -74.567 1.00 96.81 395 LYS A C 1
ATOM 3180 O O . LYS A 1 395 ? 53.063 0.828 -75.604 1.00 96.81 395 LYS A O 1
ATOM 3185 N N . LEU A 1 396 ? 52.878 1.776 -73.568 1.00 96.38 396 LEU A N 1
ATOM 3186 C CA . LEU A 1 396 ? 54.181 2.445 -73.597 1.00 96.38 396 LEU A CA 1
ATOM 3187 C C . LEU A 1 396 ? 55.323 1.434 -73.703 1.00 96.38 396 LEU A C 1
ATOM 3189 O O . LEU A 1 396 ? 56.202 1.618 -74.534 1.00 96.38 396 LEU A O 1
ATOM 3193 N N . SER A 1 397 ? 55.275 0.337 -72.944 1.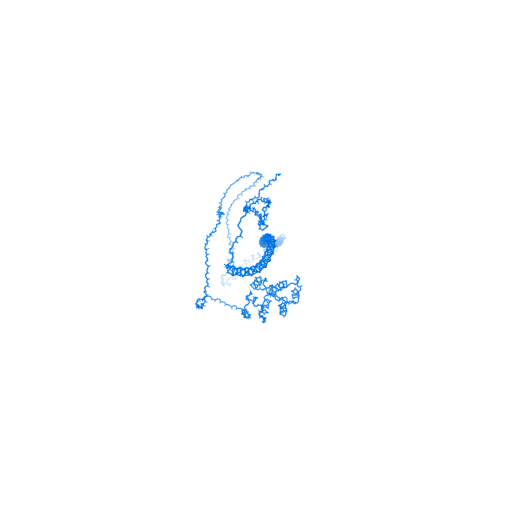00 96.88 397 SER A N 1
ATOM 3194 C CA . SER A 1 397 ? 56.277 -0.730 -73.028 1.00 96.88 397 SER A CA 1
ATOM 3195 C C . SER A 1 397 ? 56.318 -1.367 -74.420 1.00 96.88 397 SER A C 1
ATOM 3197 O O . SER A 1 397 ? 57.399 -1.613 -74.949 1.00 96.88 397 SER A O 1
ATOM 3199 N N . ALA A 1 398 ? 55.164 -1.610 -75.049 1.00 96.50 398 ALA A N 1
ATOM 3200 C CA . ALA A 1 398 ? 55.104 -2.143 -76.411 1.00 96.50 398 ALA A CA 1
ATOM 3201 C C . ALA A 1 398 ? 55.663 -1.154 -77.453 1.00 96.50 398 ALA A C 1
ATOM 3203 O O . ALA A 1 398 ? 56.357 -1.557 -78.394 1.00 96.50 398 ALA A O 1
ATOM 3204 N N . ASP A 1 399 ? 55.383 0.140 -77.285 1.00 95.75 399 ASP A N 1
ATOM 3205 C CA . ASP A 1 399 ? 55.930 1.197 -78.135 1.00 95.75 399 ASP A CA 1
ATOM 3206 C C . ASP A 1 399 ? 57.448 1.362 -77.934 1.00 95.75 399 ASP A C 1
ATOM 3208 O O . ASP A 1 399 ? 58.176 1.506 -78.919 1.00 95.75 399 ASP A O 1
ATOM 3212 N N . GLU A 1 400 ? 57.948 1.263 -76.699 1.00 96.12 400 GLU A N 1
ATOM 3213 C CA . GLU A 1 400 ? 59.381 1.251 -76.373 1.00 96.12 400 GLU A CA 1
ATOM 3214 C C . GLU A 1 400 ? 60.092 0.047 -77.006 1.00 96.12 400 GLU A C 1
ATOM 3216 O O . GLU A 1 400 ? 61.115 0.220 -77.668 1.00 96.12 400 GLU A O 1
ATOM 3221 N N . GLU A 1 401 ? 59.533 -1.163 -76.906 1.00 95.75 401 GLU A N 1
ATOM 3222 C CA . GLU A 1 401 ? 60.075 -2.350 -77.584 1.00 95.75 401 GLU A CA 1
ATOM 3223 C C . GLU A 1 401 ? 60.115 -2.179 -79.110 1.00 95.75 401 GLU A C 1
ATOM 3225 O O . GLU A 1 401 ? 61.063 -2.600 -79.784 1.00 95.75 401 GLU A O 1
ATOM 3230 N N . ARG A 1 402 ? 59.075 -1.569 -79.691 1.00 95.50 402 ARG A N 1
ATOM 3231 C CA . ARG A 1 402 ? 59.025 -1.273 -81.126 1.00 95.50 402 ARG A CA 1
ATOM 3232 C C . ARG A 1 402 ? 60.092 -0.254 -81.516 1.00 95.50 402 ARG A C 1
ATOM 3234 O O . ARG A 1 402 ? 60.729 -0.430 -82.558 1.00 95.50 402 ARG A O 1
ATOM 3241 N N . LEU A 1 403 ? 60.292 0.784 -80.706 1.00 95.38 403 LEU A N 1
ATOM 3242 C CA . LEU A 1 403 ? 61.330 1.789 -80.910 1.00 95.38 403 LEU A CA 1
ATOM 3243 C C . LEU A 1 403 ? 62.721 1.154 -80.847 1.00 95.38 403 LEU A C 1
ATOM 3245 O O . LEU A 1 403 ? 63.485 1.316 -81.793 1.00 95.38 403 LEU A O 1
ATOM 3249 N N . GLN A 1 404 ? 63.002 0.334 -79.832 1.00 94.75 404 GLN A N 1
ATOM 3250 C CA . GLN A 1 404 ? 64.268 -0.398 -79.708 1.00 94.75 404 GLN A CA 1
ATOM 3251 C C . GLN A 1 404 ? 64.547 -1.286 -80.929 1.00 94.75 404 GLN A C 1
ATOM 3253 O O . GLN A 1 404 ? 65.665 -1.308 -81.440 1.00 94.75 404 GLN A O 1
ATOM 3258 N N . LYS A 1 405 ? 63.535 -1.985 -81.463 1.00 94.75 405 LYS A N 1
ATOM 3259 C CA . LYS A 1 405 ? 63.676 -2.765 -82.710 1.00 94.75 405 LYS A CA 1
ATOM 3260 C C . LYS A 1 405 ? 64.020 -1.878 -83.911 1.00 94.75 405 LYS A C 1
ATOM 3262 O O . LYS A 1 405 ? 64.816 -2.280 -84.762 1.00 94.75 405 LYS A O 1
ATOM 3267 N N . MET A 1 406 ? 63.428 -0.685 -84.005 1.00 93.06 406 MET A N 1
ATOM 3268 C CA . MET A 1 406 ? 63.757 0.281 -85.060 1.00 93.06 406 MET A CA 1
ATOM 3269 C C . MET A 1 406 ? 65.169 0.850 -84.894 1.00 93.06 406 MET A C 1
ATOM 3271 O O . MET A 1 406 ? 65.882 0.948 -85.889 1.00 93.06 406 MET A O 1
ATOM 3275 N N . GLU A 1 407 ? 65.593 1.161 -83.669 1.00 93.06 407 GLU A N 1
ATOM 3276 C CA . GLU A 1 407 ? 66.950 1.618 -83.350 1.00 93.06 407 GLU A CA 1
ATOM 3277 C C . GLU A 1 407 ? 67.999 0.549 -83.673 1.00 93.06 407 GLU A C 1
ATOM 3279 O O . GLU A 1 407 ? 68.977 0.837 -84.357 1.00 93.06 407 GLU A O 1
ATOM 3284 N N . GLN A 1 408 ? 67.769 -0.710 -83.286 1.00 92.56 408 GLN A N 1
ATOM 3285 C CA . GLN A 1 408 ? 68.640 -1.833 -83.649 1.00 92.56 408 GLN A CA 1
ATOM 3286 C C . GLN A 1 408 ? 68.739 -2.010 -85.168 1.00 92.56 408 GLN A C 1
ATOM 3288 O O . GLN A 1 408 ? 69.828 -2.210 -85.706 1.00 92.56 408 GLN A O 1
ATOM 3293 N N . ARG A 1 409 ? 67.612 -1.896 -85.883 1.00 91.44 409 ARG A N 1
ATOM 3294 C CA . ARG A 1 409 ? 67.599 -1.943 -87.351 1.00 91.44 409 ARG A CA 1
ATOM 3295 C C . ARG A 1 409 ? 68.367 -0.771 -87.962 1.00 91.44 409 ARG A C 1
ATOM 3297 O O . ARG A 1 409 ? 69.079 -0.973 -88.942 1.00 91.44 409 ARG A O 1
ATOM 3304 N N . LEU A 1 410 ? 68.232 0.430 -87.403 1.00 89.19 410 LEU A N 1
ATOM 3305 C CA . LEU A 1 410 ? 68.992 1.613 -87.809 1.00 89.19 410 LEU A CA 1
ATOM 3306 C C . LEU A 1 410 ? 70.492 1.399 -87.613 1.00 89.19 410 LEU A C 1
ATOM 3308 O O . LEU A 1 410 ? 71.241 1.606 -88.559 1.00 89.19 410 LEU A O 1
ATOM 3312 N N . LEU A 1 411 ? 70.913 0.894 -86.452 1.00 90.19 411 LEU A N 1
ATOM 3313 C CA . LEU A 1 411 ? 72.312 0.558 -86.171 1.00 90.19 411 LEU A CA 1
ATOM 3314 C C . LEU A 1 411 ? 72.864 -0.488 -87.150 1.00 90.19 411 LEU A C 1
ATOM 3316 O O . LEU A 1 411 ? 73.988 -0.362 -87.632 1.00 90.19 411 LEU A O 1
ATOM 3320 N N . MET A 1 412 ? 72.076 -1.510 -87.502 1.00 84.56 412 MET A N 1
ATOM 3321 C CA . MET A 1 412 ? 72.467 -2.474 -88.537 1.00 84.56 412 MET A CA 1
ATOM 3322 C C . MET A 1 412 ? 72.631 -1.811 -89.909 1.00 84.56 412 MET A C 1
ATOM 3324 O O . MET A 1 412 ? 73.597 -2.097 -90.611 1.00 84.56 412 MET A O 1
ATOM 3328 N N . LEU A 1 413 ? 71.714 -0.920 -90.293 1.00 81.50 413 LEU A N 1
ATOM 3329 C CA . LEU A 1 413 ? 71.803 -0.181 -91.555 1.00 81.50 413 LEU A CA 1
ATOM 3330 C C . LEU A 1 413 ? 72.982 0.802 -91.573 1.00 81.50 413 LEU A C 1
ATOM 3332 O O . LEU A 1 413 ? 73.629 0.937 -92.606 1.00 81.50 413 LEU A O 1
ATOM 3336 N N . GLU A 1 414 ? 73.300 1.444 -90.451 1.00 78.88 414 GLU A N 1
ATOM 3337 C CA . GLU A 1 414 ? 74.463 2.324 -90.302 1.00 78.88 414 GLU A CA 1
ATOM 3338 C C . GLU A 1 414 ? 75.780 1.544 -90.432 1.00 78.88 414 GLU A C 1
ATOM 3340 O O . GLU A 1 414 ? 76.690 1.975 -91.145 1.00 78.88 414 GLU A O 1
ATOM 3345 N N . ASN A 1 415 ? 75.852 0.341 -89.855 1.00 70.44 415 ASN A N 1
ATOM 3346 C CA . ASN A 1 415 ? 76.986 -0.574 -90.026 1.00 70.44 415 ASN A CA 1
ATOM 3347 C C . ASN A 1 415 ? 77.118 -1.116 -91.462 1.00 70.44 415 ASN A C 1
ATOM 3349 O O . ASN A 1 415 ? 78.224 -1.408 -91.910 1.00 70.44 415 ASN A O 1
ATOM 3353 N N . ILE A 1 416 ? 76.017 -1.235 -92.211 1.00 64.00 416 ILE A N 1
ATOM 3354 C CA . ILE A 1 416 ? 76.043 -1.621 -93.634 1.00 64.00 416 ILE A CA 1
ATOM 3355 C C . ILE A 1 416 ? 76.400 -0.414 -94.528 1.00 64.00 416 ILE A C 1
ATOM 3357 O O . ILE A 1 416 ? 77.050 -0.575 -95.560 1.00 64.00 416 ILE A O 1
ATOM 3361 N N . GLY A 1 417 ? 76.019 0.804 -94.131 1.00 57.78 417 GLY A N 1
ATOM 3362 C CA . GLY A 1 417 ? 76.267 2.052 -94.863 1.00 57.78 417 GLY A CA 1
ATOM 3363 C C . GLY A 1 417 ? 77.643 2.691 -94.637 1.00 57.78 417 GLY A C 1
ATOM 3364 O O . GLY A 1 417 ? 77.988 3.647 -95.330 1.00 57.78 417 GLY A O 1
ATOM 3365 N N . SER A 1 418 ? 78.453 2.178 -93.708 1.00 49.91 418 SER A N 1
ATOM 3366 C CA . SER A 1 418 ? 79.780 2.725 -93.366 1.00 49.91 418 SER A CA 1
ATOM 3367 C C . SER A 1 418 ? 80.925 2.219 -94.263 1.00 49.91 418 SER A C 1
ATOM 3369 O O . SER A 1 418 ? 82.086 2.581 -94.067 1.00 49.91 418 SER A O 1
ATOM 3371 N N . GLY A 1 419 ? 80.610 1.471 -95.325 1.00 49.69 419 GLY A N 1
ATOM 3372 C CA . GLY A 1 419 ? 81.520 1.187 -96.433 1.00 49.69 419 GLY A CA 1
ATOM 3373 C C . GLY A 1 419 ? 81.349 2.168 -97.599 1.00 49.69 419 GLY A C 1
ATOM 3374 O O . GLY A 1 419 ? 80.619 1.882 -98.539 1.00 49.69 419 GLY A O 1
ATOM 3375 N N . SER A 1 420 ? 82.108 3.270 -97.588 1.00 49.59 420 SER A N 1
ATOM 3376 C CA . SER A 1 420 ? 82.380 4.147 -98.747 1.00 49.59 420 SER A CA 1
ATOM 3377 C C . SER A 1 420 ? 81.333 5.216 -99.116 1.00 49.59 420 SER A C 1
ATOM 3379 O O . SER A 1 420 ? 80.553 5.066 -100.055 1.00 49.59 420 SER A O 1
ATOM 3381 N N . ARG A 1 421 ? 81.431 6.387 -98.466 1.00 41.34 421 ARG A N 1
ATOM 3382 C CA . ARG A 1 421 ? 81.561 7.689 -99.160 1.00 41.34 421 ARG A CA 1
ATOM 3383 C C . ARG A 1 421 ? 81.857 8.821 -98.177 1.00 41.34 421 ARG A C 1
ATOM 3385 O O . ARG A 1 421 ? 80.968 9.452 -97.616 1.00 41.34 421 ARG A O 1
ATOM 3392 N N . ALA A 1 422 ? 83.144 9.110 -98.026 1.00 41.66 422 ALA A N 1
ATOM 3393 C CA . ALA A 1 422 ? 83.592 10.426 -97.610 1.00 41.66 422 ALA A CA 1
ATOM 3394 C C . ALA A 1 422 ? 83.507 11.386 -98.810 1.00 41.66 422 ALA A C 1
ATOM 3396 O O . ALA A 1 422 ? 84.005 11.067 -99.889 1.00 41.66 422 ALA A O 1
ATOM 3397 N N . SER A 1 423 ? 82.934 12.571 -98.587 1.00 39.72 423 SER A N 1
ATOM 3398 C CA . SER A 1 423 ? 83.566 13.868 -98.878 1.00 39.72 423 SER A CA 1
ATOM 3399 C C . SER A 1 423 ? 82.668 14.905 -99.564 1.00 39.72 423 SER A C 1
ATOM 3401 O O . SER A 1 423 ? 81.947 14.617 -100.514 1.00 39.72 423 SER A O 1
ATOM 3403 N N . TYR A 1 424 ? 82.881 16.144 -99.107 1.00 41.34 424 TYR A N 1
ATOM 3404 C CA . TYR A 1 424 ? 82.447 17.437 -99.635 1.00 41.34 424 TYR A CA 1
ATOM 3405 C C . TYR A 1 424 ? 80.988 17.807 -99.363 1.00 41.34 424 TYR A C 1
ATOM 3407 O O . TYR A 1 424 ? 80.103 17.426 -100.107 1.00 41.34 424 TYR A O 1
ATOM 3415 N N . TRP A 1 425 ? 80.745 18.572 -98.293 1.00 39.53 425 TRP A N 1
ATOM 3416 C CA . TRP A 1 425 ? 80.415 20.005 -98.374 1.00 39.53 425 TRP A CA 1
ATOM 3417 C C . TRP A 1 425 ? 80.487 20.607 -96.967 1.00 39.53 425 TRP A C 1
ATOM 3419 O O . TRP A 1 425 ? 79.611 20.419 -96.130 1.00 39.53 425 TRP A O 1
ATOM 3429 N N . ASN A 1 426 ? 81.583 21.319 -96.714 1.00 39.81 426 ASN A N 1
ATOM 3430 C CA . ASN A 1 426 ? 81.819 22.070 -95.491 1.00 39.81 426 ASN A CA 1
ATOM 3431 C C . ASN A 1 426 ? 81.521 23.557 -95.763 1.00 39.81 426 ASN A C 1
ATOM 3433 O O . ASN A 1 426 ? 82.041 24.119 -96.723 1.00 39.81 426 ASN A O 1
ATOM 3437 N N . ASN A 1 427 ? 80.758 24.173 -94.856 1.00 38.91 427 ASN A N 1
ATOM 3438 C CA . ASN A 1 427 ? 80.764 25.592 -94.472 1.00 38.91 427 ASN A CA 1
ATOM 3439 C C . ASN A 1 427 ? 80.318 26.704 -95.448 1.00 38.91 427 ASN A C 1
ATOM 3441 O O . ASN A 1 427 ? 81.051 27.104 -96.346 1.00 38.91 427 ASN A O 1
ATOM 3445 N N . ARG A 1 428 ? 79.211 27.369 -95.071 1.00 36.78 428 ARG A N 1
ATOM 3446 C CA . ARG A 1 428 ? 79.070 28.837 -94.862 1.00 36.78 428 ARG A CA 1
ATOM 3447 C C . ARG A 1 428 ? 77.795 29.067 -94.028 1.00 36.78 428 ARG A C 1
ATOM 3449 O O . ARG A 1 428 ? 76.697 28.818 -94.492 1.00 36.78 428 ARG A O 1
ATOM 3456 N N . SER A 1 429 ? 77.911 29.216 -92.710 1.00 40.06 429 SER A N 1
ATOM 3457 C CA . SER A 1 429 ? 78.033 30.486 -91.976 1.00 40.06 429 SER A CA 1
ATOM 3458 C C . SER A 1 429 ? 76.835 31.441 -92.140 1.00 40.06 429 SER A C 1
ATOM 3460 O O . SER A 1 429 ? 76.741 32.160 -93.126 1.00 40.06 429 SER A O 1
ATOM 3462 N N . ARG A 1 430 ? 76.013 31.477 -91.077 1.00 40.53 430 ARG A N 1
ATOM 3463 C CA . ARG A 1 430 ? 75.617 32.694 -90.342 1.00 40.53 430 ARG A CA 1
ATOM 3464 C C . ARG A 1 430 ? 74.701 33.682 -91.082 1.00 40.53 430 ARG A C 1
ATOM 3466 O O . ARG A 1 430 ? 75.192 34.551 -91.780 1.00 40.53 430 ARG A O 1
ATOM 3473 N N . ASP A 1 431 ? 73.408 33.681 -90.740 1.00 40.69 431 ASP A N 1
ATOM 3474 C CA . ASP A 1 431 ? 72.843 34.904 -90.164 1.00 40.69 431 ASP A CA 1
ATOM 3475 C C . ASP A 1 431 ? 71.563 34.723 -89.342 1.00 40.69 431 ASP A C 1
ATOM 3477 O O . ASP A 1 431 ? 70.759 33.810 -89.517 1.00 40.69 431 ASP A O 1
ATOM 3481 N N . LYS A 1 432 ? 71.464 35.602 -88.348 1.00 50.19 432 LYS A N 1
ATOM 3482 C CA . LYS A 1 432 ? 70.577 35.550 -87.190 1.00 50.19 432 LYS A CA 1
ATOM 3483 C C . LYS A 1 432 ? 69.197 36.096 -87.547 1.00 50.19 432 LYS A C 1
ATOM 3485 O O . LYS A 1 432 ? 69.037 37.307 -87.649 1.00 50.19 432 LYS A O 1
ATOM 3490 N N . ASN A 1 433 ? 68.179 35.241 -87.576 1.00 44.66 433 ASN A N 1
ATOM 3491 C CA . ASN A 1 433 ? 66.789 35.684 -87.494 1.00 44.66 433 ASN A CA 1
ATOM 3492 C C . ASN A 1 433 ? 66.232 35.420 -86.096 1.00 44.66 433 ASN A C 1
ATOM 3494 O O . ASN A 1 433 ? 65.708 34.356 -85.777 1.00 44.66 433 ASN A O 1
ATOM 3498 N N . LYS A 1 434 ? 66.363 36.457 -85.263 1.00 49.66 434 LYS A N 1
ATOM 3499 C CA . LYS A 1 434 ? 65.596 36.652 -84.036 1.00 49.66 434 LYS A CA 1
ATOM 3500 C C . LYS A 1 434 ? 64.110 36.698 -84.405 1.00 49.66 434 LYS A C 1
ATOM 3502 O O . LYS A 1 434 ? 63.636 37.699 -84.933 1.00 49.66 434 LYS A O 1
ATOM 3507 N N . ARG A 1 435 ? 63.367 35.638 -84.092 1.00 46.91 435 ARG A N 1
ATOM 3508 C CA . ARG A 1 435 ? 61.905 35.679 -83.975 1.00 46.91 435 ARG A CA 1
ATOM 3509 C C . ARG A 1 435 ? 61.522 35.293 -82.551 1.00 46.91 435 ARG A C 1
ATOM 3511 O O . ARG A 1 435 ? 61.503 34.127 -82.190 1.00 46.91 435 ARG A O 1
ATOM 3518 N N . THR A 1 436 ? 61.289 36.335 -81.755 1.00 42.91 436 THR A N 1
ATOM 3519 C CA . THR A 1 436 ? 60.199 36.425 -80.773 1.00 42.91 436 THR A CA 1
ATOM 3520 C C . THR A 1 436 ? 59.919 35.165 -79.952 1.00 42.91 436 THR A C 1
ATOM 3522 O O . THR A 1 436 ? 58.949 34.448 -80.191 1.00 42.91 436 THR A O 1
ATOM 3525 N N . THR A 1 437 ? 60.704 34.972 -78.896 1.00 42.94 437 THR A N 1
ATOM 3526 C CA . THR A 1 437 ? 60.238 34.308 -77.677 1.00 42.94 437 THR A CA 1
ATOM 3527 C C . THR A 1 437 ? 59.093 35.137 -77.097 1.00 42.94 437 THR A C 1
ATOM 3529 O O . THR A 1 437 ? 59.312 36.130 -76.401 1.00 42.94 437 THR A O 1
ATOM 3532 N N . ARG A 1 438 ? 57.851 34.767 -77.419 1.00 41.72 438 ARG A N 1
ATOM 3533 C CA . ARG A 1 438 ? 56.702 35.166 -76.609 1.00 41.72 438 ARG A CA 1
ATOM 3534 C C . ARG A 1 438 ? 56.901 34.479 -75.263 1.00 41.72 438 ARG A C 1
ATOM 3536 O O . ARG A 1 438 ? 56.903 33.254 -75.193 1.00 41.72 438 ARG A O 1
ATOM 3543 N N . VAL A 1 439 ? 57.123 35.277 -74.226 1.00 45.44 439 VAL A N 1
ATOM 3544 C CA . VAL A 1 439 ? 56.990 34.857 -72.833 1.00 45.44 439 VAL A CA 1
ATOM 3545 C C . VAL A 1 439 ? 55.550 34.377 -72.679 1.00 45.44 439 VAL A C 1
ATOM 3547 O O . VAL A 1 439 ? 54.627 35.178 -72.557 1.00 45.44 439 VAL A O 1
ATOM 3550 N N . VAL A 1 440 ? 55.343 33.069 -72.798 1.00 45.09 440 VAL A N 1
ATOM 3551 C CA . VAL A 1 440 ? 54.135 32.427 -72.297 1.00 45.09 440 VAL A CA 1
ATOM 3552 C C . VAL A 1 440 ? 54.387 32.265 -70.810 1.00 45.09 440 VAL A C 1
ATOM 3554 O O . VAL A 1 440 ? 55.358 31.640 -70.390 1.00 45.09 440 VAL A O 1
ATOM 3557 N N . SER A 1 441 ? 53.561 32.953 -70.036 1.00 53.59 441 SER A N 1
ATOM 3558 C CA . SER A 1 441 ? 53.488 32.889 -68.586 1.00 53.59 441 SER A CA 1
ATOM 3559 C C . SER A 1 441 ? 53.562 31.435 -68.093 1.00 53.59 441 SER A C 1
ATOM 3561 O O . SER A 1 441 ? 53.080 30.543 -68.797 1.00 53.59 441 SER A O 1
ATOM 3563 N N . PRO A 1 442 ? 54.100 31.178 -66.889 1.00 57.78 442 PRO A N 1
ATOM 3564 C CA . PRO A 1 442 ? 54.046 29.848 -66.289 1.00 57.78 442 PRO A CA 1
ATOM 3565 C C . PRO A 1 442 ? 52.597 29.339 -66.312 1.00 57.78 442 PRO A C 1
ATOM 3567 O O . PRO A 1 442 ? 51.692 30.132 -66.017 1.00 57.78 442 PRO A O 1
ATOM 3570 N N . PRO A 1 443 ? 52.331 28.067 -66.660 1.00 57.41 443 PRO A N 1
ATOM 3571 C CA . PRO A 1 443 ? 50.991 27.534 -66.519 1.00 57.41 443 PRO A CA 1
ATOM 3572 C C . PRO A 1 443 ? 50.568 27.703 -65.059 1.00 57.41 443 PRO A C 1
ATOM 3574 O O . PRO A 1 443 ? 51.265 27.293 -64.131 1.00 57.41 443 PRO A O 1
ATOM 3577 N N . ARG A 1 444 ? 49.434 28.391 -64.897 1.00 50.00 444 ARG A N 1
ATOM 3578 C CA . ARG A 1 444 ? 48.643 28.484 -63.673 1.00 50.00 444 ARG A CA 1
ATOM 3579 C C . ARG A 1 444 ? 48.711 27.169 -62.896 1.00 50.00 444 ARG A C 1
ATOM 3581 O O . ARG A 1 444 ? 48.476 26.112 -63.473 1.00 50.00 444 ARG A O 1
ATOM 3588 N N . SER A 1 445 ? 49.000 27.297 -61.603 1.00 51.56 445 SER A N 1
ATOM 3589 C CA . SER A 1 445 ? 48.572 26.424 -60.504 1.00 51.56 445 SER A CA 1
ATOM 3590 C C . SER A 1 445 ? 47.853 25.143 -60.941 1.00 51.56 445 SER A C 1
ATOM 3592 O O . SER A 1 445 ? 46.706 25.179 -61.394 1.00 51.56 445 SER A O 1
ATOM 3594 N N . MET A 1 446 ? 48.521 24.011 -60.749 1.00 50.88 446 MET A N 1
ATOM 3595 C CA . MET A 1 446 ? 47.915 22.693 -60.868 1.00 50.88 446 MET A CA 1
ATOM 3596 C C . MET A 1 446 ? 46.677 22.602 -59.947 1.00 50.88 446 MET A C 1
ATOM 3598 O O . MET A 1 446 ? 46.814 22.837 -58.745 1.00 50.88 446 MET A O 1
ATOM 3602 N N . PRO A 1 447 ? 45.475 22.261 -60.455 1.00 53.38 447 PRO A N 1
ATOM 3603 C CA . PRO A 1 447 ? 44.247 22.251 -59.649 1.00 53.38 447 PRO A CA 1
ATOM 3604 C C . PRO A 1 447 ? 44.227 21.209 -58.521 1.00 53.38 447 PRO A C 1
ATOM 3606 O O . PRO A 1 447 ? 43.411 21.319 -57.615 1.00 53.38 447 PRO A O 1
ATOM 3609 N N . TRP A 1 448 ? 45.138 20.231 -58.529 1.00 55.25 448 TRP A N 1
ATOM 3610 C CA . TRP A 1 448 ? 45.278 19.237 -57.457 1.00 55.25 448 TRP A CA 1
ATOM 3611 C C . TRP A 1 448 ? 46.109 19.730 -56.260 1.00 55.25 448 TRP A C 1
ATOM 3613 O O . TRP A 1 448 ? 46.170 19.051 -55.241 1.00 55.25 448 TRP A O 1
ATOM 3623 N N . MET A 1 449 ? 46.714 20.923 -56.345 1.00 44.38 449 MET A N 1
ATOM 3624 C CA . MET A 1 449 ? 47.351 21.589 -55.200 1.00 44.38 449 MET A CA 1
ATOM 3625 C C . MET A 1 449 ? 46.398 22.496 -54.410 1.00 44.38 449 MET A C 1
ATOM 3627 O O . MET A 1 449 ? 46.795 23.043 -53.384 1.00 44.38 449 MET A O 1
ATOM 3631 N N . ASN A 1 450 ? 45.130 22.610 -54.818 1.00 48.69 450 ASN A N 1
ATOM 3632 C CA . ASN A 1 450 ? 44.078 23.139 -53.954 1.00 48.69 450 ASN A CA 1
ATOM 3633 C C . ASN A 1 450 ? 43.470 21.989 -53.151 1.00 48.69 450 ASN A C 1
ATOM 3635 O O . ASN A 1 450 ? 42.309 21.623 -53.314 1.00 48.69 450 ASN A O 1
ATOM 3639 N N . GLY A 1 451 ? 44.284 21.441 -52.248 1.00 44.62 451 GLY A N 1
ATOM 3640 C CA . GLY A 1 451 ? 43.760 20.810 -51.053 1.00 44.62 451 GLY A CA 1
ATOM 3641 C C . GLY A 1 451 ? 43.002 21.880 -50.281 1.00 44.62 451 GLY A C 1
ATOM 3642 O O . GLY A 1 451 ? 43.595 22.671 -49.548 1.00 44.62 451 GLY A O 1
ATOM 3643 N N . VAL A 1 452 ? 41.689 21.926 -50.489 1.00 46.66 452 VAL A N 1
ATOM 3644 C CA . VAL A 1 452 ? 40.749 22.554 -49.570 1.00 46.66 452 VAL A CA 1
ATOM 3645 C C . VAL A 1 452 ? 40.860 21.762 -48.270 1.00 46.66 452 VAL A C 1
ATOM 3647 O O . VAL A 1 452 ? 40.113 20.829 -48.002 1.00 46.66 452 VAL A O 1
ATOM 3650 N N . LEU A 1 453 ? 41.853 22.127 -47.460 1.00 48.94 453 LEU A N 1
ATOM 3651 C CA . LEU A 1 453 ? 41.743 22.047 -46.019 1.00 48.94 453 LEU A CA 1
ATOM 3652 C C . LEU A 1 453 ? 40.536 22.912 -45.675 1.00 48.94 453 LEU A C 1
ATOM 3654 O O . LEU A 1 453 ? 40.652 24.127 -45.498 1.00 48.94 453 LEU A O 1
ATOM 3658 N N . ASN A 1 454 ? 39.364 22.282 -45.603 1.00 43.09 454 ASN A N 1
ATOM 3659 C CA . ASN A 1 454 ? 38.315 22.794 -44.751 1.00 43.09 454 ASN A CA 1
ATOM 3660 C C . ASN A 1 454 ? 38.948 22.893 -43.369 1.00 43.09 454 ASN A C 1
ATOM 3662 O O . ASN A 1 454 ? 39.185 21.894 -42.693 1.00 43.09 454 ASN A O 1
ATOM 3666 N N . ARG A 1 455 ? 39.298 24.128 -42.998 1.00 45.25 455 ARG A N 1
ATOM 3667 C CA . ARG A 1 455 ? 39.477 24.535 -41.616 1.00 45.25 455 ARG A CA 1
ATOM 3668 C C . ARG A 1 455 ? 38.214 24.087 -40.896 1.00 45.25 455 ARG A C 1
ATOM 3670 O O . ARG A 1 455 ? 37.208 24.790 -40.911 1.00 45.25 455 ARG A O 1
ATOM 3677 N N . SER A 1 456 ? 38.270 22.917 -40.272 1.00 46.41 456 SER A N 1
ATOM 3678 C CA . SER A 1 456 ? 37.429 22.630 -39.132 1.00 46.41 456 SER A CA 1
ATOM 3679 C C . SER A 1 456 ? 37.688 23.776 -38.165 1.00 46.41 456 SER A C 1
ATOM 3681 O O . SER A 1 456 ? 38.791 23.952 -37.639 1.00 46.41 456 SER A O 1
ATOM 3683 N N . HIS A 1 457 ? 36.688 24.633 -38.006 1.00 44.34 457 HIS A N 1
ATOM 3684 C CA . HIS A 1 457 ? 36.589 25.473 -36.839 1.00 44.34 457 HIS A CA 1
ATOM 3685 C C . HIS A 1 457 ? 36.579 24.518 -35.647 1.00 44.34 457 HIS A C 1
ATOM 3687 O O . HIS A 1 457 ? 35.532 24.024 -35.245 1.00 44.34 457 HIS A O 1
ATOM 3693 N N . ASN A 1 458 ? 37.760 24.242 -35.094 1.00 43.28 458 ASN A N 1
ATOM 3694 C CA . ASN A 1 458 ? 37.875 23.868 -33.701 1.00 43.28 458 ASN A CA 1
ATOM 3695 C C . ASN A 1 458 ? 37.322 25.073 -32.949 1.00 43.28 458 ASN A C 1
ATOM 3697 O O . ASN A 1 458 ? 38.024 26.054 -32.693 1.00 43.28 458 ASN A O 1
ATOM 3701 N N . ALA A 1 459 ? 36.015 25.039 -32.698 1.00 43.00 459 ALA A N 1
ATOM 3702 C CA . ALA A 1 459 ? 35.409 25.847 -31.676 1.00 43.00 459 ALA A CA 1
ATOM 3703 C C . ALA A 1 459 ? 36.243 25.596 -30.422 1.00 43.00 459 ALA A C 1
ATOM 3705 O O . ALA A 1 459 ? 36.385 24.464 -29.962 1.00 43.00 459 ALA A O 1
ATOM 3706 N N . ASN A 1 460 ? 36.853 26.665 -29.926 1.00 41.31 460 ASN A N 1
ATOM 3707 C CA . ASN A 1 460 ? 37.434 26.731 -28.602 1.00 41.31 460 ASN A CA 1
ATOM 3708 C C . ASN A 1 460 ? 36.297 26.454 -27.604 1.00 41.31 460 ASN A C 1
ATOM 3710 O O . ASN A 1 460 ? 35.680 27.377 -27.073 1.00 41.31 460 ASN A O 1
ATOM 3714 N N . VAL A 1 461 ? 35.979 25.182 -27.369 1.00 44.62 461 VAL A N 1
ATOM 3715 C CA . VAL A 1 461 ? 35.202 24.766 -26.210 1.00 44.62 461 VAL A CA 1
ATOM 3716 C C . VAL A 1 461 ? 36.160 24.913 -25.040 1.00 44.62 461 VAL A C 1
ATOM 3718 O O . VAL A 1 461 ? 36.926 24.014 -24.703 1.00 44.62 461 VAL A O 1
ATOM 3721 N N . LYS A 1 462 ? 36.168 26.111 -24.449 1.00 44.19 462 LYS A N 1
ATOM 3722 C CA . LYS A 1 462 ? 36.670 26.282 -23.093 1.00 44.19 462 LYS A CA 1
ATOM 3723 C C . LYS A 1 462 ? 35.834 25.349 -22.222 1.00 44.19 462 LYS A C 1
ATOM 3725 O O . LYS A 1 462 ? 34.666 25.629 -21.966 1.00 44.19 462 LYS A O 1
ATOM 3730 N N . PHE A 1 463 ? 36.427 24.237 -21.799 1.00 43.75 463 PHE A N 1
ATOM 3731 C CA . PHE A 1 463 ? 35.947 23.491 -20.648 1.00 43.75 463 PHE A CA 1
ATOM 3732 C C . PHE A 1 463 ? 36.018 24.433 -19.446 1.00 43.75 463 PHE A C 1
ATOM 3734 O O . PHE A 1 463 ? 37.065 24.587 -18.822 1.00 43.75 463 PHE A O 1
ATOM 3741 N N . ASN A 1 464 ? 34.908 25.098 -19.143 1.00 48.88 464 ASN A N 1
ATOM 3742 C CA . ASN A 1 464 ? 34.670 25.550 -17.786 1.00 48.88 464 ASN A CA 1
ATOM 3743 C C . ASN A 1 464 ? 34.165 24.319 -17.023 1.00 48.88 464 ASN A C 1
ATOM 3745 O O . ASN A 1 464 ? 33.094 23.812 -17.367 1.00 48.88 464 ASN A O 1
ATOM 3749 N N . PRO A 1 465 ? 34.908 23.796 -16.033 1.00 57.47 465 PRO A N 1
ATOM 3750 C CA . PRO A 1 465 ? 34.356 22.780 -15.150 1.00 57.47 465 PRO A CA 1
ATOM 3751 C C . PRO A 1 465 ? 33.142 23.369 -14.409 1.00 57.47 465 PRO A C 1
ATOM 3753 O O . PRO A 1 465 ? 33.147 24.567 -14.104 1.00 57.47 465 PRO A O 1
ATOM 3756 N N . PRO A 1 466 ? 32.102 22.572 -14.111 1.00 54.41 466 PRO A N 1
ATOM 3757 C CA . PRO A 1 466 ? 30.982 23.053 -13.319 1.00 54.41 466 PRO A CA 1
ATOM 3758 C C . PRO A 1 466 ? 31.488 23.454 -11.930 1.00 54.41 466 PRO A C 1
ATOM 3760 O O . PRO A 1 466 ? 32.045 22.647 -11.186 1.00 54.41 466 PRO A O 1
ATOM 3763 N N . THR A 1 467 ? 31.312 24.726 -11.584 1.00 53.50 467 THR A N 1
ATOM 3764 C CA . THR A 1 467 ? 31.458 25.219 -10.216 1.00 53.50 467 THR A CA 1
ATOM 3765 C C . THR A 1 467 ? 30.441 24.489 -9.329 1.00 53.50 467 THR A C 1
ATOM 3767 O O . THR A 1 467 ? 29.279 24.377 -9.726 1.00 53.50 467 THR A O 1
ATOM 3770 N N . PRO A 1 468 ? 30.819 24.007 -8.132 1.00 47.09 468 PRO A N 1
ATOM 3771 C CA . PRO A 1 468 ? 29.878 23.360 -7.229 1.00 47.09 468 PRO A CA 1
ATOM 3772 C C . PRO A 1 468 ? 28.784 24.350 -6.816 1.00 47.09 468 PRO A C 1
ATOM 3774 O O . PRO A 1 468 ? 29.058 25.420 -6.264 1.00 47.09 468 PRO A O 1
ATOM 3777 N N . LEU A 1 469 ? 27.535 23.981 -7.097 1.00 48.53 469 LEU A N 1
ATOM 3778 C CA . LEU A 1 469 ? 26.332 24.714 -6.726 1.00 48.53 469 LEU A CA 1
ATOM 3779 C C . LEU A 1 469 ? 26.072 24.529 -5.220 1.00 48.53 469 LEU A C 1
ATOM 3781 O O . LEU A 1 469 ? 25.199 23.780 -4.811 1.00 48.53 469 LEU A O 1
ATOM 3785 N N . ASN A 1 470 ? 26.869 25.193 -4.387 1.00 53.44 470 ASN A N 1
ATOM 3786 C CA . ASN A 1 470 ? 26.562 25.414 -2.977 1.00 53.44 470 ASN A CA 1
ATOM 3787 C C . ASN A 1 470 ? 26.667 26.914 -2.695 1.00 53.44 470 ASN A C 1
ATOM 3789 O O . ASN A 1 470 ? 27.690 27.425 -2.240 1.00 53.44 470 ASN A O 1
ATOM 3793 N N . LYS A 1 471 ? 25.581 27.630 -2.991 1.00 46.56 471 LYS A N 1
ATOM 3794 C CA . LYS A 1 471 ? 25.262 28.902 -2.342 1.00 46.56 471 LYS A CA 1
ATOM 3795 C C . LYS A 1 471 ? 23.801 28.844 -1.892 1.00 46.56 471 LYS A C 1
ATOM 3797 O O . LYS A 1 471 ? 22.947 28.567 -2.733 1.00 46.56 471 LYS A O 1
ATOM 3802 N N . PRO A 1 472 ? 23.507 29.087 -0.604 1.00 50.81 472 PRO A N 1
ATOM 3803 C CA . PRO A 1 472 ? 22.134 29.208 -0.1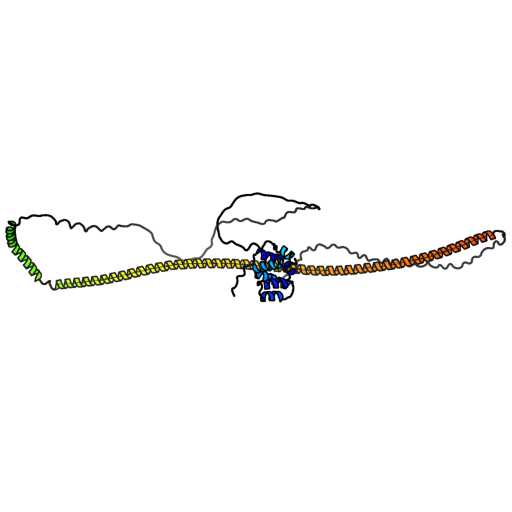37 1.00 50.81 472 PRO A CA 1
ATOM 3804 C C . PRO A 1 472 ? 21.484 30.456 -0.757 1.00 50.81 472 PRO A C 1
ATOM 3806 O O . PRO A 1 472 ? 22.193 31.417 -1.084 1.00 50.81 472 PRO A O 1
ATOM 3809 N N . PRO A 1 473 ? 20.155 30.463 -0.944 1.00 51.88 473 PRO A N 1
ATOM 3810 C CA . PRO A 1 473 ? 19.463 31.608 -1.512 1.00 51.88 473 PRO A CA 1
ATOM 3811 C C . PRO A 1 473 ? 19.615 32.822 -0.588 1.00 51.88 473 PRO A C 1
ATOM 3813 O O . PRO A 1 473 ? 19.303 32.760 0.598 1.00 51.88 473 PRO A O 1
ATOM 3816 N N . GLN A 1 474 ? 20.105 33.933 -1.145 1.00 46.88 474 GLN A N 1
ATOM 3817 C CA . GLN A 1 474 ? 20.009 35.243 -0.508 1.00 46.88 474 GLN A CA 1
ATOM 3818 C C . GLN A 1 474 ? 18.534 35.630 -0.406 1.00 46.88 474 GLN A C 1
ATOM 3820 O O . GLN A 1 474 ? 17.850 35.783 -1.421 1.00 46.88 474 GLN A O 1
ATOM 3825 N N . GLU A 1 475 ? 18.077 35.815 0.827 1.00 42.62 475 GLU A N 1
ATOM 3826 C CA . GLU A 1 475 ? 16.820 36.467 1.155 1.00 42.62 475 GLU A CA 1
ATOM 3827 C C . GLU A 1 475 ? 16.782 37.857 0.510 1.00 42.62 475 GLU A C 1
ATOM 3829 O O . GLU A 1 475 ? 17.546 38.762 0.852 1.00 42.62 475 GLU A O 1
ATOM 3834 N N . LYS A 1 476 ? 15.877 38.029 -0.454 1.00 52.25 476 LYS A N 1
ATOM 3835 C CA . LYS A 1 476 ? 15.413 39.354 -0.851 1.00 52.25 476 LYS A CA 1
ATOM 3836 C C . LYS A 1 476 ? 14.382 39.783 0.178 1.00 52.25 476 LYS A C 1
ATOM 3838 O O . LYS A 1 476 ? 13.246 39.316 0.151 1.00 52.25 476 LYS A O 1
ATOM 3843 N N . GLY A 1 477 ? 14.813 40.664 1.074 1.00 39.88 477 GLY A N 1
ATOM 3844 C CA . GLY A 1 477 ? 13.931 41.390 1.968 1.00 39.88 477 GLY A CA 1
ATOM 3845 C C . GLY A 1 477 ? 12.825 42.091 1.184 1.00 39.88 477 GLY A C 1
ATOM 3846 O O . GLY A 1 477 ? 13.087 42.822 0.228 1.00 39.88 477 GLY A O 1
ATOM 3847 N N . TRP A 1 478 ? 11.594 41.856 1.618 1.00 40.53 478 TRP A N 1
ATOM 3848 C CA . TRP A 1 478 ? 10.482 42.766 1.410 1.00 40.53 478 TRP A CA 1
ATOM 3849 C C . TRP A 1 478 ? 10.183 43.388 2.765 1.00 40.53 478 TRP A C 1
ATOM 3851 O O . TRP A 1 478 ? 9.830 42.703 3.720 1.00 40.53 478 TRP A O 1
ATOM 3861 N N . SER A 1 479 ? 10.405 44.692 2.835 1.00 41.34 479 SER A N 1
ATOM 3862 C CA . SER A 1 479 ? 9.920 45.567 3.888 1.00 41.34 479 SER A CA 1
ATOM 3863 C C . SER A 1 479 ? 8.401 45.701 3.786 1.00 41.34 479 SER A C 1
ATOM 3865 O O . SER A 1 479 ? 7.924 46.136 2.736 1.00 41.34 479 SER A O 1
ATOM 3867 N N . PHE A 1 480 ? 7.691 45.393 4.870 1.00 37.56 480 PHE A N 1
ATOM 3868 C CA . PHE A 1 480 ? 6.531 46.141 5.360 1.00 37.56 480 PHE A CA 1
ATOM 3869 C C . PHE A 1 480 ? 6.440 45.994 6.876 1.00 37.56 480 PHE A C 1
ATOM 3871 O O . PHE A 1 480 ? 6.641 44.856 7.358 1.00 37.56 480 PHE A O 1
#

pLDDT: mean 70.58, std 25.19, range [26.7, 98.5]